Protein AF-A0A2A2ZB83-F1 (afdb_monomer)

Structure (mmCIF, N/CA/C/O backbone):
data_AF-A0A2A2ZB83-F1
#
_entry.id   AF-A0A2A2ZB83-F1
#
loop_
_atom_site.group_PDB
_atom_site.id
_atom_site.type_symbol
_atom_site.label_atom_id
_atom_site.label_alt_id
_atom_site.label_comp_id
_atom_site.label_asym_id
_atom_site.label_entity_id
_atom_site.label_seq_id
_atom_site.pdbx_PDB_ins_code
_atom_site.Cartn_x
_atom_site.Cartn_y
_atom_site.Cartn_z
_atom_site.occupancy
_atom_site.B_iso_or_equiv
_atom_site.auth_seq_id
_atom_site.auth_comp_id
_atom_site.auth_asym_id
_atom_site.auth_atom_id
_atom_site.pdbx_PDB_model_num
ATOM 1 N N . MET A 1 1 ? 7.908 -7.192 28.597 1.00 60.75 1 MET A N 1
ATOM 2 C CA . MET A 1 1 ? 8.218 -8.456 27.893 1.00 60.75 1 MET A CA 1
ATOM 3 C C . MET A 1 1 ? 7.233 -8.578 26.759 1.00 60.75 1 MET A C 1
ATOM 5 O O . MET A 1 1 ? 6.096 -8.159 26.940 1.00 60.75 1 MET A O 1
ATOM 9 N N . VAL A 1 2 ? 7.694 -9.035 25.599 1.00 78.00 2 VAL A N 1
ATOM 10 C CA . VAL A 1 2 ? 6.879 -9.078 24.384 1.00 78.00 2 VAL A CA 1
ATOM 11 C C . VAL A 1 2 ? 6.419 -10.516 24.164 1.00 78.00 2 VAL A C 1
ATOM 13 O O . VAL A 1 2 ? 7.224 -11.437 24.302 1.00 78.00 2 VAL A O 1
ATOM 16 N N . VAL A 1 3 ? 5.135 -10.715 23.872 1.00 76.75 3 VAL A N 1
ATOM 17 C CA . VAL A 1 3 ? 4.551 -12.049 23.678 1.00 76.75 3 VAL A CA 1
ATOM 18 C C . VAL A 1 3 ? 4.677 -12.441 22.209 1.00 76.75 3 VAL A C 1
ATOM 20 O O . VAL A 1 3 ? 4.364 -11.654 21.317 1.00 76.75 3 VAL A O 1
ATOM 23 N N . ASN A 1 4 ? 5.159 -13.656 21.954 1.00 85.56 4 ASN A N 1
ATOM 24 C CA . ASN A 1 4 ? 5.222 -14.226 20.615 1.00 85.56 4 ASN A CA 1
ATOM 25 C C . ASN A 1 4 ? 3.822 -14.353 19.987 1.00 85.56 4 ASN A C 1
ATOM 27 O O . ASN A 1 4 ? 2.842 -14.611 20.680 1.00 85.56 4 ASN A O 1
ATOM 31 N N . THR A 1 5 ? 3.729 -14.238 18.662 1.00 76.25 5 THR A N 1
ATOM 32 C CA . THR A 1 5 ? 2.453 -14.327 17.939 1.00 76.25 5 THR A CA 1
ATOM 33 C C . THR A 1 5 ? 2.511 -15.367 16.824 1.00 76.25 5 THR A C 1
ATOM 35 O O . THR A 1 5 ? 3.575 -15.630 16.260 1.00 76.25 5 THR A O 1
ATOM 38 N N . SER A 1 6 ? 1.347 -15.907 16.428 1.00 73.06 6 SER A N 1
ATOM 39 C CA . SER A 1 6 ? 1.208 -16.785 15.246 1.00 73.06 6 SER A CA 1
ATOM 40 C C . SER A 1 6 ? 1.923 -16.228 14.015 1.00 73.06 6 SER A C 1
ATOM 42 O O . SER A 1 6 ? 2.583 -16.940 13.257 1.00 73.06 6 SER A O 1
ATOM 44 N N . ARG A 1 7 ? 1.819 -14.913 13.849 1.00 68.81 7 ARG A N 1
ATOM 45 C CA . ARG A 1 7 ? 2.360 -14.177 12.722 1.00 68.81 7 ARG A CA 1
ATOM 46 C C . ARG A 1 7 ? 3.873 -14.026 12.781 1.00 68.81 7 ARG A C 1
ATOM 48 O O . ARG A 1 7 ? 4.537 -14.319 11.792 1.00 68.81 7 ARG A O 1
ATOM 55 N N . PHE A 1 8 ? 4.413 -13.627 13.929 1.00 82.00 8 PHE A N 1
ATOM 56 C CA . PHE A 1 8 ? 5.860 -13.598 14.111 1.00 82.00 8 PHE A CA 1
ATOM 57 C C . PHE A 1 8 ? 6.467 -14.991 13.936 1.00 82.00 8 PHE A C 1
ATOM 59 O O . PHE A 1 8 ? 7.519 -15.115 13.325 1.00 82.00 8 PHE A O 1
ATOM 66 N N . GLY A 1 9 ? 5.760 -16.050 14.345 1.00 82.62 9 GLY A N 1
ATOM 67 C CA . GLY A 1 9 ? 6.163 -17.426 14.060 1.00 82.62 9 GLY A CA 1
ATOM 68 C C . GLY A 1 9 ? 6.269 -17.742 12.564 1.00 82.62 9 GLY A C 1
ATOM 69 O O . GLY A 1 9 ? 7.225 -18.398 12.150 1.00 82.62 9 GLY A O 1
ATOM 70 N N . LYS A 1 10 ? 5.349 -17.229 11.732 1.00 75.19 10 LYS A N 1
ATOM 71 C CA . LYS A 1 10 ? 5.450 -17.333 10.264 1.00 75.19 10 LYS A CA 1
ATOM 72 C C . LYS A 1 10 ? 6.668 -16.581 9.734 1.00 75.19 10 LYS A C 1
ATOM 74 O O . LYS A 1 10 ? 7.432 -17.178 8.988 1.00 75.19 10 LYS A O 1
ATOM 79 N N . ILE A 1 11 ? 6.876 -15.336 10.169 1.00 74.69 11 ILE A N 1
ATOM 80 C CA . ILE A 1 11 ? 8.034 -14.514 9.777 1.00 74.69 11 ILE A CA 1
ATOM 81 C C . ILE A 1 11 ? 9.346 -15.206 10.162 1.00 74.69 11 ILE A C 1
ATOM 83 O O . ILE A 1 11 ? 10.229 -15.362 9.332 1.00 74.69 11 ILE A O 1
ATOM 87 N N . ALA A 1 12 ? 9.453 -15.681 11.402 1.00 83.44 12 ALA A N 1
ATOM 88 C CA . ALA A 1 12 ? 10.606 -16.411 11.918 1.00 83.44 12 ALA A CA 1
ATOM 89 C C . ALA A 1 12 ? 10.878 -17.695 11.114 1.00 83.44 12 ALA A C 1
ATOM 91 O O . ALA A 1 12 ? 12.014 -17.980 10.743 1.00 83.44 12 ALA A O 1
ATOM 92 N N . ARG A 1 13 ? 9.829 -18.463 10.792 1.00 82.31 13 ARG A N 1
ATOM 93 C CA . ARG A 1 13 ? 9.941 -19.679 9.974 1.00 82.31 13 ARG A CA 1
ATOM 94 C C . ARG A 1 13 ? 10.387 -19.370 8.548 1.00 82.31 13 ARG A C 1
ATOM 96 O O . ARG A 1 13 ? 11.174 -20.126 7.987 1.00 82.31 13 ARG A O 1
ATOM 103 N N . ALA A 1 14 ? 9.877 -18.287 7.980 1.00 69.12 14 ALA A N 1
ATOM 104 C CA . ALA A 1 14 ? 10.213 -17.853 6.638 1.00 69.12 14 ALA A CA 1
ATOM 105 C C . ALA A 1 14 ? 11.661 -17.330 6.573 1.00 69.12 14 ALA A C 1
ATOM 107 O O . ALA A 1 14 ? 12.445 -17.799 5.753 1.00 69.12 14 ALA A O 1
ATOM 108 N N . ALA A 1 15 ? 12.075 -16.514 7.551 1.00 74.25 15 ALA A N 1
ATOM 109 C CA . ALA A 1 15 ? 13.455 -16.052 7.735 1.00 74.25 15 ALA A CA 1
ATOM 110 C C . ALA A 1 15 ? 14.454 -17.197 7.988 1.00 74.25 15 ALA A C 1
ATOM 112 O O . ALA A 1 15 ? 15.615 -17.127 7.581 1.00 74.25 15 ALA A O 1
ATOM 113 N N . ARG A 1 16 ? 14.019 -18.293 8.625 1.00 84.31 16 ARG A N 1
ATOM 114 C CA . ARG A 1 16 ? 14.829 -19.517 8.717 1.00 84.31 16 ARG A CA 1
ATOM 115 C C . ARG A 1 16 ? 15.078 -20.131 7.331 1.00 84.31 16 ARG A C 1
ATOM 117 O O . ARG A 1 16 ? 16.165 -20.664 7.090 1.00 84.31 16 ARG A O 1
ATOM 124 N N . GLY A 1 17 ? 14.098 -20.072 6.431 1.00 80.50 17 GLY A N 1
ATOM 125 C CA . GLY A 1 17 ? 14.173 -20.639 5.088 1.00 80.50 17 GLY A CA 1
ATOM 126 C C . GLY A 1 17 ? 14.467 -22.141 5.111 1.00 80.50 17 GLY A C 1
ATOM 127 O O . GLY A 1 17 ? 13.813 -22.921 5.809 1.00 80.50 17 GLY A O 1
ATOM 128 N N . THR A 1 18 ? 15.488 -22.554 4.360 1.00 81.12 18 THR A N 1
ATOM 129 C CA . THR A 1 18 ? 15.948 -23.950 4.291 1.00 81.12 18 THR A CA 1
ATOM 130 C C . THR A 1 18 ? 16.805 -24.379 5.482 1.00 81.12 18 THR A C 1
ATOM 132 O O . THR A 1 18 ? 17.053 -25.575 5.634 1.00 81.12 18 THR A O 1
ATOM 135 N N . ARG A 1 19 ? 17.239 -23.440 6.339 1.00 85.31 19 ARG A N 1
ATOM 136 C CA . ARG A 1 19 ? 18.128 -23.737 7.471 1.00 85.31 19 ARG A CA 1
ATOM 137 C C . ARG A 1 19 ? 17.419 -24.612 8.497 1.00 85.31 19 ARG A C 1
ATOM 139 O O . ARG A 1 19 ? 16.226 -24.438 8.747 1.00 85.31 19 ARG A O 1
ATOM 146 N N . THR A 1 20 ? 18.122 -25.530 9.141 1.00 90.19 20 THR A N 1
ATOM 147 C CA . THR A 1 20 ? 17.548 -26.304 10.253 1.00 90.19 20 THR A CA 1
ATOM 148 C C . THR A 1 20 ? 17.490 -25.464 11.534 1.00 90.19 20 THR A C 1
ATOM 150 O O . THR A 1 20 ? 18.171 -24.452 11.669 1.00 90.19 20 THR A O 1
ATOM 153 N N . GLN A 1 21 ? 16.674 -25.868 12.510 1.00 90.94 21 GLN A N 1
ATOM 154 C CA . GLN A 1 21 ? 16.633 -25.185 13.813 1.00 90.94 21 GLN A CA 1
ATOM 155 C C . GLN A 1 21 ? 17.962 -25.316 14.575 1.00 90.94 21 GLN A C 1
ATOM 157 O O . GLN A 1 21 ? 18.331 -24.404 15.307 1.00 90.94 21 GLN A O 1
ATOM 162 N N . ASP A 1 22 ? 18.691 -26.415 14.363 1.00 90.62 22 ASP A N 1
ATOM 163 C CA . ASP A 1 22 ? 20.020 -26.621 14.944 1.00 90.62 22 ASP A CA 1
ATOM 164 C C . ASP A 1 22 ? 21.048 -25.663 14.309 1.00 90.62 22 ASP A C 1
ATOM 166 O O . ASP A 1 22 ? 21.896 -25.112 15.003 1.00 90.62 22 ASP A O 1
ATOM 170 N N . GLU A 1 23 ? 20.933 -25.369 13.009 1.00 88.19 23 GLU A N 1
ATOM 171 C CA . GLU A 1 23 ? 21.763 -24.350 12.347 1.00 88.19 23 GLU A CA 1
ATOM 172 C C . GLU A 1 23 ? 21.479 -22.926 12.851 1.00 88.19 23 GLU A C 1
ATOM 174 O O . GLU A 1 23 ? 22.396 -22.107 12.907 1.00 88.19 23 GLU A O 1
ATOM 179 N N . ILE A 1 24 ? 20.232 -22.621 13.228 1.00 89.44 24 ILE A N 1
ATOM 180 C CA . ILE A 1 24 ? 19.866 -21.338 13.851 1.00 89.44 24 ILE A CA 1
ATOM 181 C C . ILE A 1 24 ? 20.497 -21.210 15.243 1.00 89.44 24 ILE A C 1
ATOM 183 O O . ILE A 1 24 ? 21.073 -20.169 15.551 1.00 89.44 24 ILE A O 1
ATOM 187 N N . ASP A 1 25 ? 20.456 -22.269 16.053 1.00 92.38 25 ASP A N 1
ATOM 188 C CA . ASP A 1 25 ? 21.102 -22.318 17.374 1.00 92.38 25 ASP A CA 1
ATOM 189 C C . ASP A 1 25 ? 22.626 -22.112 17.258 1.00 92.38 25 ASP A C 1
ATOM 191 O O . ASP A 1 25 ? 23.203 -21.242 17.909 1.00 92.38 25 ASP A O 1
ATOM 195 N N . VAL A 1 26 ? 23.277 -22.799 16.307 1.00 90.94 26 VAL A N 1
ATOM 196 C CA . VAL A 1 26 ? 24.717 -22.631 16.011 1.00 90.94 26 VAL A CA 1
ATOM 197 C C . VAL A 1 26 ? 25.074 -21.191 15.617 1.00 90.94 26 VAL A C 1
ATOM 199 O O . VAL A 1 26 ? 26.183 -20.734 15.897 1.00 90.94 26 VAL A O 1
ATOM 202 N N . LYS A 1 27 ? 24.142 -20.445 15.014 1.00 87.94 27 LYS A N 1
ATOM 203 C CA . LYS A 1 27 ? 24.302 -19.018 14.686 1.00 87.94 27 LYS A CA 1
ATOM 204 C C . LYS A 1 27 ? 24.017 -18.067 15.858 1.00 87.94 27 LYS A C 1
ATOM 206 O O . LYS A 1 27 ? 23.957 -16.858 15.652 1.00 87.94 27 LYS A O 1
ATOM 211 N N . GLY A 1 28 ? 23.867 -18.581 17.079 1.00 90.88 28 GLY A N 1
ATOM 212 C CA . GLY A 1 28 ? 23.561 -17.787 18.273 1.00 90.88 28 GLY A CA 1
ATOM 213 C C . GLY A 1 28 ? 22.066 -17.551 18.493 1.00 90.88 28 GLY A C 1
ATOM 214 O O . GLY A 1 28 ? 21.697 -16.649 19.247 1.00 90.88 28 GLY A O 1
ATOM 215 N N . GLY A 1 29 ? 21.211 -18.335 17.833 1.00 91.81 29 GLY A N 1
ATOM 216 C CA . GLY A 1 29 ? 19.762 -18.294 18.002 1.00 91.81 29 GLY A CA 1
ATOM 217 C C . GLY A 1 29 ? 19.285 -18.951 19.295 1.00 91.81 29 GLY A C 1
ATOM 218 O O . GLY A 1 29 ? 20.079 -19.473 20.077 1.00 91.81 29 GLY A O 1
ATOM 219 N N . PRO A 1 30 ? 17.973 -18.920 19.569 1.00 93.44 30 PRO A N 1
ATOM 220 C CA . PRO A 1 30 ? 17.425 -19.627 20.714 1.00 93.44 30 PRO A CA 1
ATOM 221 C C . PRO A 1 30 ? 17.497 -21.153 20.502 1.00 93.44 30 PRO A C 1
ATOM 223 O O . PRO A 1 30 ? 17.409 -21.621 19.364 1.00 93.44 30 PRO A O 1
ATOM 226 N N . PRO A 1 31 ? 17.554 -21.950 21.589 1.00 94.38 31 PRO A N 1
ATOM 227 C CA . PRO A 1 31 ? 17.630 -23.405 21.493 1.00 94.38 31 PRO A CA 1
ATOM 228 C C . PRO A 1 31 ? 16.482 -23.997 20.676 1.00 94.38 31 PRO A C 1
ATOM 230 O O . PRO A 1 31 ? 15.345 -23.520 20.772 1.00 94.38 31 PRO A O 1
ATOM 233 N N . ARG A 1 32 ? 16.736 -25.105 19.970 1.00 93.31 32 ARG A N 1
ATOM 234 C CA . ARG A 1 32 ? 15.776 -25.773 19.067 1.00 93.31 32 ARG A CA 1
ATOM 235 C C . ARG A 1 32 ? 14.339 -25.865 19.594 1.00 93.31 32 ARG A C 1
ATOM 237 O O . ARG A 1 32 ? 13.394 -25.577 18.866 1.00 93.31 32 ARG A O 1
ATOM 244 N N . GLN A 1 33 ? 14.149 -26.263 20.855 1.00 92.81 33 GLN A N 1
ATOM 245 C CA . GLN A 1 33 ? 12.806 -26.382 21.442 1.00 92.81 33 GLN A CA 1
ATOM 246 C C . GLN A 1 33 ? 12.091 -25.029 21.518 1.00 92.81 33 GLN A C 1
ATOM 248 O O . GLN A 1 33 ? 10.915 -24.929 21.177 1.00 92.81 33 GLN A O 1
ATOM 253 N N . ARG A 1 34 ? 12.808 -23.980 21.928 1.00 92.19 34 ARG A N 1
ATOM 254 C CA . ARG A 1 34 ? 12.270 -22.622 22.031 1.00 92.19 34 ARG A CA 1
ATOM 255 C C . ARG A 1 34 ? 12.034 -22.024 20.648 1.00 92.19 34 ARG A C 1
ATOM 257 O O . ARG A 1 34 ? 10.986 -21.431 20.423 1.00 92.19 34 ARG A O 1
ATOM 264 N N . GLN A 1 35 ? 12.953 -22.257 19.718 1.00 95.19 35 GLN A N 1
ATOM 265 C CA . GLN A 1 35 ? 12.817 -21.885 18.314 1.00 95.19 35 GLN A CA 1
ATOM 266 C C . GLN A 1 35 ? 11.563 -22.508 17.676 1.00 95.19 35 GLN A C 1
ATOM 268 O O . GLN A 1 35 ? 10.785 -21.812 17.029 1.00 95.19 35 GLN A O 1
ATOM 273 N N . ALA A 1 36 ? 11.302 -23.797 17.913 1.00 91.88 36 ALA A N 1
ATOM 274 C CA . ALA A 1 36 ? 10.114 -24.475 17.396 1.00 91.88 36 ALA A CA 1
ATOM 275 C C . ALA A 1 36 ? 8.800 -23.891 17.944 1.00 91.88 36 ALA A C 1
ATOM 277 O O . ALA A 1 36 ? 7.822 -23.784 17.206 1.00 91.88 36 ALA A O 1
ATOM 278 N N . VAL A 1 37 ? 8.781 -23.509 19.223 1.00 88.19 37 VAL A N 1
ATOM 279 C CA . VAL A 1 37 ? 7.641 -22.842 19.877 1.00 88.19 37 VAL A CA 1
ATOM 280 C C . VAL A 1 37 ? 7.417 -21.447 19.279 1.00 88.19 37 VAL A C 1
ATOM 282 O O . VAL A 1 37 ? 6.281 -21.088 18.962 1.00 88.19 37 VAL A O 1
ATOM 285 N N . ILE A 1 38 ? 8.500 -20.700 19.031 1.00 91.19 38 ILE A N 1
ATOM 286 C CA . ILE A 1 38 ? 8.453 -19.393 18.361 1.00 91.19 38 ILE A CA 1
ATOM 287 C C . ILE A 1 38 ? 7.880 -19.534 16.949 1.00 91.19 38 ILE A C 1
ATOM 289 O O . ILE A 1 38 ? 6.888 -18.882 16.636 1.00 91.19 38 ILE A O 1
ATOM 293 N N . GLU A 1 39 ? 8.432 -20.433 16.128 1.00 91.62 39 GLU A N 1
ATOM 294 C CA . GLU A 1 39 ? 8.004 -20.673 14.741 1.00 91.62 39 GLU A CA 1
ATOM 295 C C . GLU A 1 39 ? 6.578 -21.220 14.627 1.00 91.62 39 GLU A C 1
ATOM 297 O O . GLU A 1 39 ? 5.909 -20.995 13.617 1.00 91.62 39 GLU A O 1
ATOM 302 N N . ARG A 1 40 ? 6.095 -21.979 15.618 1.00 86.44 40 ARG A N 1
ATOM 303 C CA . ARG A 1 40 ? 4.686 -22.401 15.684 1.00 86.44 40 ARG A CA 1
ATOM 304 C C . ARG A 1 40 ? 3.767 -21.218 15.978 1.00 86.44 40 ARG A C 1
ATOM 306 O O . ARG A 1 40 ? 2.609 -21.233 15.562 1.00 86.44 40 ARG A O 1
ATOM 313 N N . GLY A 1 41 ? 4.320 -20.189 16.617 1.00 80.56 41 GLY A N 1
ATOM 314 C CA . GLY A 1 41 ? 3.605 -18.984 16.977 1.00 80.56 41 GLY A CA 1
ATOM 315 C C . GLY A 1 41 ? 2.825 -19.115 18.279 1.00 80.56 41 GLY A C 1
ATOM 316 O O . GLY A 1 41 ? 1.805 -18.452 18.455 1.00 80.56 41 GLY A O 1
ATOM 317 N N . ASP A 1 42 ? 3.298 -19.996 19.161 1.00 78.75 42 ASP A N 1
ATOM 318 C CA . ASP A 1 42 ? 2.729 -20.204 20.488 1.00 78.75 42 ASP A CA 1
ATOM 319 C C . ASP A 1 42 ? 2.936 -18.931 21.335 1.00 78.75 42 ASP A C 1
ATOM 321 O O . ASP A 1 42 ? 4.002 -18.313 21.226 1.00 78.75 42 ASP A O 1
ATOM 325 N N . PRO A 1 43 ? 1.969 -18.531 22.184 1.00 77.75 43 PRO A N 1
ATOM 326 C CA . PRO A 1 43 ? 2.052 -17.311 22.983 1.00 77.75 43 PRO A CA 1
ATOM 327 C C . PRO A 1 43 ? 3.053 -17.498 24.127 1.00 77.75 43 PRO A C 1
ATOM 329 O O . PRO A 1 43 ? 2.709 -17.921 25.231 1.00 77.75 43 PRO A O 1
ATOM 332 N N . VAL A 1 44 ? 4.324 -17.221 23.842 1.00 81.38 44 VAL A N 1
ATOM 333 C CA . VAL A 1 44 ? 5.415 -17.294 24.814 1.00 81.38 44 VAL A CA 1
ATOM 334 C C . VAL A 1 44 ? 6.073 -15.948 25.005 1.00 81.38 44 VAL A C 1
ATOM 336 O O . VAL A 1 44 ? 6.310 -15.201 24.061 1.00 81.38 44 VAL A O 1
ATOM 339 N N . ASP A 1 45 ? 6.420 -15.679 26.252 1.00 83.25 45 ASP A N 1
ATOM 340 C CA . ASP A 1 45 ? 7.172 -14.504 26.631 1.00 83.25 45 ASP A CA 1
ATOM 341 C C . ASP A 1 45 ? 8.598 -14.539 26.056 1.00 83.25 45 ASP A C 1
ATOM 343 O O . ASP A 1 45 ? 9.409 -15.442 26.327 1.00 83.25 45 ASP A O 1
ATOM 347 N N . LEU A 1 46 ? 8.926 -13.511 25.278 1.00 86.44 46 LEU A N 1
ATOM 348 C CA . LEU A 1 46 ? 10.246 -13.299 24.705 1.00 86.44 46 LEU A CA 1
ATOM 349 C C . LEU A 1 46 ? 10.973 -12.231 25.523 1.00 86.44 46 LEU A C 1
ATOM 351 O O . LEU A 1 46 ? 10.552 -11.075 25.626 1.00 86.44 46 LEU A O 1
ATOM 355 N N . SER A 1 47 ? 12.063 -12.650 26.169 1.00 89.50 47 SER A N 1
ATOM 356 C CA . SER A 1 47 ? 12.942 -11.736 26.894 1.00 89.50 47 SER A CA 1
ATOM 357 C C . SER A 1 47 ? 13.803 -10.938 25.907 1.00 89.50 47 SER A C 1
ATOM 359 O O . SER A 1 47 ? 14.055 -11.422 24.802 1.00 89.50 47 SER A O 1
ATOM 361 N N . PRO A 1 48 ? 14.335 -9.768 26.306 1.00 90.75 48 PRO A N 1
ATOM 362 C CA . PRO A 1 48 ? 15.247 -8.995 25.460 1.00 90.75 48 PRO A CA 1
ATOM 363 C C . PRO A 1 48 ? 16.436 -9.815 24.936 1.00 90.75 48 PRO A C 1
ATOM 365 O O . PRO A 1 48 ? 16.832 -9.666 23.788 1.00 90.75 48 PRO A O 1
ATOM 368 N N . ALA A 1 49 ? 16.954 -10.748 25.744 1.00 92.06 49 ALA A N 1
ATOM 369 C CA . ALA A 1 49 ? 18.027 -11.649 25.328 1.00 92.06 49 ALA A CA 1
ATOM 370 C C . ALA A 1 49 ? 17.606 -12.591 24.186 1.00 92.06 49 ALA A C 1
ATOM 372 O O . ALA A 1 49 ? 18.385 -12.829 23.274 1.00 92.06 49 ALA A O 1
ATOM 373 N N . VAL A 1 50 ? 16.376 -13.109 24.211 1.00 93.88 50 VAL A N 1
ATOM 374 C CA . VAL A 1 50 ? 15.862 -14.008 23.163 1.00 93.88 50 VAL A CA 1
ATOM 375 C C . VAL A 1 50 ? 15.557 -13.234 21.888 1.00 93.88 50 VAL A C 1
ATOM 377 O O . VAL A 1 50 ? 15.831 -13.727 20.801 1.00 93.88 50 VAL A O 1
ATOM 380 N N . LEU A 1 51 ? 15.031 -12.014 22.016 1.00 92.44 51 LEU A N 1
ATOM 381 C CA . LEU A 1 51 ? 14.843 -11.112 20.879 1.00 92.44 51 LEU A CA 1
ATOM 382 C C . LEU A 1 51 ? 16.190 -10.806 20.205 1.00 92.44 51 LEU A C 1
ATOM 384 O O . LEU A 1 51 ? 16.305 -10.966 18.996 1.00 92.44 51 LEU A O 1
ATOM 388 N N . ALA A 1 52 ? 17.233 -10.514 20.987 1.00 88.62 52 ALA A N 1
ATOM 389 C CA . ALA A 1 52 ? 18.586 -10.311 20.469 1.00 88.62 52 ALA A CA 1
ATOM 390 C C . ALA A 1 52 ? 19.201 -11.578 19.835 1.00 88.62 52 ALA A C 1
ATOM 392 O O . ALA A 1 52 ? 19.925 -11.480 18.845 1.00 88.62 52 ALA A O 1
ATOM 393 N N . GLN A 1 53 ? 18.914 -12.771 20.374 1.00 92.75 53 GLN A N 1
ATOM 394 C CA . GLN A 1 53 ? 19.320 -14.051 19.770 1.00 92.75 53 GLN A CA 1
ATOM 395 C C . GLN A 1 53 ? 18.658 -14.269 18.407 1.00 92.75 53 GLN A C 1
ATOM 397 O O . GLN A 1 53 ? 19.322 -14.691 17.465 1.00 92.75 53 GLN A O 1
ATOM 402 N N . LEU A 1 54 ? 17.361 -13.970 18.294 1.00 90.00 54 LEU A N 1
ATOM 403 C CA . LEU A 1 54 ? 16.636 -14.039 17.025 1.00 90.00 54 LEU A CA 1
ATOM 404 C C . LEU A 1 54 ? 17.220 -13.045 16.022 1.00 90.00 54 LEU A C 1
ATOM 406 O O . LEU A 1 54 ? 17.539 -13.450 14.906 1.00 90.00 54 LEU A O 1
ATOM 410 N N . ASP A 1 55 ? 17.436 -11.792 16.443 1.00 85.12 55 ASP A N 1
ATOM 411 C CA . ASP A 1 55 ? 18.048 -10.781 15.582 1.00 85.12 55 ASP A CA 1
ATOM 412 C C . ASP A 1 55 ? 19.405 -11.275 15.053 1.00 85.12 55 ASP A C 1
ATOM 414 O O . ASP A 1 55 ? 19.650 -11.303 13.851 1.00 85.12 55 ASP A O 1
ATOM 418 N N . THR A 1 56 ? 20.258 -11.788 15.941 1.00 82.81 56 THR A N 1
ATOM 419 C CA . THR A 1 56 ? 21.588 -12.304 15.582 1.00 82.81 56 THR A CA 1
ATOM 420 C C . THR A 1 56 ? 21.514 -13.489 14.616 1.00 82.81 56 THR A C 1
ATOM 422 O O . THR A 1 56 ? 22.201 -13.506 13.595 1.00 82.81 56 THR A O 1
ATOM 425 N N . ALA A 1 57 ? 20.680 -14.489 14.909 1.00 84.00 57 ALA A N 1
ATOM 426 C CA . ALA A 1 57 ? 20.668 -15.748 14.167 1.00 84.00 57 ALA A CA 1
ATOM 427 C C . ALA A 1 57 ? 20.074 -15.627 12.759 1.00 84.00 57 ALA A C 1
ATOM 429 O O . ALA A 1 57 ? 20.473 -16.360 11.842 1.00 84.00 57 ALA A O 1
ATOM 430 N N . TYR A 1 58 ? 19.133 -14.700 12.578 1.00 79.62 58 TYR A N 1
ATOM 431 C CA . TYR A 1 58 ? 18.584 -14.383 11.264 1.00 79.62 58 TYR A CA 1
ATOM 432 C C . TYR A 1 58 ? 19.397 -13.337 10.505 1.00 79.62 58 TYR A C 1
ATOM 434 O O . TYR A 1 58 ? 19.249 -13.251 9.289 1.00 79.62 58 TYR A O 1
ATOM 442 N N . GLY A 1 59 ? 20.306 -12.627 11.178 1.00 72.12 59 GLY A N 1
ATOM 443 C CA . GLY A 1 59 ? 21.062 -11.523 10.589 1.00 72.12 59 GLY A CA 1
ATOM 444 C C . GLY A 1 59 ? 20.280 -10.209 10.567 1.00 72.12 59 GLY A C 1
ATOM 445 O O . GLY A 1 59 ? 20.586 -9.333 9.766 1.00 72.12 59 GLY A O 1
ATOM 446 N N . TRP A 1 60 ? 19.276 -10.066 11.433 1.00 76.25 60 TRP A N 1
ATOM 447 C CA . TRP A 1 60 ? 18.504 -8.840 11.580 1.00 76.25 60 TRP A CA 1
ATOM 448 C C . TRP A 1 60 ? 19.325 -7.748 12.258 1.00 76.25 60 TRP A C 1
ATOM 450 O O . TRP A 1 60 ? 20.196 -8.003 13.093 1.00 76.25 60 TRP A O 1
ATOM 460 N N . SER A 1 61 ? 18.985 -6.497 11.952 1.00 72.62 61 SER A N 1
ATOM 461 C CA . SER A 1 61 ? 19.475 -5.367 12.740 1.00 72.62 61 SER A CA 1
ATOM 462 C C . SER A 1 61 ? 18.946 -5.460 14.185 1.00 72.62 61 SER A C 1
ATOM 464 O O . SER A 1 61 ? 17.808 -5.904 14.379 1.00 72.62 61 SER A O 1
ATOM 466 N N . PRO A 1 62 ? 19.709 -5.020 15.203 1.00 79.62 62 PRO A N 1
ATOM 467 C CA . PRO A 1 62 ? 19.254 -5.051 16.593 1.00 79.62 62 PRO A CA 1
ATOM 468 C C . PRO A 1 62 ? 17.901 -4.348 16.790 1.00 79.62 62 PRO A C 1
ATOM 470 O O . PRO A 1 62 ? 17.723 -3.209 16.356 1.00 79.62 62 PRO A O 1
ATOM 473 N N . GLY A 1 63 ? 16.958 -5.013 17.462 1.00 81.19 63 GLY A N 1
ATOM 474 C CA . GLY A 1 63 ? 15.611 -4.503 17.741 1.00 81.19 63 GLY A CA 1
ATOM 475 C C . GLY A 1 63 ? 14.556 -4.855 16.684 1.00 81.19 63 GLY A C 1
ATOM 476 O O . GLY A 1 63 ? 13.389 -4.495 16.853 1.00 81.19 63 GLY A O 1
ATOM 477 N N . THR A 1 64 ? 14.917 -5.581 15.619 1.00 80.75 64 THR A N 1
ATOM 478 C CA . THR A 1 64 ? 13.967 -5.999 14.568 1.00 80.75 64 THR A CA 1
ATOM 479 C C . THR A 1 64 ? 12.882 -6.905 15.132 1.00 80.75 64 THR A C 1
ATOM 481 O O . THR A 1 64 ? 11.695 -6.641 14.928 1.00 80.75 64 THR A O 1
ATOM 484 N N . ALA A 1 65 ? 13.262 -7.933 15.893 1.00 85.69 65 ALA A N 1
ATOM 485 C CA . ALA A 1 65 ? 12.323 -8.864 16.505 1.00 85.69 65 ALA A CA 1
ATOM 486 C C . ALA A 1 65 ? 11.310 -8.136 17.401 1.00 85.69 65 ALA A C 1
ATOM 488 O O . ALA A 1 65 ? 10.109 -8.392 17.324 1.00 85.69 65 ALA A O 1
ATOM 489 N N . GLU A 1 66 ? 11.785 -7.188 18.216 1.00 87.06 66 GLU A N 1
ATOM 490 C CA . GLU A 1 66 ? 10.930 -6.379 19.087 1.00 87.06 66 GLU A CA 1
ATOM 491 C C . GLU A 1 66 ? 9.949 -5.523 18.280 1.00 87.06 66 GLU A C 1
ATOM 493 O O . GLU A 1 66 ? 8.753 -5.524 18.579 1.00 87.06 66 GLU A O 1
ATOM 498 N N . LEU A 1 67 ? 10.421 -4.836 17.235 1.00 80.69 67 LEU A N 1
ATOM 499 C CA . LEU A 1 67 ? 9.583 -4.002 16.371 1.00 80.69 67 LEU A CA 1
ATOM 500 C C . LEU A 1 67 ? 8.496 -4.806 15.647 1.00 80.69 67 LEU A C 1
ATOM 502 O O . LEU A 1 67 ? 7.360 -4.346 15.560 1.00 80.69 67 LEU A O 1
ATOM 506 N N . LEU A 1 68 ? 8.812 -6.008 15.166 1.00 79.06 68 LEU A N 1
ATOM 507 C CA . LEU A 1 68 ? 7.848 -6.870 14.471 1.00 79.06 68 LEU A CA 1
ATOM 508 C C . LEU A 1 68 ? 6.766 -7.436 15.393 1.00 79.06 68 LEU A C 1
ATOM 510 O O . LEU A 1 68 ? 5.673 -7.765 14.934 1.00 79.06 68 LEU A O 1
ATOM 514 N N . LEU A 1 69 ? 7.073 -7.580 16.680 1.00 78.25 69 LEU A N 1
ATOM 515 C CA . LEU A 1 69 ? 6.147 -8.111 17.675 1.00 78.25 69 LEU A CA 1
ATOM 516 C C . LEU A 1 69 ? 5.326 -7.027 18.378 1.00 78.25 69 LEU A C 1
ATOM 518 O O . LEU A 1 69 ? 4.232 -7.302 18.871 1.00 78.25 69 LEU A O 1
ATOM 522 N N . THR A 1 70 ? 5.841 -5.802 18.461 1.00 76.25 70 THR A N 1
ATOM 523 C CA . THR A 1 70 ? 5.143 -4.702 19.129 1.00 76.25 70 THR A CA 1
ATOM 524 C C . THR A 1 70 ? 4.126 -4.071 18.177 1.00 76.25 70 THR A C 1
ATOM 526 O O . THR A 1 70 ? 4.460 -3.604 17.089 1.00 76.25 70 THR A O 1
ATOM 529 N N . ARG A 1 71 ? 2.851 -4.044 18.570 1.00 67.69 71 ARG A N 1
ATOM 530 C CA . ARG A 1 71 ? 1.800 -3.339 17.825 1.00 67.69 71 ARG A CA 1
ATOM 531 C C . ARG A 1 71 ? 1.785 -1.870 18.220 1.00 67.69 71 ARG A C 1
ATOM 533 O O . ARG A 1 71 ? 1.924 -1.549 19.397 1.00 67.69 71 ARG A O 1
ATOM 540 N N . GLN A 1 72 ? 1.598 -0.982 17.249 1.00 66.38 72 GLN A N 1
ATOM 541 C CA . GLN A 1 72 ? 1.432 0.443 17.514 1.00 66.38 72 GLN A CA 1
ATOM 542 C C . GLN A 1 72 ? 0.243 0.961 16.713 1.00 66.38 72 GLN A C 1
ATOM 544 O O . GLN A 1 72 ? 0.236 0.870 15.486 1.00 66.38 72 GLN A O 1
ATOM 549 N N . ALA A 1 73 ? -0.757 1.498 17.414 1.00 56.81 73 ALA A N 1
ATOM 550 C CA . ALA A 1 73 ? -1.883 2.158 16.770 1.00 56.81 73 ALA A CA 1
ATOM 551 C C . ALA A 1 73 ? -1.385 3.375 15.966 1.00 56.81 73 ALA A C 1
ATOM 553 O O . ALA A 1 73 ? -0.453 4.053 16.422 1.00 56.81 73 ALA A O 1
ATOM 554 N N . PRO A 1 74 ? -1.990 3.686 14.805 1.00 60.12 74 PRO A N 1
ATOM 555 C CA . PRO A 1 74 ? -1.715 4.930 14.105 1.00 60.12 74 PRO A CA 1
ATOM 556 C C . PRO A 1 74 ? -2.007 6.113 15.030 1.00 60.12 74 PRO A C 1
ATOM 558 O O . PRO A 1 74 ? -3.126 6.234 15.537 1.00 60.12 74 PRO A O 1
ATOM 561 N N . PRO A 1 75 ? -1.040 7.012 15.275 1.00 61.78 75 PRO A N 1
ATOM 562 C CA . PRO A 1 75 ? -1.344 8.261 15.941 1.00 61.78 75 PRO A CA 1
ATOM 563 C C . PRO A 1 75 ? -2.393 9.029 15.126 1.00 61.78 75 PRO A C 1
ATOM 565 O O . PRO A 1 75 ? -2.202 9.276 13.939 1.00 61.78 75 PRO A O 1
ATOM 568 N N . LEU A 1 76 ? -3.488 9.446 15.765 1.00 56.69 76 LEU A N 1
ATOM 569 C CA . LEU A 1 76 ? -4.623 10.128 15.115 1.00 56.69 76 LEU A CA 1
ATOM 570 C C . LEU A 1 76 ? -4.234 11.353 14.270 1.00 56.69 76 LEU A C 1
ATOM 572 O O . LEU A 1 76 ? -4.894 11.672 13.287 1.00 56.69 76 LEU A O 1
ATOM 576 N N . HIS A 1 77 ? -3.141 12.030 14.619 1.00 62.69 77 HIS A N 1
ATOM 577 C CA . HIS A 1 77 ? -2.636 13.177 13.866 1.00 62.69 77 HIS A CA 1
ATOM 578 C C . HIS A 1 77 ? -1.973 12.793 12.527 1.00 62.69 77 HIS A C 1
ATOM 580 O O . HIS A 1 77 ? -1.735 13.670 11.695 1.00 62.69 77 HIS A O 1
ATOM 586 N N . LEU A 1 78 ? -1.674 11.507 12.291 1.00 68.00 78 LEU A N 1
ATOM 587 C CA . LEU A 1 78 ? -1.049 11.044 11.051 1.00 68.00 78 LEU A CA 1
ATOM 588 C C . LEU A 1 78 ? -2.030 10.962 9.882 1.00 68.00 78 LEU A C 1
ATOM 590 O O . LEU A 1 78 ? -1.583 11.117 8.753 1.00 68.00 78 LEU A O 1
ATOM 594 N N . TYR A 1 79 ? -3.340 10.804 10.102 1.00 63.62 79 TYR A N 1
ATOM 595 C CA . TYR A 1 79 ? -4.306 10.697 8.995 1.00 63.62 79 TYR A CA 1
ATOM 596 C C . TYR A 1 79 ? -4.276 11.922 8.069 1.00 63.62 79 TYR A C 1
ATOM 598 O O . TYR A 1 79 ? -4.230 11.786 6.848 1.00 63.62 79 TYR A O 1
ATOM 606 N N . GLN A 1 80 ? -4.194 13.127 8.643 1.00 60.66 80 GLN A N 1
ATOM 607 C CA . GLN A 1 80 ? -4.064 14.366 7.868 1.00 60.66 80 GLN A CA 1
ATOM 608 C C . GLN A 1 80 ? -2.724 14.450 7.120 1.00 60.66 80 GLN A C 1
ATOM 610 O O . GLN A 1 80 ? -2.661 15.003 6.025 1.00 60.66 80 GLN A O 1
ATOM 615 N N . ARG A 1 81 ? -1.650 13.892 7.693 1.00 68.00 81 ARG A N 1
ATOM 616 C CA . ARG A 1 81 ? -0.319 13.856 7.067 1.00 68.00 81 ARG A CA 1
ATOM 617 C C . ARG A 1 81 ? -0.245 12.838 5.935 1.00 68.00 81 ARG A C 1
ATOM 619 O O . ARG A 1 81 ? 0.302 13.165 4.891 1.00 68.00 81 ARG A O 1
ATOM 626 N N . LEU A 1 82 ? -0.834 11.654 6.106 1.00 71.62 82 LEU A N 1
ATOM 627 C CA . LEU A 1 82 ? -0.893 10.600 5.089 1.00 71.62 82 LEU A CA 1
ATOM 628 C C . LEU A 1 82 ? -1.596 11.077 3.810 1.00 71.62 82 LEU A C 1
ATOM 630 O O . LEU A 1 82 ? -1.161 10.739 2.710 1.00 71.62 82 LEU A O 1
ATOM 634 N N . ALA A 1 83 ? -2.619 11.924 3.955 1.00 65.50 83 ALA A N 1
ATOM 635 C CA . ALA A 1 83 ? -3.331 12.540 2.837 1.00 65.50 83 ALA A CA 1
ATOM 636 C C . ALA A 1 83 ? -2.527 13.633 2.099 1.00 65.50 83 ALA A C 1
ATOM 638 O O . ALA A 1 83 ? -2.826 13.932 0.947 1.00 65.50 83 ALA A O 1
ATOM 639 N N . ALA A 1 84 ? -1.519 14.232 2.744 1.00 70.88 84 ALA A N 1
ATOM 640 C CA . ALA A 1 84 ? -0.777 15.398 2.245 1.00 70.88 84 ALA A CA 1
ATOM 641 C C . ALA A 1 84 ? 0.729 15.140 2.049 1.00 70.88 84 ALA A C 1
ATOM 643 O O . ALA A 1 84 ? 1.522 16.077 1.983 1.00 70.88 84 ALA A O 1
ATOM 644 N N . LEU A 1 85 ? 1.115 13.870 1.983 1.00 81.31 85 LEU A N 1
ATOM 645 C CA . LEU A 1 85 ? 2.487 13.418 1.766 1.00 81.31 85 LEU A CA 1
ATOM 646 C C . LEU A 1 85 ? 3.081 13.953 0.454 1.00 81.31 85 LEU A C 1
ATOM 648 O O . LEU A 1 85 ? 2.395 14.001 -0.575 1.00 81.31 85 LEU A O 1
ATOM 652 N N . SER A 1 86 ? 4.384 14.241 0.456 1.00 85.06 86 SER A N 1
ATOM 653 C CA . SER A 1 86 ? 5.103 14.620 -0.764 1.00 85.06 86 SER A CA 1
ATOM 654 C C . SER A 1 86 ? 5.048 13.544 -1.874 1.00 85.06 86 SER A C 1
ATOM 656 O O . SER A 1 86 ? 4.834 12.359 -1.594 1.00 85.06 86 SER A O 1
ATOM 658 N N . PRO A 1 87 ? 5.268 13.920 -3.156 1.00 84.88 87 PRO A N 1
ATOM 659 C CA . PRO A 1 87 ? 5.144 13.015 -4.309 1.00 84.88 87 PRO A CA 1
ATOM 660 C C . PRO A 1 87 ? 6.040 11.768 -4.274 1.00 84.88 87 PRO A C 1
ATOM 662 O O . PRO A 1 87 ? 5.748 10.780 -4.942 1.00 84.88 87 PRO A O 1
ATOM 665 N N . THR A 1 88 ? 7.137 11.808 -3.518 1.00 88.00 88 THR A N 1
ATOM 666 C CA . THR A 1 88 ? 8.118 10.715 -3.422 1.00 88.00 88 THR A CA 1
ATOM 667 C C . THR A 1 88 ? 8.152 10.057 -2.045 1.00 88.00 88 THR A C 1
ATOM 669 O O . THR A 1 88 ? 8.892 9.090 -1.851 1.00 88.00 88 THR A O 1
ATOM 672 N N . ALA A 1 89 ? 7.368 10.553 -1.082 1.00 89.50 89 ALA A N 1
ATOM 673 C CA . ALA A 1 89 ? 7.254 9.922 0.223 1.00 89.50 89 ALA A CA 1
ATOM 674 C C . ALA A 1 89 ? 6.582 8.554 0.081 1.00 89.50 89 ALA A C 1
ATOM 676 O O . ALA A 1 89 ? 5.611 8.435 -0.644 1.00 89.50 89 ALA A O 1
ATOM 677 N N . ILE A 1 90 ? 7.037 7.521 0.778 1.00 89.12 90 ILE A N 1
ATOM 678 C CA . ILE A 1 90 ? 6.329 6.238 0.909 1.00 89.12 90 ILE A CA 1
ATOM 679 C C . ILE A 1 90 ? 5.332 6.266 2.072 1.00 89.12 90 ILE A C 1
ATOM 681 O O . ILE A 1 90 ? 4.314 5.587 2.023 1.00 89.12 90 ILE A O 1
ATOM 685 N N . GLY A 1 91 ? 5.582 7.089 3.091 1.00 88.94 91 GLY A N 1
ATOM 686 C CA . GLY A 1 91 ? 4.774 7.156 4.304 1.00 88.94 91 GLY A CA 1
ATOM 687 C C . GLY A 1 91 ? 5.380 8.088 5.350 1.00 88.94 91 GLY A C 1
ATOM 688 O O . GLY A 1 91 ? 6.232 8.917 5.022 1.00 88.94 91 GLY A O 1
ATOM 689 N N . VAL A 1 92 ? 4.953 7.946 6.607 1.00 86.06 92 VAL A N 1
ATOM 690 C CA . VAL A 1 92 ? 5.437 8.749 7.750 1.00 86.06 92 VAL A CA 1
ATOM 691 C C . VAL A 1 92 ? 5.910 7.888 8.915 1.00 86.06 92 VAL A C 1
ATOM 693 O O . VAL A 1 92 ? 5.385 6.803 9.143 1.00 86.06 92 VAL A O 1
ATOM 696 N N . THR A 1 93 ? 6.886 8.392 9.667 1.00 85.62 93 THR A N 1
ATOM 697 C CA . THR A 1 93 ? 7.374 7.837 10.942 1.00 85.62 93 THR A CA 1
ATOM 698 C C . THR A 1 93 ? 6.359 8.019 12.081 1.00 85.62 93 THR A C 1
ATOM 700 O O . THR A 1 93 ? 5.406 8.790 11.931 1.00 85.62 93 THR A O 1
ATOM 703 N N . PRO A 1 94 ? 6.591 7.435 13.283 1.00 77.56 94 PRO A N 1
ATOM 704 C CA . PRO A 1 94 ? 5.724 7.687 14.440 1.00 77.56 94 PRO A CA 1
ATOM 705 C C . PRO A 1 94 ? 5.731 9.155 14.884 1.00 77.56 94 PRO A C 1
ATOM 707 O O . PRO A 1 94 ? 4.777 9.622 15.497 1.00 77.56 94 PRO A O 1
ATOM 710 N N . SER A 1 95 ? 6.808 9.883 14.570 1.00 77.75 95 SER A N 1
ATOM 711 C CA . SER A 1 95 ? 6.944 11.320 14.818 1.00 77.75 95 SER A CA 1
ATOM 712 C C . SER A 1 95 ? 6.298 12.193 13.733 1.00 77.75 95 SER A C 1
ATOM 714 O O . SER A 1 95 ? 6.363 13.418 13.825 1.00 77.75 95 SER A O 1
ATOM 716 N N . GLY A 1 96 ? 5.704 11.594 12.694 1.00 77.75 96 GLY A N 1
ATOM 717 C CA . GLY A 1 96 ? 5.084 12.305 11.575 1.00 77.75 96 GLY A CA 1
ATOM 718 C C . GLY A 1 96 ? 6.065 12.846 10.532 1.00 77.75 96 GLY A C 1
ATOM 719 O O . GLY A 1 96 ? 5.677 13.682 9.718 1.00 77.75 96 GLY A O 1
ATOM 720 N N . SER A 1 97 ? 7.324 12.399 10.546 1.00 85.81 97 SER A N 1
ATOM 721 C CA . SER A 1 97 ? 8.318 12.752 9.523 1.00 85.81 97 SER A CA 1
ATOM 722 C C . SER A 1 97 ? 8.113 11.898 8.277 1.00 85.81 97 SER A C 1
ATOM 724 O O . SER A 1 97 ? 7.927 10.690 8.392 1.00 85.81 97 SER A O 1
ATOM 726 N N . GLU A 1 98 ? 8.146 12.500 7.092 1.00 89.00 98 GLU A N 1
ATOM 727 C CA . GLU A 1 98 ? 8.013 11.752 5.840 1.00 89.00 98 GLU A CA 1
ATOM 728 C C . GLU A 1 98 ? 9.251 10.897 5.562 1.00 89.00 98 GLU A C 1
ATOM 730 O O . GLU A 1 98 ? 10.383 11.320 5.803 1.00 89.00 98 GLU A O 1
ATOM 735 N N . ILE A 1 99 ? 9.030 9.709 5.007 1.00 89.25 99 ILE A N 1
ATOM 736 C CA . ILE A 1 99 ? 10.094 8.838 4.509 1.00 89.25 99 ILE A CA 1
ATOM 737 C C . ILE A 1 99 ? 9.987 8.782 3.001 1.00 89.25 99 ILE A C 1
ATOM 739 O O . ILE A 1 99 ? 8.923 8.467 2.482 1.00 89.25 99 ILE A O 1
ATOM 743 N N . THR A 1 100 ? 11.078 9.075 2.303 1.00 89.25 100 THR A N 1
ATOM 744 C CA . THR A 1 100 ? 11.166 9.005 0.842 1.00 89.25 100 THR A CA 1
ATOM 745 C C . THR A 1 100 ? 11.426 7.579 0.365 1.00 89.25 100 THR A C 1
ATOM 747 O O . THR A 1 100 ? 12.020 6.769 1.078 1.00 89.25 100 THR A O 1
ATOM 750 N N . LEU A 1 101 ? 10.963 7.259 -0.847 1.00 88.38 101 LEU A N 1
ATOM 751 C CA . LEU A 1 101 ? 11.239 5.973 -1.481 1.00 88.38 101 LEU A CA 1
ATOM 752 C C . LEU A 1 101 ? 12.763 5.801 -1.666 1.00 88.38 101 LEU A C 1
ATOM 754 O O . LEU A 1 101 ? 13.387 6.646 -2.316 1.00 88.38 101 LEU A O 1
ATOM 758 N N . PRO A 1 102 ? 13.384 4.733 -1.132 1.00 86.56 102 PRO A N 1
ATOM 759 C CA . PRO A 1 102 ? 14.786 4.435 -1.414 1.00 86.56 102 PRO A CA 1
ATOM 760 C C . PRO A 1 102 ? 14.995 4.093 -2.903 1.00 86.56 102 PRO A C 1
ATOM 762 O O . PRO A 1 102 ? 14.026 3.823 -3.613 1.00 86.56 102 PRO A O 1
ATOM 765 N N . PRO A 1 103 ? 16.244 4.087 -3.410 1.00 85.06 103 PRO A N 1
ATOM 766 C CA . PRO A 1 103 ? 16.520 3.729 -4.806 1.00 85.06 103 PRO A CA 1
ATOM 767 C C . PRO A 1 103 ? 16.002 2.336 -5.181 1.00 85.06 103 PRO A C 1
ATOM 769 O O . PRO A 1 103 ? 15.469 2.143 -6.267 1.00 85.06 103 PRO A O 1
ATOM 772 N N . VAL A 1 104 ? 16.113 1.378 -4.258 1.00 84.12 104 VAL A N 1
ATOM 773 C CA . VAL A 1 104 ? 15.586 0.021 -4.420 1.00 84.12 104 VAL A CA 1
ATOM 774 C C . VAL A 1 104 ? 14.799 -0.360 -3.172 1.00 84.12 104 VAL A C 1
ATOM 776 O O . VAL A 1 104 ? 15.327 -0.288 -2.057 1.00 84.12 104 VAL A O 1
ATOM 779 N N . LEU A 1 105 ? 13.548 -0.767 -3.369 1.00 86.25 105 LEU A N 1
ATOM 780 C CA . LEU A 1 105 ? 12.622 -1.241 -2.350 1.00 86.25 105 LEU A CA 1
ATOM 781 C C . LEU A 1 105 ? 12.123 -2.642 -2.717 1.00 86.25 105 LEU A C 1
ATOM 783 O O . LEU A 1 105 ? 11.614 -2.837 -3.813 1.00 86.25 105 LEU A O 1
ATOM 787 N N . ALA A 1 106 ? 12.200 -3.596 -1.797 1.00 83.69 106 ALA A N 1
ATOM 788 C CA . ALA A 1 106 ? 11.518 -4.884 -1.922 1.00 83.69 106 ALA A CA 1
ATOM 789 C C . ALA A 1 106 ? 10.276 -4.925 -1.022 1.00 83.69 106 ALA A C 1
ATOM 791 O O . ALA A 1 106 ? 10.319 -4.432 0.108 1.00 83.69 106 ALA A O 1
ATOM 792 N N . THR A 1 107 ? 9.176 -5.504 -1.497 1.00 83.06 107 THR A N 1
ATOM 793 C CA . THR A 1 107 ? 7.932 -5.668 -0.731 1.00 83.06 107 THR A CA 1
ATOM 794 C C . THR A 1 107 ? 7.153 -6.900 -1.191 1.00 83.06 107 THR A C 1
ATOM 796 O O . THR A 1 107 ? 7.333 -7.362 -2.311 1.00 83.06 107 THR A O 1
ATOM 799 N N . THR A 1 108 ? 6.262 -7.419 -0.347 1.00 78.06 108 THR A N 1
ATOM 800 C CA . THR A 1 108 ? 5.339 -8.507 -0.708 1.00 78.06 108 THR A CA 1
ATOM 801 C C . THR A 1 108 ? 4.090 -8.014 -1.440 1.00 78.06 108 THR A C 1
ATOM 803 O O . THR A 1 108 ? 3.324 -8.818 -1.957 1.00 78.06 108 THR A O 1
ATOM 806 N N . SER A 1 109 ? 3.830 -6.701 -1.461 1.00 79.62 109 SER A N 1
ATOM 807 C CA . SER A 1 109 ? 2.609 -6.151 -2.052 1.00 79.62 109 SER A CA 1
ATOM 808 C C . SER A 1 109 ? 2.807 -4.716 -2.546 1.00 79.62 109 SER A C 1
ATOM 810 O O . SER A 1 109 ? 2.781 -3.760 -1.769 1.00 79.62 109 SER A O 1
ATOM 812 N N . ALA A 1 110 ? 2.968 -4.533 -3.861 1.00 80.81 110 ALA A N 1
ATOM 813 C CA . ALA A 1 110 ? 3.028 -3.186 -4.443 1.00 80.81 110 ALA A CA 1
ATOM 814 C C . ALA A 1 110 ? 1.681 -2.453 -4.426 1.00 80.81 110 ALA A C 1
ATOM 816 O O . ALA A 1 110 ? 1.669 -1.223 -4.502 1.00 80.81 110 ALA A O 1
ATOM 817 N N . SER A 1 111 ? 0.551 -3.159 -4.300 1.00 76.38 111 SER A N 1
ATOM 818 C CA . SER A 1 111 ? -0.772 -2.525 -4.239 1.00 76.38 111 SER A CA 1
ATOM 819 C C . SER A 1 111 ? -0.929 -1.617 -3.007 1.00 76.38 111 SER A C 1
ATOM 821 O O . SER A 1 111 ? -1.645 -0.617 -3.038 1.00 76.38 111 SER A O 1
ATOM 823 N N . GLN A 1 112 ? -0.166 -1.858 -1.943 1.00 75.88 112 GLN A N 1
ATOM 824 C CA . GLN A 1 112 ? -0.110 -0.965 -0.781 1.00 75.88 112 GLN A CA 1
ATOM 825 C C . GLN A 1 112 ? 0.556 0.384 -1.090 1.00 75.88 112 GLN A C 1
ATOM 827 O O . GLN A 1 112 ? 0.332 1.373 -0.397 1.00 75.88 112 GLN A O 1
ATOM 832 N N . LEU A 1 113 ? 1.357 0.448 -2.154 1.00 84.62 113 LEU A N 1
ATOM 833 C CA . LEU A 1 113 ? 2.024 1.659 -2.614 1.00 84.62 113 LEU A CA 1
ATOM 834 C C . LEU A 1 113 ? 1.221 2.379 -3.706 1.00 84.62 113 LEU A C 1
ATOM 836 O O . LEU A 1 113 ? 1.721 3.343 -4.281 1.00 84.62 113 LEU A O 1
ATOM 840 N N . LEU A 1 114 ? -0.034 1.997 -3.985 1.00 82.88 114 LEU A N 1
ATOM 841 C CA . LEU A 1 114 ? -0.844 2.681 -5.005 1.00 82.88 114 LEU A CA 1
ATOM 842 C C . LEU A 1 114 ? -0.962 4.195 -4.803 1.00 82.88 114 LEU A C 1
ATOM 844 O O . LEU A 1 114 ? -0.862 4.916 -5.800 1.00 82.88 114 LEU A O 1
ATOM 848 N N . PRO A 1 115 ? -1.103 4.737 -3.577 1.00 82.06 115 PRO A N 1
ATOM 849 C CA . PRO A 1 115 ? -1.137 6.185 -3.405 1.00 82.06 115 PRO A CA 1
ATOM 850 C C . PRO A 1 115 ? 0.180 6.843 -3.827 1.00 82.06 115 PRO A C 1
ATOM 852 O O . PRO A 1 115 ? 0.150 7.909 -4.439 1.00 82.06 115 PRO A O 1
ATOM 855 N N . LEU A 1 116 ? 1.322 6.184 -3.578 1.00 87.75 116 LEU A N 1
ATOM 856 C CA . LEU A 1 116 ? 2.630 6.600 -4.087 1.00 87.75 116 LEU A CA 1
ATOM 857 C C . LEU A 1 116 ? 2.683 6.542 -5.616 1.00 87.75 116 LEU A C 1
ATOM 859 O O . LEU A 1 116 ? 3.093 7.512 -6.246 1.00 87.75 116 LEU A O 1
ATOM 863 N N . ILE A 1 117 ? 2.243 5.437 -6.211 1.00 88.25 117 ILE A N 1
ATOM 864 C CA . ILE A 1 117 ? 2.246 5.231 -7.665 1.00 88.25 117 ILE A CA 1
ATOM 865 C C . ILE A 1 117 ? 1.464 6.343 -8.380 1.00 88.25 117 ILE A C 1
ATOM 867 O O . ILE A 1 117 ? 1.952 6.923 -9.357 1.00 88.25 117 ILE A O 1
ATOM 871 N N . ARG A 1 118 ? 0.280 6.684 -7.853 1.00 84.12 118 ARG A N 1
ATOM 872 C CA . ARG A 1 118 ? -0.592 7.740 -8.390 1.00 84.12 118 ARG A CA 1
ATOM 873 C C . ARG A 1 118 ? 0.058 9.120 -8.323 1.00 84.12 118 ARG A C 1
ATOM 875 O O . ARG A 1 118 ? 0.003 9.859 -9.301 1.00 84.12 118 ARG A O 1
ATOM 882 N N . ARG A 1 119 ? 0.676 9.469 -7.188 1.00 86.31 119 ARG A N 1
ATOM 883 C CA . ARG A 1 119 ? 1.295 10.793 -6.984 1.00 86.31 119 ARG A CA 1
ATOM 884 C C . ARG A 1 119 ? 2.702 10.925 -7.558 1.00 86.31 119 ARG A C 1
ATOM 886 O O . ARG A 1 119 ? 3.226 12.036 -7.570 1.00 86.31 119 ARG A O 1
ATOM 893 N N . TRP A 1 120 ? 3.336 9.816 -7.946 1.00 90.12 120 TRP A N 1
ATOM 894 C CA . TRP A 1 120 ? 4.733 9.818 -8.364 1.00 90.12 120 TRP A CA 1
ATOM 895 C C . TRP A 1 120 ? 4.931 10.838 -9.492 1.00 90.12 120 TRP A C 1
ATOM 897 O O . TRP A 1 120 ? 4.156 10.827 -10.442 1.00 90.12 120 TRP A O 1
ATOM 907 N N . PRO A 1 121 ? 5.929 11.725 -9.451 1.00 87.56 121 PRO A N 1
ATOM 908 C CA . PRO A 1 121 ? 5.999 12.807 -10.429 1.00 87.56 121 PRO A CA 1
ATOM 909 C C . PRO A 1 121 ? 6.462 12.334 -11.819 1.00 87.56 121 PRO A C 1
ATOM 911 O O . PRO A 1 121 ? 6.253 13.043 -12.794 1.00 87.56 121 PRO A O 1
ATOM 914 N N . GLY A 1 122 ? 7.098 11.160 -11.918 1.00 89.94 122 GLY A N 1
ATOM 915 C CA . GLY A 1 122 ? 7.665 10.627 -13.163 1.00 89.94 122 GLY A CA 1
ATOM 916 C C . GLY A 1 122 ? 6.859 9.514 -13.828 1.00 89.94 122 GLY A C 1
ATOM 917 O O . GLY A 1 122 ? 5.771 9.165 -13.343 1.00 89.94 122 GLY A O 1
ATOM 918 N N . PRO A 1 123 ? 7.389 8.937 -14.923 1.00 92.69 123 PRO A N 1
ATOM 919 C CA . PRO A 1 123 ? 6.813 7.741 -15.527 1.00 92.69 123 PRO A CA 1
ATOM 920 C C . PRO A 1 123 ? 6.800 6.593 -14.515 1.00 92.69 123 PRO A C 1
ATOM 922 O O . PRO A 1 123 ? 7.730 6.448 -13.717 1.00 92.69 123 PRO A O 1
ATOM 925 N N . VAL A 1 124 ? 5.746 5.782 -14.547 1.00 93.75 124 VAL A N 1
ATOM 926 C CA . VAL A 1 124 ? 5.665 4.530 -13.787 1.00 93.75 124 VAL A CA 1
ATOM 927 C C . VAL A 1 124 ? 5.578 3.387 -14.776 1.00 93.75 124 VAL A C 1
ATOM 929 O O . VAL A 1 124 ? 4.680 3.382 -15.612 1.00 93.75 124 VAL A O 1
ATOM 932 N N . LEU A 1 125 ? 6.468 2.408 -14.668 1.00 92.75 125 LEU A N 1
ATOM 933 C CA . LEU A 1 125 ? 6.347 1.149 -15.394 1.00 92.75 125 LEU A CA 1
ATOM 934 C C . LEU A 1 125 ? 5.988 0.044 -14.415 1.00 92.75 125 LEU A C 1
ATOM 936 O O . LEU A 1 125 ? 6.635 -0.100 -13.382 1.00 92.75 125 LEU A O 1
ATOM 940 N N . ILE A 1 126 ? 4.972 -0.735 -14.759 1.00 92.19 126 ILE A N 1
ATOM 941 C CA . ILE A 1 126 ? 4.473 -1.846 -13.955 1.00 92.19 126 ILE A CA 1
ATOM 942 C C . ILE A 1 126 ? 4.573 -3.111 -14.792 1.00 92.19 126 ILE A C 1
ATOM 944 O O . ILE A 1 126 ? 4.002 -3.192 -15.872 1.00 92.19 126 ILE A O 1
ATOM 948 N N . ASP A 1 127 ? 5.291 -4.112 -14.317 1.00 89.50 127 ASP A N 1
ATOM 949 C CA . ASP A 1 127 ? 5.229 -5.433 -14.925 1.00 89.50 127 ASP A CA 1
ATOM 950 C C . ASP A 1 127 ? 3.834 -6.034 -14.693 1.00 89.50 127 ASP A C 1
ATOM 952 O O . ASP A 1 127 ? 3.402 -6.164 -13.552 1.00 89.50 127 ASP A O 1
ATOM 956 N N . HIS A 1 128 ? 3.124 -6.400 -15.762 1.00 84.06 128 HIS A N 1
ATOM 957 C CA . HIS A 1 128 ? 1.761 -6.954 -15.715 1.00 84.06 128 HIS A CA 1
ATOM 958 C C . HIS A 1 128 ? 1.625 -8.240 -14.887 1.00 84.06 128 HIS A C 1
ATOM 960 O O . HIS A 1 128 ? 0.508 -8.633 -14.564 1.00 84.06 128 HIS A O 1
ATOM 966 N N . ARG A 1 129 ? 2.739 -8.915 -14.587 1.00 82.06 129 ARG A N 1
ATOM 967 C CA . ARG A 1 129 ? 2.738 -10.097 -13.722 1.00 82.06 129 ARG A CA 1
ATOM 968 C C . ARG A 1 129 ? 2.594 -9.733 -12.246 1.00 82.06 129 ARG A C 1
ATOM 970 O O . ARG A 1 129 ? 2.181 -10.564 -11.451 1.00 82.06 129 ARG A O 1
ATOM 977 N N . VAL A 1 130 ? 2.888 -8.485 -11.882 1.00 80.81 130 VAL A N 1
ATOM 978 C CA . VAL A 1 130 ? 2.621 -7.972 -10.540 1.00 80.81 130 VAL A CA 1
ATOM 979 C C . VAL A 1 130 ? 1.119 -7.758 -10.382 1.00 80.81 130 VAL A C 1
ATOM 981 O O . VAL A 1 130 ? 0.512 -6.998 -11.140 1.00 80.81 130 VAL A O 1
ATOM 984 N N . ASP A 1 131 ? 0.537 -8.371 -9.353 1.00 77.94 131 ASP A N 1
ATOM 985 C CA . ASP A 1 131 ? -0.873 -8.199 -9.011 1.00 77.94 131 ASP A CA 1
ATOM 986 C C . ASP A 1 131 ? -1.135 -6.800 -8.426 1.00 77.94 131 ASP A C 1
ATOM 988 O O . ASP A 1 131 ? -1.011 -6.538 -7.224 1.00 77.94 131 ASP A O 1
ATOM 992 N N . ILE A 1 132 ? -1.441 -5.857 -9.316 1.00 76.62 132 ILE A N 1
ATOM 993 C CA . ILE A 1 132 ? -1.898 -4.513 -8.981 1.00 76.62 132 ILE A CA 1
ATOM 994 C C . ILE A 1 132 ? -3.257 -4.300 -9.647 1.00 76.62 132 ILE A C 1
ATOM 996 O O . ILE A 1 132 ? -3.350 -4.440 -10.870 1.00 76.62 132 ILE A O 1
ATOM 1000 N N . PRO A 1 133 ? -4.295 -3.873 -8.902 1.00 73.81 133 PRO A N 1
ATOM 1001 C CA . PRO A 1 133 ? -5.572 -3.498 -9.494 1.00 73.81 133 PRO A CA 1
ATOM 1002 C C . PRO A 1 133 ? -5.400 -2.195 -10.289 1.00 73.81 133 PRO A C 1
ATOM 1004 O O . PRO A 1 133 ? -5.611 -1.092 -9.790 1.00 73.81 133 PRO A O 1
ATOM 1007 N N . LEU A 1 134 ? -4.967 -2.305 -11.548 1.00 73.31 134 LEU A N 1
ATOM 1008 C CA . LEU A 1 134 ? -4.713 -1.157 -12.427 1.00 73.31 134 LEU A CA 1
ATOM 1009 C C . LEU A 1 134 ? -5.973 -0.314 -12.663 1.00 73.31 134 LEU A C 1
ATOM 1011 O O . LEU A 1 134 ? -5.868 0.879 -12.933 1.00 73.31 134 LEU A O 1
ATOM 1015 N N . ASP A 1 135 ? -7.156 -0.907 -12.523 1.00 68.94 135 ASP A N 1
ATOM 1016 C CA . ASP A 1 135 ? -8.426 -0.188 -12.636 1.00 68.94 135 ASP A CA 1
ATOM 1017 C C . ASP A 1 135 ? -8.624 0.791 -11.471 1.00 68.94 135 ASP A C 1
ATOM 1019 O O . ASP A 1 135 ? -9.190 1.869 -11.656 1.00 68.94 135 ASP A O 1
ATOM 1023 N N . ASP A 1 136 ? -8.034 0.503 -10.306 1.00 66.19 136 ASP A N 1
ATOM 1024 C CA . ASP A 1 136 ? -7.980 1.451 -9.197 1.00 66.19 136 ASP A CA 1
ATOM 1025 C C . ASP A 1 136 ? -7.020 2.609 -9.501 1.00 66.19 136 ASP A C 1
ATOM 1027 O O . ASP A 1 136 ? -7.134 3.678 -8.905 1.00 66.19 136 ASP A O 1
ATOM 1031 N N . LEU A 1 137 ? -6.050 2.453 -10.404 1.00 68.12 137 LEU A N 1
ATOM 1032 C CA . LEU A 1 137 ? -5.121 3.528 -10.773 1.00 68.12 137 LEU A CA 1
ATOM 1033 C C . LEU A 1 137 ? -5.732 4.567 -11.718 1.00 68.12 137 LEU A C 1
ATOM 1035 O O . LEU A 1 137 ? -5.128 5.626 -11.907 1.00 68.12 137 LEU A O 1
ATOM 1039 N N . LEU A 1 138 ? -6.918 4.304 -12.274 1.00 62.38 138 LEU A N 1
ATOM 1040 C CA . LEU A 1 138 ? -7.611 5.251 -13.138 1.00 62.38 138 LEU A CA 1
ATOM 1041 C C . LEU A 1 138 ? -7.966 6.533 -12.359 1.00 62.38 138 LEU A C 1
ATOM 1043 O O . LEU A 1 138 ? -8.383 6.476 -11.197 1.00 62.38 138 LEU A O 1
ATOM 1047 N N . PRO A 1 139 ? -7.781 7.720 -12.962 1.00 51.84 139 PRO A N 1
ATOM 1048 C CA . PRO A 1 139 ? -7.951 8.975 -12.248 1.00 51.84 139 PRO A CA 1
ATOM 1049 C C . PRO A 1 139 ? -9.395 9.151 -11.772 1.00 51.84 139 PRO A C 1
ATOM 1051 O O . PRO A 1 139 ? -10.336 9.138 -12.560 1.00 51.84 139 PRO A O 1
ATOM 1054 N N . ALA A 1 140 ? -9.557 9.432 -10.477 1.00 49.12 140 ALA A N 1
ATOM 1055 C CA . ALA A 1 140 ? -10.835 9.748 -9.840 1.00 49.12 140 ALA A CA 1
ATOM 1056 C C . ALA A 1 140 ? -11.377 11.152 -10.200 1.00 49.12 140 ALA A C 1
ATOM 1058 O O . ALA A 1 140 ? -12.130 11.711 -9.421 1.00 49.12 140 ALA A O 1
ATOM 1059 N N . THR A 1 141 ? -11.026 11.704 -11.368 1.00 42.81 141 THR A N 1
ATOM 1060 C CA . THR A 1 141 ? -11.185 13.110 -11.817 1.00 42.81 141 THR A CA 1
ATOM 1061 C C . THR A 1 141 ? -10.256 14.131 -11.118 1.00 42.81 141 THR A C 1
ATOM 1063 O O . THR A 1 141 ? -10.065 14.065 -9.914 1.00 42.81 141 THR A O 1
ATOM 1066 N N . GLY A 1 142 ? -9.622 15.004 -11.934 1.00 45.28 142 GLY A N 1
ATOM 1067 C CA . GLY A 1 142 ? -8.762 16.189 -11.654 1.00 45.28 142 GLY A CA 1
ATOM 1068 C C . GLY A 1 142 ? -8.067 16.306 -10.284 1.00 45.28 142 GLY A C 1
ATOM 1069 O O . GLY A 1 142 ? -8.716 16.437 -9.265 1.00 45.28 142 GLY A O 1
ATOM 1070 N N . HIS A 1 143 ? -6.743 16.333 -10.145 1.00 37.62 143 HIS A N 1
ATOM 1071 C CA . HIS A 1 143 ? -5.734 17.151 -10.821 1.00 37.62 143 HIS A CA 1
ATOM 1072 C C . HIS A 1 143 ? -4.435 16.324 -10.946 1.00 37.62 143 HIS A C 1
ATOM 1074 O O . HIS A 1 143 ? -4.027 15.685 -9.982 1.00 37.62 143 HIS A O 1
ATOM 1080 N N . ASN A 1 144 ? -3.785 16.355 -12.118 1.00 50.56 144 ASN A N 1
ATOM 1081 C CA . ASN A 1 144 ? -2.564 15.605 -12.500 1.00 50.56 144 ASN A CA 1
ATOM 1082 C C . ASN A 1 144 ? -2.744 14.121 -12.881 1.00 50.56 144 ASN A C 1
ATOM 1084 O O . ASN A 1 144 ? -1.781 13.362 -12.837 1.00 50.56 144 ASN A O 1
ATOM 1088 N N . GLY A 1 145 ? -3.956 13.702 -13.263 1.00 62.19 145 GLY A N 1
ATOM 1089 C CA . GLY A 1 145 ? -4.272 12.302 -13.571 1.00 62.19 145 GLY A CA 1
ATOM 1090 C C . GLY A 1 145 ? -3.305 11.670 -14.573 1.00 62.19 145 GLY A C 1
ATOM 1091 O O . GLY A 1 145 ? -3.236 12.100 -15.724 1.00 62.19 145 GLY A O 1
ATOM 1092 N N . LYS A 1 146 ? -2.575 10.644 -14.126 1.00 74.50 146 LYS A N 1
ATOM 1093 C CA . LYS A 1 146 ? -1.723 9.863 -15.014 1.00 74.50 146 LYS A CA 1
ATOM 1094 C C . LYS A 1 146 ? -2.563 9.061 -15.989 1.00 74.50 146 LYS A C 1
ATOM 1096 O O . LYS A 1 146 ? -3.597 8.510 -15.614 1.00 74.50 146 LYS A O 1
ATOM 1101 N N . GLN A 1 147 ? -2.096 8.967 -17.226 1.00 84.75 147 GLN A N 1
ATOM 1102 C CA . GLN A 1 147 ? -2.706 8.068 -18.197 1.00 84.75 147 GLN A CA 1
ATOM 1103 C C . GLN A 1 147 ? -2.206 6.650 -17.941 1.00 84.75 147 GLN A C 1
ATOM 1105 O O . GLN A 1 147 ? -0.997 6.424 -17.898 1.00 84.75 147 GLN A O 1
ATOM 1110 N N . VAL A 1 148 ? -3.136 5.716 -17.751 1.00 86.25 148 VAL A N 1
ATOM 1111 C CA . VAL A 1 148 ? -2.822 4.294 -17.607 1.00 86.25 148 VAL A CA 1
ATOM 1112 C C . VAL A 1 148 ? -2.877 3.658 -18.988 1.00 86.25 148 VAL A C 1
ATOM 1114 O O . VAL A 1 148 ? -3.908 3.715 -19.652 1.00 86.25 148 VAL A O 1
ATOM 1117 N N . HIS A 1 149 ? -1.773 3.052 -19.402 1.00 86.06 149 HIS A N 1
ATOM 1118 C CA . HIS A 1 149 ? -1.639 2.336 -20.663 1.00 86.06 149 HIS A CA 1
ATOM 1119 C C . HIS A 1 149 ? -1.184 0.905 -20.393 1.00 86.06 149 HIS A C 1
ATOM 1121 O O . HIS A 1 149 ? -0.356 0.666 -19.515 1.00 86.06 149 HIS A O 1
ATOM 1127 N N . ARG A 1 150 ? -1.706 -0.054 -21.151 1.00 83.50 150 ARG A N 1
ATOM 1128 C CA . ARG A 1 150 ? -1.392 -1.482 -21.022 1.00 83.50 150 ARG A CA 1
ATOM 1129 C C . ARG A 1 150 ? -0.768 -1.977 -22.328 1.00 83.50 150 ARG A C 1
ATOM 1131 O O . ARG A 1 150 ? -1.411 -1.913 -23.367 1.00 83.50 150 ARG A O 1
ATOM 1138 N N . THR A 1 151 ? 0.480 -2.441 -22.301 1.00 79.50 151 THR A N 1
ATOM 1139 C CA . THR A 1 151 ? 1.245 -2.866 -23.485 1.00 79.50 151 THR A CA 1
ATOM 1140 C C . THR A 1 151 ? 1.775 -4.297 -23.361 1.00 79.50 151 THR A C 1
ATOM 1142 O O . THR A 1 151 ? 2.176 -4.722 -22.281 1.00 79.50 151 THR A O 1
ATOM 1145 N N . GLY A 1 152 ? 1.751 -5.0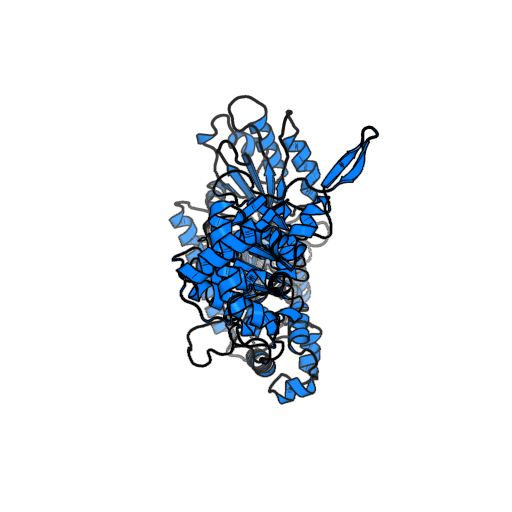75 -24.452 1.00 70.19 152 GLY A N 1
ATOM 1146 C CA . GLY A 1 152 ? 2.196 -6.479 -24.442 1.00 70.19 152 GLY A CA 1
ATOM 1147 C C . GLY A 1 152 ? 1.335 -7.417 -23.590 1.00 70.19 152 GLY A C 1
ATOM 1148 O O . GLY A 1 152 ? 1.856 -8.348 -22.973 1.00 70.19 152 GLY A O 1
ATOM 1149 N N . CYS A 1 153 ? 0.033 -7.147 -23.491 1.00 68.56 153 CYS A N 1
ATOM 1150 C CA . CYS A 1 153 ? -0.894 -7.967 -22.717 1.00 68.56 153 CYS A CA 1
ATOM 1151 C C . CYS A 1 153 ? -1.341 -9.202 -23.506 1.00 68.56 153 CYS A C 1
ATOM 1153 O O . CYS A 1 153 ? -1.600 -9.125 -24.700 1.00 68.56 153 CYS A O 1
ATOM 1155 N N . THR A 1 154 ? -1.506 -10.331 -22.815 1.00 62.44 154 THR A N 1
ATOM 1156 C CA . THR A 1 154 ? -2.057 -11.565 -23.402 1.00 62.44 154 THR A CA 1
ATOM 1157 C C . THR A 1 154 ? -3.566 -11.488 -23.642 1.00 62.44 154 THR A C 1
ATOM 1159 O O . THR A 1 154 ? -4.087 -12.244 -24.457 1.00 62.44 154 THR A O 1
ATOM 1162 N N . ASN A 1 155 ? -4.270 -10.585 -22.944 1.00 66.25 155 ASN A N 1
ATOM 1163 C CA . ASN A 1 155 ? -5.677 -10.286 -23.194 1.00 66.25 155 ASN A CA 1
ATOM 1164 C C . ASN A 1 155 ? -5.808 -8.981 -24.009 1.00 66.25 155 ASN A C 1
ATOM 1166 O O . ASN A 1 155 ? -5.560 -7.904 -23.453 1.00 66.25 155 ASN A O 1
ATOM 1170 N N . PRO A 1 156 ? -6.226 -9.057 -25.284 1.00 62.75 156 PRO A N 1
ATOM 1171 C CA . PRO A 1 156 ? -6.325 -7.896 -26.160 1.00 62.75 156 PRO A CA 1
ATOM 1172 C C . PRO A 1 156 ? -7.439 -6.914 -25.769 1.00 62.75 156 PRO A C 1
ATOM 1174 O O . PRO A 1 156 ? -7.333 -5.736 -26.091 1.00 62.75 156 PRO A O 1
ATOM 1177 N N . GLU A 1 157 ? -8.461 -7.345 -25.019 1.00 64.25 157 GLU A N 1
ATOM 1178 C CA . GLU A 1 157 ? -9.547 -6.469 -24.530 1.00 64.25 157 GLU A CA 1
ATOM 1179 C C . GLU A 1 157 ? -9.045 -5.341 -23.627 1.00 64.25 157 GLU A C 1
ATOM 1181 O O . GLU A 1 157 ? -9.638 -4.268 -23.560 1.00 64.25 157 GLU A O 1
ATOM 1186 N N . ASN A 1 158 ? -7.934 -5.593 -22.937 1.00 68.88 158 ASN A N 1
ATOM 1187 C CA . ASN A 1 158 ? -7.350 -4.674 -21.974 1.00 68.88 158 ASN A CA 1
ATOM 1188 C C . ASN A 1 158 ? -6.106 -3.970 -22.526 1.00 68.88 158 ASN A C 1
ATOM 1190 O O . ASN A 1 158 ? -5.469 -3.227 -21.786 1.00 68.88 158 ASN A O 1
ATOM 1194 N N . ALA A 1 159 ? -5.709 -4.217 -23.775 1.00 73.44 159 ALA A N 1
ATOM 1195 C CA . ALA A 1 159 ? -4.522 -3.603 -24.354 1.00 73.44 159 ALA A CA 1
ATOM 1196 C C . ALA A 1 159 ? -4.806 -2.153 -24.773 1.00 73.44 159 ALA A C 1
ATOM 1198 O O . ALA A 1 159 ? -5.859 -1.825 -25.314 1.00 73.44 159 ALA A O 1
ATOM 1199 N N . THR A 1 160 ? -3.847 -1.264 -24.529 1.00 78.69 160 THR A N 1
ATOM 1200 C CA . THR A 1 160 ? -3.850 0.098 -25.062 1.00 78.69 160 THR A CA 1
ATOM 1201 C C . THR A 1 160 ? -2.909 0.138 -26.257 1.00 78.69 160 THR A C 1
ATOM 1203 O O . THR A 1 160 ? -1.752 -0.233 -26.080 1.00 78.69 160 THR A O 1
ATOM 1206 N N . PRO A 1 161 ? -3.348 0.604 -27.438 1.00 75.31 161 PRO A N 1
ATOM 1207 C CA . PRO A 1 161 ? -2.578 0.522 -28.678 1.00 75.31 161 PRO A CA 1
ATOM 1208 C C . PRO A 1 161 ? -1.437 1.547 -28.692 1.00 75.31 161 PRO A C 1
ATOM 1210 O O . PRO A 1 161 ? -1.467 2.515 -29.453 1.00 75.31 161 PRO A O 1
ATOM 1213 N N . ILE A 1 162 ? -0.441 1.357 -27.829 1.00 82.19 162 ILE A N 1
ATOM 1214 C CA . ILE A 1 162 ? 0.752 2.191 -27.722 1.00 82.19 162 ILE A CA 1
ATOM 1215 C C . ILE A 1 162 ? 2.026 1.357 -27.854 1.00 82.19 162 ILE A C 1
ATOM 1217 O O . ILE A 1 162 ? 2.136 0.253 -27.320 1.00 82.19 162 ILE A O 1
ATOM 1221 N N . ALA A 1 163 ? 3.031 1.925 -28.512 1.00 83.44 163 ALA A N 1
ATOM 1222 C CA . ALA A 1 163 ? 4.383 1.379 -28.552 1.00 83.44 163 ALA A CA 1
ATOM 1223 C C . ALA A 1 163 ? 5.387 2.449 -28.111 1.00 83.44 163 ALA A C 1
ATOM 1225 O O . ALA A 1 163 ? 5.244 3.619 -28.458 1.00 83.44 163 ALA A O 1
ATOM 1226 N N . ILE A 1 164 ? 6.390 2.050 -27.327 1.00 87.31 164 ILE A N 1
ATOM 1227 C CA . ILE A 1 164 ? 7.410 2.962 -26.794 1.00 87.31 164 ILE A CA 1
ATOM 1228 C C . ILE A 1 164 ? 8.615 2.941 -27.728 1.00 87.31 164 ILE A C 1
ATOM 1230 O O . ILE A 1 164 ? 9.240 1.894 -27.889 1.00 87.31 164 ILE A O 1
ATOM 1234 N N . ASP A 1 165 ? 8.956 4.091 -28.309 1.00 88.25 165 ASP A N 1
ATOM 1235 C CA . ASP A 1 165 ? 10.079 4.234 -29.237 1.00 88.25 165 ASP A CA 1
ATOM 1236 C C . ASP A 1 165 ? 11.339 4.790 -28.543 1.00 88.25 165 ASP A C 1
ATOM 1238 O O . ASP A 1 165 ? 11.413 5.996 -28.260 1.00 88.25 165 ASP A O 1
ATOM 1242 N N . PRO A 1 166 ? 12.370 3.956 -28.305 1.00 88.06 166 PRO A N 1
ATOM 1243 C CA . PRO A 1 166 ? 13.644 4.419 -27.765 1.00 88.06 166 PRO A CA 1
ATOM 1244 C C . PRO A 1 166 ? 14.569 5.052 -28.818 1.00 88.06 166 PRO A C 1
ATOM 1246 O O . PRO A 1 166 ? 15.526 5.739 -28.450 1.00 88.06 166 PRO A O 1
ATOM 1249 N N . ILE A 1 167 ? 14.321 4.843 -30.117 1.00 89.75 167 ILE A N 1
ATOM 1250 C CA . ILE A 1 167 ? 15.181 5.320 -31.214 1.00 89.75 167 ILE A CA 1
ATOM 1251 C C . ILE A 1 167 ? 15.092 6.841 -31.337 1.00 89.75 167 ILE A C 1
ATOM 1253 O O . ILE A 1 167 ? 16.102 7.507 -31.580 1.00 89.75 167 ILE A O 1
ATOM 1257 N N . SER A 1 168 ? 13.910 7.400 -31.073 1.00 86.19 168 SER A N 1
ATOM 1258 C CA . SER A 1 168 ? 13.639 8.843 -31.064 1.00 86.19 168 SER A CA 1
ATOM 1259 C C . SER A 1 168 ? 14.618 9.682 -30.214 1.00 86.19 168 SER A C 1
ATOM 1261 O O . SER A 1 168 ? 14.872 10.846 -30.533 1.00 86.19 168 SER A O 1
ATOM 1263 N N . VAL A 1 169 ? 15.238 9.105 -29.174 1.00 87.69 169 VAL A N 1
ATOM 1264 C CA . VAL A 1 169 ? 16.151 9.804 -28.236 1.00 87.69 169 VAL A CA 1
ATOM 1265 C C . VAL A 1 169 ? 17.615 9.779 -28.685 1.00 87.69 169 VAL A C 1
ATOM 1267 O O . VAL A 1 169 ? 18.488 10.472 -28.139 1.00 87.69 169 VAL A O 1
ATOM 1270 N N . ILE A 1 170 ? 17.926 9.013 -29.725 1.00 90.81 170 ILE A N 1
ATOM 1271 C CA . ILE A 1 170 ? 19.294 8.821 -30.193 1.00 90.81 170 ILE A CA 1
ATOM 1272 C C . ILE A 1 170 ? 19.739 10.051 -30.987 1.00 90.81 170 ILE A C 1
ATOM 1274 O O . ILE A 1 170 ? 19.466 10.227 -32.171 1.00 90.81 170 ILE A O 1
ATOM 1278 N N . GLY A 1 171 ? 20.453 10.941 -30.298 1.00 88.75 171 GLY A N 1
ATOM 1279 C CA . GLY A 1 171 ? 20.983 12.177 -30.876 1.00 88.75 171 GLY A CA 1
ATOM 1280 C C . GLY A 1 171 ? 22.469 12.147 -31.226 1.00 88.75 171 GLY A C 1
ATOM 1281 O O . GLY A 1 171 ? 22.952 13.078 -31.865 1.00 88.75 171 GLY A O 1
ATOM 1282 N N . SER A 1 172 ? 23.215 11.128 -30.789 1.00 89.94 172 SER A N 1
ATOM 1283 C CA . SER A 1 172 ? 24.671 11.073 -30.953 1.00 89.94 172 SER A CA 1
ATOM 1284 C C . SER A 1 172 ? 25.204 9.643 -30.987 1.00 89.94 172 SER A C 1
ATOM 1286 O O . SER A 1 172 ? 24.593 8.726 -30.442 1.00 89.94 172 SER A O 1
ATOM 1288 N N . TYR A 1 173 ? 26.394 9.456 -31.568 1.00 86.25 173 TYR A N 1
ATOM 1289 C CA . TYR A 1 173 ? 27.094 8.163 -31.561 1.00 86.25 173 TYR A CA 1
ATOM 1290 C C . TYR A 1 173 ? 27.273 7.601 -30.151 1.00 86.25 173 TYR A C 1
ATOM 1292 O O . TYR A 1 173 ? 27.105 6.406 -29.926 1.00 86.25 173 TYR A O 1
ATOM 1300 N N . ARG A 1 174 ? 27.552 8.478 -29.182 1.00 87.50 174 ARG A N 1
ATOM 1301 C CA . ARG A 1 174 ? 27.649 8.099 -27.774 1.00 87.50 174 ARG A CA 1
ATOM 1302 C C . ARG A 1 174 ? 26.327 7.524 -27.255 1.00 87.50 174 ARG A C 1
ATOM 1304 O O . ARG A 1 174 ? 26.362 6.477 -26.623 1.00 87.50 174 ARG A O 1
ATOM 1311 N N . HIS A 1 175 ? 25.195 8.165 -27.559 1.00 90.06 175 HIS A N 1
ATOM 1312 C CA . HIS A 1 175 ? 23.863 7.678 -27.174 1.00 90.06 175 HIS A CA 1
ATOM 1313 C C . HIS A 1 175 ? 23.567 6.306 -27.791 1.00 90.06 175 HIS A C 1
ATOM 1315 O O . HIS A 1 175 ? 23.139 5.407 -27.078 1.00 90.06 175 HIS A O 1
ATOM 1321 N N . ALA A 1 176 ? 23.869 6.118 -29.079 1.00 89.38 176 ALA A N 1
ATOM 1322 C CA . ALA A 1 176 ? 23.675 4.835 -29.754 1.00 89.38 176 ALA A CA 1
ATOM 1323 C C . ALA A 1 176 ? 24.499 3.708 -29.102 1.00 89.38 176 ALA A C 1
ATOM 1325 O O . ALA A 1 176 ? 23.975 2.632 -28.830 1.00 89.38 176 ALA A O 1
ATOM 1326 N N . VAL A 1 177 ? 25.777 3.962 -28.798 1.00 87.19 177 VAL A N 1
ATOM 1327 C CA . VAL A 1 177 ? 26.650 2.988 -28.120 1.00 87.19 177 VAL A CA 1
ATOM 1328 C C . VAL A 1 177 ? 26.159 2.680 -26.705 1.00 87.19 177 VAL A C 1
ATOM 1330 O O . VAL A 1 177 ? 26.179 1.521 -26.303 1.00 87.19 177 VAL A O 1
ATOM 1333 N N . GLN A 1 178 ? 25.719 3.687 -25.948 1.00 86.81 178 GLN A N 1
ATOM 1334 C CA . GLN A 1 178 ? 25.189 3.477 -24.600 1.00 86.81 178 GLN A CA 1
ATOM 1335 C C . GLN A 1 178 ? 23.918 2.621 -24.621 1.00 86.81 178 GLN A C 1
ATOM 1337 O O . GLN A 1 178 ? 23.851 1.659 -23.864 1.00 86.81 178 GLN A O 1
ATOM 1342 N N . LEU A 1 179 ? 22.967 2.907 -25.519 1.00 88.69 179 LEU A N 1
ATOM 1343 C CA . LEU A 1 179 ? 21.745 2.108 -25.652 1.00 88.69 179 LEU A CA 1
ATOM 1344 C C . LEU A 1 179 ? 22.066 0.649 -25.995 1.00 88.69 179 LEU A C 1
ATOM 1346 O O . LEU A 1 179 ? 21.580 -0.259 -25.327 1.00 88.69 179 LEU A O 1
ATOM 1350 N N . LEU A 1 180 ? 22.938 0.422 -26.982 1.00 86.88 180 LEU A N 1
ATOM 1351 C CA . LEU A 1 180 ? 23.385 -0.926 -27.341 1.00 86.88 180 LEU A CA 1
ATOM 1352 C C . LEU A 1 180 ? 24.073 -1.625 -26.168 1.00 86.88 180 LEU A C 1
ATOM 1354 O O . LEU A 1 180 ? 23.806 -2.788 -25.922 1.00 86.88 180 LEU A O 1
ATOM 1358 N N . THR A 1 181 ? 24.887 -0.907 -25.391 1.00 84.62 181 THR A N 1
ATOM 1359 C CA . THR A 1 181 ? 25.541 -1.474 -24.204 1.00 84.62 181 THR A CA 1
ATOM 1360 C C . THR A 1 181 ? 24.511 -1.928 -23.169 1.00 84.62 181 THR A C 1
ATOM 1362 O O . THR A 1 181 ? 24.660 -3.001 -22.590 1.00 84.62 181 THR A O 1
ATOM 1365 N N . VAL A 1 182 ? 23.457 -1.137 -22.944 1.00 83.81 182 VAL A N 1
ATOM 1366 C CA . VAL A 1 182 ? 22.347 -1.493 -22.045 1.00 83.81 182 VAL A CA 1
ATOM 1367 C C . VAL A 1 182 ? 21.589 -2.718 -22.558 1.00 83.81 182 VAL A C 1
ATOM 1369 O O . VAL A 1 182 ? 21.303 -3.622 -21.779 1.00 83.81 182 VAL A O 1
ATOM 1372 N N . MET A 1 183 ? 21.312 -2.792 -23.861 1.00 82.62 183 MET A N 1
ATOM 1373 C CA . MET A 1 183 ? 20.637 -3.939 -24.482 1.00 82.62 183 MET A CA 1
ATOM 1374 C C . MET A 1 183 ? 21.507 -5.207 -24.494 1.00 82.62 183 MET A C 1
ATOM 1376 O O . MET A 1 183 ? 21.006 -6.296 -24.220 1.00 82.62 183 MET A O 1
ATOM 1380 N N . ASP A 1 184 ? 2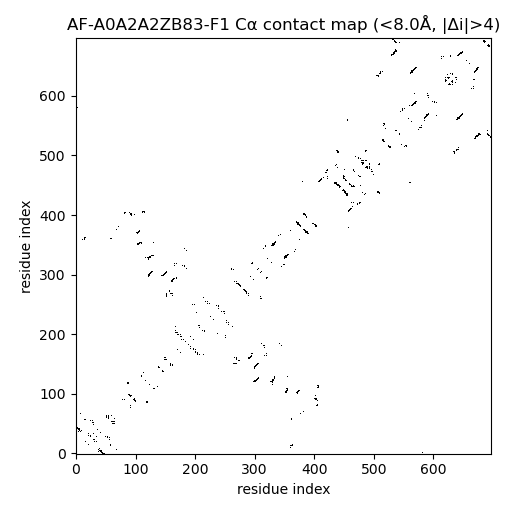2.814 -5.078 -24.729 1.00 79.12 184 ASP A N 1
ATOM 1381 C CA . ASP A 1 184 ? 23.778 -6.184 -24.735 1.00 79.12 184 ASP A CA 1
ATOM 1382 C C . ASP A 1 184 ? 23.930 -6.821 -23.345 1.00 79.12 184 ASP A C 1
ATOM 1384 O O . ASP A 1 184 ? 24.129 -8.033 -23.249 1.00 79.12 184 ASP A O 1
ATOM 1388 N N . HIS A 1 185 ? 23.765 -6.061 -22.252 1.00 72.88 185 HIS A N 1
ATOM 1389 C CA . HIS A 1 185 ? 23.717 -6.636 -20.897 1.00 72.88 185 HIS A CA 1
ATOM 1390 C C . HIS A 1 185 ? 22.585 -7.662 -20.736 1.00 72.88 185 HIS A C 1
ATOM 1392 O O . HIS A 1 185 ? 22.730 -8.603 -19.954 1.00 72.88 185 HIS A O 1
ATOM 1398 N N . PHE A 1 186 ? 21.497 -7.540 -21.504 1.00 68.62 186 PHE A N 1
ATOM 1399 C CA . PHE A 1 186 ? 20.434 -8.549 -21.543 1.00 68.62 186 PHE A CA 1
ATOM 1400 C C . PHE A 1 186 ? 20.741 -9.727 -22.473 1.00 68.62 186 PHE A C 1
ATOM 1402 O O . PHE A 1 186 ? 20.097 -10.765 -22.353 1.00 68.62 186 PHE A O 1
ATOM 1409 N N . ARG A 1 187 ? 21.713 -9.592 -23.383 1.00 67.75 187 ARG A N 1
ATOM 1410 C CA . ARG A 1 187 ? 22.054 -10.603 -24.401 1.00 67.75 187 ARG A CA 1
ATOM 1411 C C . ARG A 1 187 ? 23.377 -11.332 -24.171 1.00 67.75 187 ARG A C 1
ATOM 1413 O O . ARG A 1 187 ? 23.623 -12.310 -24.861 1.00 67.75 187 ARG A O 1
ATOM 1420 N N . ALA A 1 188 ? 24.198 -10.878 -23.221 1.00 51.00 188 ALA A N 1
ATOM 1421 C CA . ALA A 1 188 ? 25.462 -11.465 -22.762 1.00 51.00 188 ALA A CA 1
ATOM 1422 C C . ALA A 1 188 ? 26.269 -12.211 -23.851 1.00 51.00 188 ALA A C 1
ATOM 1424 O O . ALA A 1 188 ? 26.181 -13.434 -23.946 1.00 51.00 188 ALA A O 1
ATOM 1425 N N . GLY A 1 189 ? 27.115 -11.515 -24.631 1.00 54.81 189 GLY A N 1
ATOM 1426 C CA . GLY A 1 189 ? 28.022 -12.259 -25.520 1.00 54.81 189 GLY A CA 1
ATOM 1427 C C . GLY A 1 189 ? 28.923 -11.557 -26.536 1.00 54.81 189 GLY A C 1
ATOM 1428 O O . GLY A 1 189 ? 29.824 -12.234 -27.014 1.00 54.81 189 GLY A O 1
ATOM 1429 N N . ASP A 1 190 ? 28.781 -10.270 -26.872 1.00 55.06 190 ASP A N 1
ATOM 1430 C CA . ASP A 1 190 ? 29.601 -9.679 -27.952 1.00 55.06 190 ASP A CA 1
ATOM 1431 C C . ASP A 1 190 ? 29.934 -8.191 -27.708 1.00 55.06 190 ASP A C 1
ATOM 1433 O O . ASP A 1 190 ? 29.077 -7.450 -27.229 1.00 55.06 190 ASP A O 1
ATOM 1437 N N . PRO A 1 191 ? 31.160 -7.713 -28.013 1.00 55.59 191 PRO A N 1
ATOM 1438 C CA . PRO A 1 191 ? 31.508 -6.296 -27.921 1.00 55.59 191 PRO A CA 1
ATOM 1439 C C . PRO A 1 191 ? 30.821 -5.459 -29.022 1.00 55.59 191 PRO A C 1
ATOM 1441 O O . PRO A 1 191 ? 30.453 -5.978 -30.078 1.00 55.59 191 PRO A O 1
ATOM 1444 N N . PRO A 1 192 ? 30.709 -4.127 -28.850 1.00 64.50 192 PRO A N 1
ATOM 1445 C CA . PRO A 1 192 ? 29.937 -3.285 -29.756 1.00 64.50 192 PRO A CA 1
ATOM 1446 C C . PRO A 1 192 ? 30.579 -3.164 -31.146 1.00 64.50 192 PRO A C 1
ATOM 1448 O O . PRO A 1 192 ? 31.643 -2.562 -31.335 1.00 64.50 192 PRO A O 1
ATOM 1451 N N . ASN A 1 193 ? 29.865 -3.660 -32.157 1.00 71.25 193 ASN A N 1
ATOM 1452 C CA . ASN A 1 193 ? 30.144 -3.405 -33.565 1.00 71.25 193 ASN A CA 1
ATOM 1453 C C . ASN A 1 193 ? 29.795 -1.949 -33.889 1.00 71.25 193 ASN A C 1
ATOM 1455 O O . ASN A 1 193 ? 28.624 -1.586 -33.918 1.00 71.25 193 ASN A O 1
ATOM 1459 N N . ARG A 1 194 ? 30.785 -1.101 -34.201 1.00 79.50 194 ARG A N 1
ATOM 1460 C CA . ARG A 1 194 ? 30.534 0.296 -34.623 1.00 79.50 194 ARG A CA 1
ATOM 1461 C C . ARG A 1 194 ? 29.474 0.387 -35.737 1.00 79.50 194 ARG A C 1
ATOM 1463 O O . ARG A 1 194 ? 28.704 1.333 -35.746 1.00 79.50 194 ARG A O 1
ATOM 1470 N N . ALA A 1 195 ? 29.375 -0.626 -36.605 1.00 81.62 195 ALA A N 1
ATOM 1471 C CA . ALA A 1 195 ? 28.324 -0.754 -37.618 1.00 81.62 195 ALA A CA 1
ATOM 1472 C C . ALA A 1 195 ? 26.900 -0.730 -37.030 1.00 81.62 195 ALA A C 1
ATOM 1474 O O . ALA A 1 195 ? 26.042 -0.045 -37.581 1.00 81.62 195 ALA A O 1
ATOM 1475 N N . ARG A 1 196 ? 26.658 -1.407 -35.895 1.00 87.69 196 ARG A N 1
ATOM 1476 C CA . ARG A 1 196 ? 25.375 -1.392 -35.164 1.00 87.69 196 ARG A CA 1
ATOM 1477 C C . ARG A 1 196 ? 25.016 0.028 -34.742 1.00 87.69 196 ARG A C 1
ATOM 1479 O O . ARG A 1 196 ? 23.958 0.530 -35.103 1.00 87.69 196 ARG A O 1
ATOM 1486 N N . ALA A 1 197 ? 25.940 0.708 -34.060 1.00 87.94 197 ALA A N 1
ATOM 1487 C CA . ALA A 1 197 ? 25.732 2.077 -33.584 1.00 87.94 197 ALA A CA 1
ATOM 1488 C C . ALA A 1 197 ? 25.501 3.070 -34.736 1.00 87.94 197 ALA A C 1
ATOM 1490 O O . ALA A 1 197 ? 24.673 3.969 -34.622 1.00 87.94 197 ALA A O 1
ATOM 1491 N N . LEU A 1 198 ? 26.204 2.899 -35.860 1.00 86.25 198 LEU A N 1
ATOM 1492 C CA . LEU A 1 198 ? 26.015 3.722 -37.057 1.00 86.25 198 LEU A CA 1
ATOM 1493 C C . LEU A 1 198 ? 24.679 3.469 -37.747 1.00 86.25 198 LEU A C 1
ATOM 1495 O O . LEU A 1 198 ? 24.016 4.422 -38.145 1.00 86.25 198 LEU A O 1
ATOM 1499 N N . THR A 1 199 ? 24.273 2.206 -37.847 1.00 89.19 199 THR A N 1
ATOM 1500 C CA . THR A 1 199 ? 22.963 1.830 -38.394 1.00 89.19 199 THR A CA 1
ATOM 1501 C C . THR A 1 199 ? 21.849 2.431 -37.548 1.00 89.19 199 THR A C 1
ATOM 1503 O O . THR A 1 199 ? 20.926 3.038 -38.076 1.00 89.19 199 THR A O 1
ATOM 1506 N N . LEU A 1 200 ? 21.993 2.377 -36.227 1.00 90.19 200 LEU A N 1
ATOM 1507 C CA . LEU A 1 200 ? 21.043 2.960 -35.292 1.00 90.19 200 LEU A CA 1
ATOM 1508 C C . LEU A 1 200 ? 20.981 4.497 -35.378 1.00 90.19 200 LEU A C 1
ATOM 1510 O O . LEU A 1 200 ? 19.899 5.072 -35.315 1.00 90.19 200 LEU A O 1
ATOM 1514 N N . LEU A 1 201 ? 22.117 5.176 -35.584 1.00 89.19 201 LEU A N 1
ATOM 1515 C CA . LEU A 1 201 ? 22.133 6.622 -35.846 1.00 89.19 201 LEU A CA 1
ATOM 1516 C C . LEU A 1 201 ? 21.450 6.995 -37.156 1.00 89.19 201 LEU A C 1
ATOM 1518 O O . LEU A 1 201 ? 20.765 8.014 -37.213 1.00 89.19 201 LEU A O 1
ATOM 1522 N N . PHE A 1 202 ? 21.660 6.197 -38.200 1.00 88.56 202 PHE A N 1
ATOM 1523 C CA . PHE A 1 202 ? 20.970 6.376 -39.467 1.00 88.56 202 PHE A CA 1
ATOM 1524 C C . PHE A 1 202 ? 19.458 6.224 -39.278 1.00 88.56 202 PHE A C 1
ATOM 1526 O O . PHE A 1 202 ? 18.716 7.117 -39.677 1.00 88.56 202 PHE A O 1
ATOM 1533 N N . LEU A 1 203 ? 19.003 5.174 -38.582 1.00 88.81 203 LEU A N 1
ATOM 1534 C CA . LEU A 1 203 ? 17.585 4.994 -38.258 1.00 88.81 203 LEU A CA 1
ATOM 1535 C C . LEU A 1 203 ? 17.032 6.173 -37.454 1.00 88.81 203 LEU A C 1
ATOM 1537 O O . LEU A 1 203 ? 15.959 6.670 -37.776 1.00 88.81 203 LEU A O 1
ATOM 1541 N N . ALA A 1 204 ? 17.772 6.689 -36.472 1.00 88.94 204 ALA A N 1
ATOM 1542 C CA . ALA A 1 204 ? 17.372 7.875 -35.717 1.00 88.94 204 ALA A CA 1
ATOM 1543 C C . ALA A 1 204 ? 17.305 9.148 -36.584 1.00 88.94 204 ALA A C 1
ATOM 1545 O O . ALA A 1 204 ? 16.431 9.995 -36.393 1.00 88.94 204 ALA A O 1
ATOM 1546 N N . ALA A 1 205 ? 18.198 9.298 -37.566 1.00 85.56 205 ALA A N 1
ATOM 1547 C CA . ALA A 1 205 ? 18.142 10.396 -38.528 1.00 85.56 205 ALA A CA 1
ATOM 1548 C C . ALA A 1 205 ? 16.926 10.273 -39.461 1.00 85.56 205 ALA A C 1
ATOM 1550 O O . ALA A 1 205 ? 16.249 11.271 -39.707 1.00 85.56 205 ALA A O 1
ATOM 1551 N N . GLU A 1 206 ? 16.606 9.060 -39.917 1.00 83.38 206 GLU A N 1
ATOM 1552 C CA . GLU A 1 206 ? 15.400 8.783 -40.703 1.00 83.38 206 GLU A CA 1
ATOM 1553 C C . GLU A 1 206 ? 14.124 8.979 -39.869 1.00 83.38 206 GLU A C 1
ATOM 1555 O O . GLU A 1 206 ? 13.172 9.584 -40.355 1.00 83.38 206 GLU A O 1
ATOM 1560 N N . THR A 1 207 ? 14.143 8.609 -38.586 1.00 83.75 207 THR A N 1
ATOM 1561 C CA . THR A 1 207 ? 13.057 8.852 -37.616 1.00 83.75 207 THR A CA 1
ATOM 1562 C C . THR A 1 207 ? 12.693 10.331 -37.550 1.00 83.75 207 THR A C 1
ATOM 1564 O O . THR A 1 207 ? 11.521 10.686 -37.533 1.00 83.75 207 THR A O 1
ATOM 1567 N N . ARG A 1 208 ? 13.678 11.240 -37.583 1.00 81.31 208 ARG A N 1
ATOM 1568 C CA . ARG A 1 208 ? 13.410 12.691 -37.605 1.00 81.31 208 ARG A CA 1
ATOM 1569 C C . ARG A 1 208 ? 12.701 13.159 -38.877 1.00 81.31 208 ARG A C 1
ATOM 1571 O O . ARG A 1 208 ? 12.144 14.254 -38.881 1.00 81.31 208 ARG A O 1
ATOM 1578 N N . ARG A 1 209 ? 12.751 12.374 -39.956 1.00 74.12 209 ARG A N 1
ATOM 1579 C CA . ARG A 1 209 ? 12.067 12.661 -41.224 1.00 74.12 209 ARG A CA 1
ATOM 1580 C C . ARG A 1 209 ? 10.667 12.057 -41.265 1.00 74.12 209 ARG A C 1
ATOM 1582 O O . ARG A 1 209 ? 9.773 12.691 -41.814 1.00 74.12 209 ARG A O 1
ATOM 1589 N N . THR A 1 210 ? 10.493 10.848 -40.730 1.00 72.69 210 THR A N 1
ATOM 1590 C CA . THR A 1 210 ? 9.236 10.079 -40.787 1.00 72.69 210 THR A CA 1
ATOM 1591 C C . THR A 1 210 ? 8.341 10.274 -39.564 1.00 72.69 210 THR A C 1
ATOM 1593 O O . THR A 1 210 ? 7.139 10.058 -39.659 1.00 72.69 210 THR A O 1
ATOM 1596 N N . GLY A 1 211 ? 8.910 10.700 -38.434 1.00 73.62 211 GLY A N 1
ATOM 1597 C CA . GLY A 1 211 ? 8.238 10.828 -37.140 1.00 73.62 211 GLY A CA 1
ATOM 1598 C C . GLY A 1 211 ? 8.153 9.527 -36.337 1.00 73.62 211 GLY A C 1
ATOM 1599 O O . GLY A 1 211 ? 7.597 9.546 -35.245 1.00 73.62 211 GLY A O 1
ATOM 1600 N N . ASP A 1 212 ? 8.695 8.419 -36.853 1.00 79.56 212 ASP A N 1
ATOM 1601 C CA . ASP A 1 212 ? 8.499 7.082 -36.285 1.00 79.56 212 ASP A CA 1
ATOM 1602 C C . ASP A 1 212 ? 9.747 6.202 -36.460 1.00 79.56 212 ASP A C 1
ATOM 1604 O O . ASP A 1 212 ? 10.090 5.792 -37.578 1.00 79.56 212 ASP A O 1
ATOM 1608 N N . GLY A 1 213 ? 10.443 5.932 -35.350 1.00 82.44 213 GLY A N 1
ATOM 1609 C CA . GLY A 1 213 ? 11.682 5.161 -35.353 1.00 82.44 213 GLY A CA 1
ATOM 1610 C C . GLY A 1 213 ? 11.468 3.661 -35.340 1.00 82.44 213 GLY A C 1
ATOM 1611 O O . GLY A 1 213 ? 12.226 2.932 -35.985 1.00 82.44 213 GLY A O 1
ATOM 1612 N N . LEU A 1 214 ? 10.401 3.187 -34.695 1.00 83.38 214 LEU A N 1
ATOM 1613 C CA . LEU A 1 214 ? 10.054 1.771 -34.731 1.00 83.38 214 LEU A CA 1
ATOM 1614 C C . LEU A 1 214 ? 9.588 1.362 -36.129 1.00 83.38 214 LEU A C 1
ATOM 1616 O O . LEU A 1 214 ? 9.972 0.287 -36.585 1.00 83.38 214 LEU A O 1
ATOM 1620 N N . ALA A 1 215 ? 8.831 2.192 -36.853 1.00 81.75 215 ALA A N 1
ATOM 1621 C CA . ALA A 1 215 ? 8.497 1.898 -38.247 1.00 81.75 215 ALA A CA 1
ATOM 1622 C C . ALA A 1 215 ? 9.730 1.897 -39.148 1.00 81.75 215 ALA A C 1
ATOM 1624 O O . ALA A 1 215 ? 9.844 1.007 -39.988 1.00 81.75 215 ALA A O 1
ATOM 1625 N N . ALA A 1 216 ? 10.673 2.824 -38.951 1.00 82.50 216 ALA A N 1
ATOM 1626 C CA . ALA A 1 216 ? 11.944 2.796 -39.673 1.00 82.50 216 ALA A CA 1
ATOM 1627 C C . ALA A 1 216 ? 12.718 1.490 -39.405 1.00 82.50 216 ALA A C 1
ATOM 1629 O O . ALA A 1 216 ? 13.288 0.906 -40.328 1.00 82.50 216 ALA A O 1
ATOM 1630 N N . LEU A 1 217 ? 12.695 0.995 -38.163 1.00 85.19 217 LEU A N 1
ATOM 1631 C CA . LEU A 1 217 ? 13.308 -0.279 -37.790 1.00 85.19 217 LEU A CA 1
ATOM 1632 C C . LEU A 1 217 ? 12.577 -1.491 -38.386 1.00 85.19 217 LEU A C 1
ATOM 1634 O O . LEU A 1 217 ? 13.235 -2.395 -38.892 1.00 85.19 217 LEU A O 1
ATOM 1638 N N . THR A 1 218 ? 11.243 -1.518 -38.373 1.00 81.31 218 THR A N 1
ATOM 1639 C CA . THR A 1 218 ? 10.453 -2.591 -39.006 1.00 81.31 218 THR A CA 1
ATOM 1640 C C . THR A 1 218 ? 10.671 -2.620 -40.509 1.00 81.31 218 THR A C 1
ATOM 1642 O O . THR A 1 218 ? 10.939 -3.681 -41.060 1.00 81.31 218 THR A O 1
ATOM 1645 N N . GLN A 1 219 ? 10.665 -1.459 -41.167 1.00 79.38 219 GLN A N 1
ATOM 1646 C CA . GLN A 1 219 ? 10.975 -1.366 -42.591 1.00 79.38 219 GLN A CA 1
ATOM 1647 C C . GLN A 1 219 ? 12.389 -1.885 -42.886 1.00 79.38 219 GLN A C 1
ATOM 1649 O O . GLN A 1 219 ? 12.604 -2.551 -43.894 1.00 79.38 219 GLN A O 1
ATOM 1654 N N . PHE A 1 220 ? 13.354 -1.606 -42.005 1.00 80.56 220 PHE A N 1
ATOM 1655 C CA . PHE A 1 220 ? 14.705 -2.156 -42.103 1.00 80.56 220 PHE A CA 1
ATOM 1656 C C . PHE A 1 220 ? 14.735 -3.685 -41.907 1.00 80.56 220 PHE A C 1
ATOM 1658 O O . PHE A 1 220 ? 15.488 -4.378 -42.594 1.00 80.56 220 PHE A O 1
ATOM 1665 N N . ALA A 1 221 ? 13.903 -4.214 -41.006 1.00 77.31 221 ALA A N 1
ATOM 1666 C CA . ALA A 1 221 ? 13.787 -5.641 -40.714 1.00 77.31 221 ALA A CA 1
ATOM 1667 C C . ALA A 1 221 ? 13.173 -6.445 -41.861 1.00 77.31 221 ALA A C 1
ATOM 1669 O O . ALA A 1 221 ? 13.708 -7.486 -42.240 1.00 77.31 221 ALA A O 1
ATOM 1670 N N . GLU A 1 222 ? 12.082 -5.947 -42.439 1.00 74.31 222 GLU A N 1
ATOM 1671 C CA . GLU A 1 222 ? 11.351 -6.614 -43.518 1.00 74.31 222 GLU A CA 1
ATOM 1672 C C . GLU A 1 222 ? 12.205 -6.797 -44.770 1.00 74.31 222 GLU A C 1
ATOM 1674 O O . GLU A 1 222 ? 12.031 -7.766 -45.511 1.00 74.31 222 GLU A O 1
ATOM 1679 N N . THR A 1 223 ? 13.140 -5.882 -45.027 1.00 65.62 223 THR A N 1
ATOM 1680 C CA . THR A 1 223 ? 13.834 -5.873 -46.310 1.00 65.62 223 THR A CA 1
ATOM 1681 C C . THR A 1 223 ? 15.189 -6.557 -46.293 1.00 65.62 223 THR A C 1
ATOM 1683 O O . THR A 1 223 ? 15.623 -6.933 -47.377 1.00 65.62 223 THR A O 1
ATOM 1686 N N . THR A 1 224 ? 15.856 -6.735 -45.133 1.00 55.03 224 THR A N 1
ATOM 1687 C CA . THR A 1 224 ? 17.215 -7.336 -44.916 1.00 55.03 224 THR A CA 1
ATOM 1688 C C . THR A 1 224 ? 18.348 -6.910 -45.889 1.00 55.03 224 THR A C 1
ATOM 1690 O O . THR A 1 224 ? 19.508 -7.298 -45.752 1.00 55.03 224 THR A O 1
ATOM 1693 N N . GLN A 1 225 ? 18.016 -6.045 -46.841 1.00 58.72 225 GLN A N 1
ATOM 1694 C CA . GLN A 1 225 ? 18.731 -5.327 -47.884 1.00 58.72 225 GLN A CA 1
ATOM 1695 C C . GLN A 1 225 ? 17.964 -4.009 -48.080 1.00 58.72 225 GLN A C 1
ATOM 1697 O O . GLN A 1 225 ? 16.845 -3.846 -47.593 1.00 58.72 225 GLN A O 1
ATOM 1702 N N . TYR A 1 226 ? 18.551 -3.042 -48.780 1.00 57.28 226 TYR A N 1
ATOM 1703 C CA . TYR A 1 226 ? 17.891 -1.762 -49.025 1.00 57.28 226 TYR A CA 1
ATOM 1704 C C . TYR A 1 226 ? 16.529 -1.973 -49.710 1.00 57.28 226 TYR A C 1
ATOM 1706 O O . TYR A 1 226 ? 16.507 -2.546 -50.800 1.00 57.28 226 TYR A O 1
ATOM 1714 N N . PRO A 1 227 ? 15.413 -1.486 -49.127 1.00 52.22 227 PRO A N 1
ATOM 1715 C CA . PRO A 1 227 ? 14.077 -1.647 -49.707 1.00 52.22 227 PRO A CA 1
ATOM 1716 C C . PRO A 1 227 ? 13.991 -1.090 -51.130 1.00 52.22 227 PRO A C 1
ATOM 1718 O O . PRO A 1 227 ? 13.223 -1.561 -51.963 1.00 52.22 227 PRO A O 1
ATOM 1721 N N . THR A 1 228 ? 14.775 -0.040 -51.393 1.00 67.25 228 THR A N 1
ATOM 1722 C CA . THR A 1 228 ? 14.797 0.699 -52.651 1.00 67.25 228 THR A CA 1
ATOM 1723 C C . THR A 1 228 ? 16.203 1.229 -52.944 1.00 67.25 228 THR A C 1
ATOM 1725 O O . THR A 1 228 ? 17.013 1.440 -52.035 1.00 67.25 228 THR A O 1
ATOM 1728 N N . GLN A 1 229 ? 16.480 1.521 -54.220 1.00 74.06 229 GLN A N 1
ATOM 1729 C CA . GLN A 1 229 ? 17.688 2.247 -54.636 1.00 74.06 229 GLN A CA 1
ATOM 1730 C C . GLN A 1 229 ? 17.806 3.612 -53.929 1.00 74.06 229 GLN A C 1
ATOM 1732 O O . GLN A 1 229 ? 18.906 4.082 -53.654 1.00 74.06 229 GLN A O 1
ATOM 1737 N N . GLU A 1 230 ? 16.672 4.221 -53.577 1.00 78.38 230 GLU A N 1
ATOM 1738 C CA . GLU A 1 230 ? 16.600 5.485 -52.849 1.00 78.38 230 GLU A CA 1
ATOM 1739 C C . GLU A 1 230 ? 17.076 5.352 -51.392 1.00 78.38 230 GLU A C 1
ATOM 1741 O O . GLU A 1 230 ? 17.862 6.172 -50.921 1.00 78.38 230 GLU A O 1
ATOM 1746 N N . SER A 1 231 ? 16.666 4.295 -50.683 1.00 72.06 231 SER A N 1
ATOM 1747 C CA . SER A 1 231 ? 17.145 3.985 -49.327 1.00 72.06 231 SER A CA 1
ATOM 1748 C C . SER A 1 231 ? 18.646 3.678 -49.313 1.00 72.06 231 SER A C 1
ATOM 1750 O O . SER A 1 231 ? 19.351 4.081 -48.389 1.00 72.06 231 SER A O 1
ATOM 1752 N N . HIS A 1 232 ? 19.146 3.003 -50.356 1.00 80.94 232 HIS A N 1
ATOM 1753 C CA . HIS A 1 232 ? 20.580 2.769 -50.547 1.00 80.94 232 HIS A CA 1
ATOM 1754 C C . HIS A 1 232 ? 21.350 4.073 -50.728 1.00 80.94 232 HIS A C 1
ATOM 1756 O O . HIS A 1 232 ? 22.360 4.292 -50.063 1.00 80.94 232 HIS A O 1
ATOM 1762 N N . GLN A 1 233 ? 20.842 4.966 -51.578 1.00 84.06 233 GLN A N 1
ATOM 1763 C CA . GLN A 1 233 ? 21.462 6.265 -51.798 1.00 84.06 233 GLN A CA 1
ATOM 1764 C C . GLN A 1 233 ? 21.475 7.107 -50.516 1.00 84.06 233 GLN A C 1
ATOM 1766 O O . GLN A 1 233 ? 22.514 7.661 -50.175 1.00 84.06 233 GLN A O 1
ATOM 1771 N N . ARG A 1 234 ? 20.378 7.127 -49.747 1.00 84.81 234 ARG A N 1
ATOM 1772 C CA . ARG A 1 234 ? 20.315 7.829 -48.451 1.00 84.81 234 ARG A CA 1
ATOM 1773 C C . ARG A 1 234 ? 21.347 7.319 -47.447 1.00 84.81 234 ARG A C 1
ATOM 1775 O O . ARG A 1 234 ? 21.964 8.117 -46.744 1.00 84.81 234 ARG A O 1
ATOM 1782 N N . TRP A 1 235 ? 21.560 6.006 -47.387 1.00 86.44 235 TRP A N 1
ATOM 1783 C CA . TRP A 1 235 ? 22.623 5.437 -46.562 1.00 86.44 235 TRP A CA 1
ATOM 1784 C C . TRP A 1 235 ? 24.012 5.856 -47.045 1.00 86.44 235 TRP A C 1
ATOM 1786 O O . TRP A 1 235 ? 24.840 6.248 -46.226 1.00 86.44 235 TRP A O 1
ATOM 1796 N N . LEU A 1 236 ? 24.277 5.804 -48.355 1.00 86.62 236 LEU A N 1
ATOM 1797 C CA . LEU A 1 236 ? 25.555 6.248 -48.917 1.00 86.62 236 LEU A CA 1
ATOM 1798 C C . LEU A 1 236 ? 25.809 7.728 -48.612 1.00 86.62 236 LEU A C 1
ATOM 1800 O O . LEU A 1 236 ? 26.911 8.076 -48.191 1.00 86.62 236 LEU A O 1
ATOM 1804 N N . ASP A 1 237 ? 24.793 8.579 -48.745 1.00 87.19 237 ASP A N 1
ATOM 1805 C CA . ASP A 1 237 ? 24.875 10.004 -48.420 1.00 87.19 237 ASP A CA 1
ATOM 1806 C C . ASP A 1 237 ? 25.207 10.210 -46.930 1.00 87.19 237 ASP A C 1
ATOM 1808 O O . ASP A 1 237 ? 26.118 10.970 -46.591 1.00 87.19 237 ASP A O 1
ATOM 1812 N N . PHE A 1 238 ? 24.533 9.476 -46.034 1.00 86.44 238 PHE A N 1
ATOM 1813 C CA . PHE A 1 238 ? 24.822 9.472 -44.596 1.00 86.44 238 PHE A CA 1
ATOM 1814 C C . PHE A 1 238 ? 26.249 8.984 -44.290 1.00 86.44 238 PHE A C 1
ATOM 1816 O O . PHE A 1 238 ? 26.978 9.618 -43.521 1.00 86.44 238 PHE A O 1
ATOM 1823 N N . TYR A 1 239 ? 26.679 7.886 -44.913 1.00 85.81 239 TYR A N 1
ATOM 1824 C CA . TYR A 1 239 ? 28.017 7.313 -44.763 1.00 85.81 239 TYR A CA 1
ATOM 1825 C C . TYR A 1 239 ? 29.107 8.294 -45.221 1.00 85.81 239 TYR A C 1
ATOM 1827 O O . TYR A 1 239 ? 30.069 8.535 -44.483 1.00 85.81 239 TYR A O 1
ATOM 1835 N N . HIS A 1 240 ? 28.942 8.906 -46.398 1.00 84.69 240 HIS A N 1
ATOM 1836 C CA . HIS A 1 240 ? 29.883 9.876 -46.958 1.00 84.69 240 HIS A CA 1
ATOM 1837 C C . HIS A 1 240 ? 29.969 11.152 -46.121 1.00 84.69 240 HIS A C 1
ATOM 1839 O O . HIS A 1 240 ? 31.069 11.659 -45.907 1.00 84.69 240 HIS A O 1
ATOM 1845 N N . ALA A 1 241 ? 28.844 11.635 -45.588 1.00 84.00 241 ALA A N 1
ATOM 1846 C CA . ALA A 1 241 ? 28.825 12.786 -44.688 1.00 84.00 241 ALA A CA 1
ATOM 1847 C C . ALA A 1 241 ? 29.569 12.528 -43.366 1.00 84.00 241 ALA A C 1
ATOM 1849 O O . ALA A 1 241 ? 30.019 13.467 -42.709 1.00 84.00 241 ALA A O 1
ATOM 1850 N N . SER A 1 242 ? 29.719 11.261 -42.979 1.00 75.56 242 SER A N 1
ATOM 1851 C CA . SER A 1 242 ? 30.225 10.884 -41.662 1.00 75.56 242 SER A CA 1
ATOM 1852 C C . SER A 1 242 ? 31.695 10.436 -41.635 1.00 75.56 242 SER A C 1
ATOM 1854 O O . SER A 1 242 ? 32.232 10.185 -40.557 1.00 75.56 242 SER A O 1
ATOM 1856 N N . ASN A 1 243 ? 32.371 10.356 -42.792 1.00 78.88 243 ASN A N 1
ATOM 1857 C CA . ASN A 1 243 ? 33.794 9.992 -42.926 1.00 78.88 243 ASN A CA 1
ATOM 1858 C C . ASN A 1 243 ? 34.198 8.653 -42.262 1.00 78.88 243 ASN A C 1
ATOM 1860 O O . ASN A 1 243 ? 35.306 8.514 -41.735 1.00 78.88 243 ASN A O 1
ATOM 1864 N N . PHE A 1 244 ? 33.321 7.646 -42.271 1.00 77.12 244 PHE A N 1
ATOM 1865 C CA . PHE A 1 244 ? 33.630 6.336 -41.685 1.00 77.12 244 PHE A CA 1
ATOM 1866 C C . PHE A 1 244 ? 34.506 5.455 -42.589 1.00 77.12 244 PHE A C 1
ATOM 1868 O O . PHE A 1 244 ? 34.691 5.710 -43.775 1.00 77.12 244 PHE A O 1
ATOM 1875 N N . SER A 1 245 ? 35.079 4.391 -42.013 1.00 78.12 245 SER A N 1
ATOM 1876 C CA . SER A 1 245 ? 35.891 3.423 -42.762 1.00 78.12 245 SER A CA 1
ATOM 1877 C C . SER A 1 245 ? 35.043 2.600 -43.735 1.00 78.12 245 SER A C 1
ATOM 1879 O O . SER A 1 245 ? 33.917 2.246 -43.392 1.00 78.12 245 SER A O 1
ATOM 1881 N N . SER A 1 246 ? 35.643 2.123 -44.830 1.00 78.88 246 SER A N 1
ATOM 1882 C CA . SER A 1 246 ? 35.003 1.247 -45.832 1.00 78.88 246 SER A CA 1
ATOM 1883 C C . SER A 1 246 ? 34.379 -0.042 -45.283 1.00 78.88 246 SER A C 1
ATOM 1885 O O . SER A 1 246 ? 33.503 -0.615 -45.921 1.00 78.88 246 SER A O 1
ATOM 1887 N N . ARG A 1 247 ? 34.762 -0.487 -44.078 1.00 72.69 247 ARG A N 1
ATOM 1888 C CA . ARG A 1 247 ? 34.106 -1.604 -43.368 1.00 72.69 247 ARG A CA 1
ATOM 1889 C C . ARG A 1 247 ? 32.660 -1.302 -42.941 1.00 72.69 247 ARG A C 1
ATOM 1891 O O . ARG A 1 247 ? 31.954 -2.223 -42.563 1.00 72.69 247 ARG A O 1
ATOM 1898 N N . MET A 1 248 ? 32.244 -0.037 -42.997 1.00 77.75 248 MET A N 1
ATOM 1899 C CA . MET A 1 248 ? 30.905 0.458 -42.650 1.00 77.75 248 MET A CA 1
ATOM 1900 C C . MET A 1 248 ? 30.092 0.829 -43.896 1.00 77.75 248 MET A C 1
ATOM 1902 O O . MET A 1 248 ? 29.127 1.578 -43.798 1.00 77.75 248 MET A O 1
ATOM 1906 N N . LEU A 1 249 ? 30.504 0.345 -45.075 1.00 81.56 249 LEU A N 1
ATOM 1907 C CA . LEU A 1 249 ? 29.818 0.628 -46.335 1.00 81.56 249 LEU A CA 1
ATOM 1908 C C . LEU A 1 249 ? 28.375 0.100 -46.339 1.00 81.56 249 LEU A C 1
ATOM 1910 O O . LEU A 1 249 ? 27.530 0.666 -47.021 1.00 81.56 249 LEU A O 1
ATOM 1914 N N . ASN A 1 250 ? 28.088 -0.944 -45.556 1.00 83.38 250 ASN A N 1
ATOM 1915 C CA . ASN A 1 250 ? 26.758 -1.532 -45.426 1.00 83.38 250 ASN A CA 1
ATOM 1916 C C . ASN A 1 250 ? 26.236 -1.415 -43.984 1.00 83.38 250 ASN A C 1
ATOM 1918 O O . ASN A 1 250 ? 27.045 -1.468 -43.048 1.00 83.38 250 ASN A O 1
ATOM 1922 N N . PRO A 1 251 ? 24.909 -1.286 -43.802 1.00 84.44 251 PRO A N 1
ATOM 1923 C CA . PRO A 1 251 ? 24.275 -1.308 -42.495 1.00 84.44 251 PRO A CA 1
ATOM 1924 C C . PRO A 1 251 ? 24.399 -2.689 -41.844 1.00 84.44 251 PRO A C 1
ATOM 1926 O O . PRO A 1 251 ? 24.722 -3.692 -42.482 1.00 84.44 251 PRO A O 1
ATOM 1929 N N . TYR A 1 252 ? 24.150 -2.728 -40.541 1.00 86.69 252 TYR A N 1
ATOM 1930 C CA . TYR A 1 252 ? 24.167 -3.948 -39.752 1.00 86.69 252 TYR A CA 1
ATOM 1931 C C . TYR A 1 252 ? 22.805 -4.649 -39.806 1.00 86.69 252 TYR A C 1
ATOM 1933 O O . TYR A 1 252 ? 21.844 -4.191 -39.193 1.00 86.69 252 TYR A O 1
ATOM 1941 N N . ASN A 1 253 ? 22.731 -5.771 -40.521 1.00 82.56 253 ASN A N 1
ATOM 1942 C CA . ASN A 1 253 ? 21.462 -6.427 -40.856 1.00 82.56 253 ASN A CA 1
ATOM 1943 C C . ASN A 1 253 ? 20.801 -7.200 -39.700 1.00 82.56 253 ASN A C 1
ATOM 1945 O O . ASN A 1 253 ? 19.627 -7.529 -39.809 1.00 82.56 253 ASN A O 1
ATOM 1949 N N . GLU A 1 254 ? 21.508 -7.479 -38.599 1.00 84.56 254 GLU A N 1
ATOM 1950 C CA . GLU A 1 254 ? 20.927 -8.174 -37.432 1.00 84.56 254 GLU A CA 1
ATOM 1951 C C . GLU A 1 254 ? 20.392 -7.196 -36.368 1.00 84.56 254 GLU A C 1
ATOM 1953 O O . GLU A 1 254 ? 19.931 -7.620 -35.313 1.00 84.56 254 GLU A O 1
ATOM 1958 N N . LEU A 1 255 ? 20.408 -5.882 -36.640 1.00 85.88 255 LEU A N 1
ATOM 1959 C CA . LEU A 1 255 ? 19.873 -4.869 -35.722 1.00 85.88 255 LEU A CA 1
ATOM 1960 C C . LEU A 1 255 ? 18.395 -5.108 -35.334 1.00 85.88 255 LEU A C 1
ATOM 1962 O O . LEU A 1 255 ? 18.057 -4.872 -34.180 1.00 85.88 255 LEU A O 1
ATOM 1966 N N . PRO A 1 256 ? 17.497 -5.591 -36.218 1.00 87.12 256 PRO A N 1
ATOM 1967 C CA . PRO A 1 256 ? 16.136 -5.954 -35.824 1.00 87.12 256 PRO A CA 1
ATOM 1968 C C . PRO A 1 256 ? 16.101 -7.031 -34.749 1.00 87.12 256 PRO A C 1
ATOM 1970 O O . PRO A 1 256 ? 15.340 -6.912 -33.792 1.00 87.12 256 PRO A O 1
ATOM 1973 N N . SER A 1 257 ? 16.968 -8.040 -34.873 1.00 85.62 257 SER A N 1
ATOM 1974 C CA . SER A 1 257 ? 17.094 -9.087 -33.871 1.00 85.62 257 SER A CA 1
ATOM 1975 C C . SER A 1 257 ? 17.482 -8.481 -32.536 1.00 85.62 257 SER A C 1
ATOM 1977 O O . SER A 1 257 ? 16.939 -8.930 -31.540 1.00 85.62 257 SER A O 1
ATOM 1979 N N . ASP A 1 258 ? 18.338 -7.448 -32.492 1.00 83.75 258 ASP A N 1
ATOM 1980 C CA . ASP A 1 258 ? 18.708 -6.714 -31.266 1.00 83.75 258 ASP A CA 1
ATOM 1981 C C . ASP A 1 258 ? 17.497 -6.085 -30.554 1.00 83.75 258 ASP A C 1
ATOM 1983 O O . ASP A 1 258 ? 17.428 -6.086 -29.323 1.00 83.75 258 ASP A O 1
ATOM 1987 N N . PHE A 1 259 ? 16.495 -5.645 -31.315 1.00 87.44 259 PHE A N 1
ATOM 1988 C CA . PHE A 1 259 ? 15.282 -4.972 -30.838 1.00 87.44 259 PHE A CA 1
ATOM 1989 C C . PHE A 1 259 ? 14.035 -5.872 -30.804 1.00 87.44 259 PHE A C 1
ATOM 1991 O O . PHE A 1 259 ? 12.936 -5.372 -30.568 1.00 87.44 259 PHE A O 1
ATOM 1998 N N . GLU A 1 260 ? 14.195 -7.185 -30.989 1.00 85.62 260 GLU A N 1
ATOM 1999 C CA . GLU A 1 260 ? 13.100 -8.160 -31.104 1.00 85.62 260 GLU A CA 1
ATOM 2000 C C . GLU A 1 260 ? 12.036 -8.019 -30.006 1.00 85.62 260 GLU A C 1
ATOM 2002 O O . GLU A 1 260 ? 10.858 -7.962 -30.321 1.00 85.62 260 GLU A O 1
ATOM 2007 N N . GLY A 1 261 ? 12.418 -7.865 -28.733 1.00 81.12 261 GLY A N 1
ATOM 2008 C CA . GLY A 1 261 ? 11.443 -7.705 -27.643 1.00 81.12 261 GLY A CA 1
ATOM 2009 C C . GLY A 1 261 ? 10.609 -6.416 -27.720 1.00 81.12 261 GLY A C 1
ATOM 2010 O O . GLY A 1 261 ? 9.436 -6.407 -27.354 1.00 81.12 261 GLY A O 1
ATOM 2011 N N . ILE A 1 262 ? 11.186 -5.324 -28.236 1.00 83.44 262 ILE A N 1
ATOM 2012 C CA . ILE A 1 262 ? 10.475 -4.047 -28.431 1.00 83.44 262 ILE A CA 1
ATOM 2013 C C . ILE A 1 262 ? 9.534 -4.151 -29.631 1.00 83.44 262 ILE A C 1
ATOM 2015 O O . ILE A 1 262 ? 8.399 -3.673 -29.569 1.00 83.44 262 ILE A O 1
ATOM 2019 N N . LEU A 1 263 ? 9.988 -4.809 -30.701 1.00 83.94 263 LEU A N 1
ATOM 2020 C CA . LEU A 1 263 ? 9.155 -5.122 -31.859 1.00 83.94 263 LEU A CA 1
ATOM 2021 C C . LEU A 1 263 ? 8.000 -6.046 -31.462 1.00 83.94 263 LEU A C 1
ATOM 2023 O O . LEU A 1 263 ? 6.862 -5.721 -31.759 1.00 83.94 263 LEU A O 1
ATOM 2027 N N . ALA A 1 264 ? 8.250 -7.085 -30.665 1.00 79.75 264 ALA A N 1
ATOM 2028 C CA . ALA A 1 264 ? 7.224 -8.003 -30.176 1.00 79.75 264 ALA A CA 1
ATOM 2029 C C . ALA A 1 264 ? 6.130 -7.294 -29.361 1.00 79.75 264 ALA A C 1
ATOM 2031 O O . ALA A 1 264 ? 4.948 -7.598 -29.525 1.00 79.75 264 ALA A O 1
ATOM 2032 N N . LEU A 1 265 ? 6.489 -6.319 -28.510 1.00 77.25 265 LEU A N 1
ATOM 2033 C CA . LEU A 1 265 ? 5.492 -5.493 -27.817 1.00 77.25 265 LEU A CA 1
ATOM 2034 C C . LEU A 1 265 ? 4.628 -4.696 -28.798 1.00 77.25 265 LEU A C 1
ATOM 2036 O O . LEU A 1 265 ? 3.416 -4.630 -28.615 1.00 77.25 265 LEU A O 1
ATOM 2040 N N . ARG A 1 266 ? 5.234 -4.088 -29.825 1.00 79.12 266 ARG A N 1
ATOM 2041 C CA . ARG A 1 266 ? 4.508 -3.347 -30.867 1.00 79.12 266 ARG A CA 1
ATOM 2042 C C . ARG A 1 266 ? 3.621 -4.270 -31.704 1.00 79.12 266 ARG A C 1
ATOM 2044 O O . ARG A 1 266 ? 2.476 -3.915 -31.970 1.00 79.12 266 ARG A O 1
ATOM 2051 N N . ASP A 1 267 ? 4.131 -5.427 -32.096 1.00 72.44 267 ASP A N 1
ATOM 2052 C CA . ASP A 1 267 ? 3.433 -6.396 -32.938 1.00 72.44 267 ASP A CA 1
ATOM 2053 C C . ASP A 1 267 ? 2.241 -7.001 -32.194 1.00 72.44 267 ASP A C 1
ATOM 2055 O O . ASP A 1 267 ? 1.153 -7.072 -32.754 1.00 72.44 267 ASP A O 1
ATOM 2059 N N . SER A 1 268 ? 2.377 -7.264 -30.890 1.00 68.62 268 SER A N 1
ATOM 2060 C CA . SER A 1 268 ? 1.256 -7.680 -30.030 1.00 68.62 268 SER A CA 1
ATOM 2061 C C . SER A 1 268 ? 0.071 -6.698 -30.078 1.00 68.62 268 SER A C 1
ATOM 2063 O O . SER A 1 268 ? -1.077 -7.111 -29.935 1.00 68.62 268 SER A O 1
ATOM 2065 N N . HIS A 1 269 ? 0.320 -5.400 -30.299 1.00 65.62 269 HIS A N 1
ATOM 2066 C CA . HIS A 1 269 ? -0.745 -4.402 -30.496 1.00 65.62 269 HIS A CA 1
ATOM 2067 C C . HIS A 1 269 ? -1.295 -4.366 -31.908 1.00 65.62 269 HIS A C 1
ATOM 2069 O O . HIS A 1 269 ? -2.465 -4.050 -32.096 1.00 65.62 269 HIS A O 1
ATOM 2075 N N . LEU A 1 270 ? -0.461 -4.648 -32.905 1.00 64.06 270 LEU A N 1
ATOM 2076 C CA . LEU A 1 270 ? -0.902 -4.768 -34.291 1.00 64.06 270 LEU A CA 1
ATOM 2077 C C . LEU A 1 270 ? -1.788 -6.005 -34.482 1.00 64.06 270 LEU A C 1
ATOM 2079 O O . LEU A 1 270 ? -2.679 -5.988 -35.331 1.00 64.06 270 LEU A O 1
ATOM 2083 N N . GLU A 1 271 ? -1.581 -7.047 -33.676 1.00 58.81 271 GLU A N 1
ATOM 2084 C CA . GLU A 1 271 ? -2.228 -8.342 -33.851 1.00 58.81 271 GLU A CA 1
ATOM 2085 C C . GLU A 1 271 ? -3.712 -8.383 -33.452 1.00 58.81 271 GLU A C 1
ATOM 2087 O O . GLU A 1 271 ? -4.434 -9.195 -34.032 1.00 58.81 271 GLU A O 1
ATOM 2092 N N . VAL A 1 272 ? -4.232 -7.534 -32.546 1.00 57.12 272 VAL A N 1
ATOM 2093 C CA . VAL A 1 272 ? -5.644 -7.672 -32.120 1.00 57.12 272 VAL A CA 1
ATOM 2094 C C . VAL A 1 272 ? -6.333 -6.382 -31.631 1.00 57.12 272 VAL A C 1
ATOM 2096 O O . VAL A 1 272 ? -5.913 -5.738 -30.678 1.00 57.12 272 VAL A O 1
ATOM 2099 N N . ALA A 1 273 ? -7.498 -6.104 -32.212 1.00 55.31 273 ALA A N 1
ATOM 2100 C CA . ALA A 1 273 ? -8.604 -5.268 -31.755 1.00 55.31 273 ALA A CA 1
ATOM 2101 C C . ALA A 1 273 ? -9.892 -6.106 -31.856 1.00 55.31 273 ALA A C 1
ATOM 2103 O O . ALA A 1 273 ? -10.096 -6.790 -32.856 1.00 55.31 273 ALA A O 1
ATOM 2104 N N . LEU A 1 274 ? -10.777 -6.087 -30.858 1.00 56.91 274 LEU A N 1
ATOM 2105 C CA . LEU A 1 274 ? -12.077 -6.753 -30.994 1.00 56.91 274 LEU A CA 1
ATOM 2106 C C . LEU A 1 274 ? -13.039 -5.862 -31.781 1.00 56.91 274 LEU A C 1
ATOM 2108 O O . LEU A 1 274 ? -13.361 -4.755 -31.354 1.00 56.91 274 LEU A O 1
ATOM 2112 N N . VAL A 1 275 ? -13.506 -6.350 -32.927 1.00 61.47 275 VAL A N 1
ATOM 2113 C CA . VAL A 1 275 ? -14.515 -5.677 -33.747 1.00 61.47 275 VAL A CA 1
ATOM 2114 C C . VAL A 1 275 ? -15.847 -6.380 -33.545 1.00 61.47 275 VAL A C 1
ATOM 2116 O O . VAL A 1 275 ? -15.959 -7.585 -33.775 1.00 61.47 275 VAL A O 1
ATOM 2119 N N . GLU A 1 276 ? -16.852 -5.616 -33.123 1.00 55.25 276 GLU A N 1
ATOM 2120 C CA . GLU A 1 276 ? -18.236 -6.076 -33.053 1.00 55.25 276 GLU A CA 1
ATOM 2121 C C . GLU A 1 276 ? -18.761 -6.303 -34.476 1.00 55.25 276 GLU A C 1
ATOM 2123 O O . GLU A 1 276 ? -18.841 -5.390 -35.302 1.00 55.25 276 GLU A O 1
ATOM 2128 N N . GLN A 1 277 ? -19.049 -7.560 -34.790 1.00 74.00 277 GLN A N 1
ATOM 2129 C CA . GLN A 1 277 ? -19.650 -7.979 -36.045 1.00 74.00 277 GLN A CA 1
ATOM 2130 C C . GLN A 1 277 ? -21.124 -7.538 -36.100 1.00 74.00 277 GLN A C 1
ATOM 2132 O O . GLN A 1 277 ? -21.748 -7.306 -35.064 1.00 74.00 277 GLN A O 1
ATOM 2137 N N . PRO A 1 278 ? -21.737 -7.473 -37.297 1.00 72.69 278 PRO A N 1
ATOM 2138 C CA . PRO A 1 278 ? -23.155 -7.127 -37.454 1.00 72.69 278 PRO A CA 1
ATOM 2139 C C . PRO A 1 278 ? -24.141 -8.036 -36.696 1.00 72.69 278 PRO A C 1
ATOM 2141 O O . PRO A 1 278 ? -25.304 -7.670 -36.537 1.00 72.69 278 PRO A O 1
ATOM 2144 N N . ASP A 1 279 ? -23.704 -9.220 -36.264 1.00 79.31 279 ASP A N 1
ATOM 2145 C CA . ASP A 1 279 ? -24.464 -10.180 -35.455 1.00 79.31 279 ASP A CA 1
ATOM 2146 C C . ASP A 1 279 ? -24.182 -10.073 -33.941 1.00 79.31 279 ASP A C 1
ATOM 2148 O O . ASP A 1 279 ? -24.740 -10.845 -33.159 1.00 79.31 279 ASP A O 1
ATOM 2152 N N . GLY A 1 280 ? -23.346 -9.116 -33.524 1.00 66.88 280 GLY A N 1
ATOM 2153 C CA . GLY A 1 280 ? -22.920 -8.905 -32.140 1.00 66.88 280 GLY A CA 1
ATOM 2154 C C . GLY A 1 280 ? -21.727 -9.762 -31.700 1.00 66.88 280 GLY A C 1
ATOM 2155 O O . GLY A 1 280 ? -21.334 -9.693 -30.536 1.00 66.88 280 GLY A O 1
ATOM 2156 N N . ALA A 1 281 ? -21.132 -10.577 -32.581 1.00 57.69 281 ALA A N 1
ATOM 2157 C CA . ALA A 1 281 ? -19.936 -11.345 -32.243 1.00 57.69 281 ALA A CA 1
ATOM 2158 C C . ALA A 1 281 ? -18.690 -10.445 -32.212 1.00 57.69 281 ALA A C 1
ATOM 2160 O O . ALA A 1 281 ? -18.402 -9.732 -33.167 1.00 57.69 281 ALA A O 1
ATOM 2161 N N . LEU A 1 282 ? -17.904 -10.501 -31.137 1.00 56.28 282 LEU A N 1
ATOM 2162 C CA . LEU A 1 282 ? -16.600 -9.838 -31.085 1.00 56.28 282 LEU A CA 1
ATOM 2163 C C . LEU A 1 282 ? -15.560 -10.733 -31.767 1.00 56.28 282 LEU A C 1
ATOM 2165 O O . LEU A 1 282 ? -15.279 -11.830 -31.283 1.00 56.28 282 LEU A O 1
ATOM 2169 N N . LEU A 1 283 ? -14.997 -10.283 -32.891 1.00 57.28 283 LEU A N 1
ATOM 2170 C CA . LEU A 1 283 ? -13.907 -10.986 -33.574 1.00 57.28 283 LEU A CA 1
ATOM 2171 C C . LEU A 1 283 ? -12.597 -10.194 -33.491 1.00 57.28 283 LEU A C 1
ATOM 2173 O O . LEU A 1 283 ? -12.617 -8.975 -33.669 1.00 57.28 283 LEU A O 1
ATOM 2177 N N . PRO A 1 284 ? -11.454 -10.867 -33.269 1.00 54.59 284 PRO A N 1
ATOM 2178 C CA . PRO A 1 284 ? -10.147 -10.232 -33.354 1.00 54.59 284 PRO A CA 1
ATOM 2179 C C . PRO A 1 284 ? -9.877 -9.757 -34.791 1.00 54.59 284 PRO A C 1
ATOM 2181 O O . PRO A 1 284 ? -9.980 -10.528 -35.745 1.00 54.59 284 PRO A O 1
ATOM 2184 N N . ALA A 1 285 ? -9.528 -8.484 -34.943 1.00 58.06 285 ALA A N 1
ATOM 2185 C CA . ALA A 1 285 ? -9.095 -7.841 -36.177 1.00 58.06 285 ALA A CA 1
ATOM 2186 C C . ALA A 1 285 ? -7.835 -7.005 -35.896 1.00 58.06 285 ALA A C 1
ATOM 2188 O O . ALA A 1 285 ? -7.733 -6.435 -34.821 1.00 58.06 285 ALA A O 1
ATOM 2189 N N . PRO A 1 286 ? -6.872 -6.891 -36.817 1.00 52.94 286 PRO A N 1
ATOM 2190 C CA . PRO A 1 286 ? -5.633 -6.154 -36.566 1.00 52.94 286 PRO A CA 1
ATOM 2191 C C . PRO A 1 286 ? -5.886 -4.671 -36.238 1.00 52.94 286 PRO A C 1
ATOM 2193 O O . PRO A 1 286 ? -6.716 -4.015 -36.877 1.00 52.94 286 PRO A O 1
ATOM 2196 N N . HIS A 1 287 ? -5.165 -4.122 -35.255 1.00 58.56 287 HIS A N 1
ATOM 2197 C CA . HIS A 1 287 ? -5.268 -2.705 -34.895 1.00 58.56 287 HIS A CA 1
ATOM 2198 C C . HIS A 1 287 ? -4.593 -1.858 -35.984 1.00 58.56 287 HIS A C 1
ATOM 2200 O O . HIS A 1 287 ? -3.414 -2.039 -36.276 1.00 58.56 287 HIS A O 1
ATOM 2206 N N . ALA A 1 288 ? -5.325 -0.923 -36.602 1.00 55.25 288 ALA A N 1
ATOM 2207 C CA . ALA A 1 288 ? -4.881 -0.306 -37.859 1.00 55.25 288 ALA A CA 1
ATOM 2208 C C . ALA A 1 288 ? -3.578 0.516 -37.750 1.00 55.25 288 ALA A C 1
ATOM 2210 O O . ALA A 1 288 ? -2.839 0.573 -38.726 1.00 55.25 288 ALA A O 1
ATOM 2211 N N . THR A 1 289 ? -3.275 1.111 -36.588 1.00 69.56 289 THR A N 1
ATOM 2212 C CA . THR A 1 289 ? -2.007 1.812 -36.292 1.00 69.56 289 THR A CA 1
ATOM 2213 C C . THR A 1 289 ? -1.871 2.064 -34.777 1.00 69.56 289 THR A C 1
ATOM 2215 O O . THR A 1 289 ? -2.651 2.864 -34.251 1.00 69.56 289 THR A O 1
ATOM 2218 N N . PRO A 1 290 ? -0.941 1.432 -34.034 1.00 76.25 290 PRO A N 1
ATOM 2219 C CA . PRO A 1 290 ? -0.653 1.820 -32.654 1.00 76.25 290 PRO A CA 1
ATOM 2220 C C . PRO A 1 290 ? -0.056 3.233 -32.604 1.00 76.25 290 PRO A C 1
ATOM 2222 O O . PRO A 1 290 ? 0.640 3.659 -33.525 1.00 76.25 290 PRO A O 1
ATOM 2225 N N . THR A 1 291 ? -0.314 3.964 -31.520 1.00 83.88 291 THR A N 1
ATOM 2226 C CA . THR A 1 291 ? 0.297 5.274 -31.265 1.00 83.88 291 THR A CA 1
ATOM 2227 C C . THR A 1 291 ? 1.724 5.066 -30.778 1.00 83.88 291 THR A C 1
ATOM 2229 O O . THR A 1 291 ? 1.955 4.407 -29.765 1.00 83.88 291 THR A O 1
ATOM 2232 N N . ILE A 1 292 ? 2.692 5.628 -31.491 1.00 84.31 292 ILE A N 1
ATOM 2233 C CA . ILE A 1 292 ? 4.104 5.478 -31.147 1.00 84.31 292 ILE A CA 1
ATOM 2234 C C . ILE A 1 292 ? 4.516 6.671 -30.300 1.00 84.31 292 ILE A C 1
ATOM 2236 O O . ILE A 1 292 ? 4.461 7.818 -30.739 1.00 84.31 292 ILE A O 1
ATOM 2240 N N . LEU A 1 293 ? 4.861 6.383 -29.049 1.00 87.19 293 LEU A N 1
ATOM 2241 C CA . LEU A 1 293 ? 5.219 7.374 -28.051 1.00 87.19 293 LEU A CA 1
ATOM 2242 C C . LEU A 1 293 ? 6.743 7.427 -27.931 1.00 87.19 293 LEU A C 1
ATOM 2244 O O . LEU A 1 293 ? 7.365 6.399 -27.633 1.00 87.19 293 LEU A O 1
ATOM 2248 N N . PRO A 1 294 ? 7.364 8.604 -28.113 1.00 87.31 294 PRO A N 1
ATOM 2249 C CA . PRO A 1 294 ? 8.740 8.810 -27.702 1.00 87.31 294 PRO A CA 1
ATOM 2250 C C . PRO A 1 294 ? 8.890 8.439 -26.230 1.00 87.31 294 PRO A C 1
ATOM 2252 O O . PRO A 1 294 ? 8.066 8.813 -25.394 1.00 87.31 294 PRO A O 1
ATOM 2255 N N . ILE A 1 295 ? 9.968 7.743 -25.878 1.00 87.38 295 ILE A N 1
ATOM 2256 C CA . ILE A 1 295 ? 10.217 7.369 -24.476 1.00 87.38 295 ILE A CA 1
ATOM 2257 C C . ILE A 1 295 ? 10.309 8.596 -23.546 1.00 87.38 295 ILE A C 1
ATOM 2259 O O . ILE A 1 295 ? 10.099 8.485 -22.344 1.00 87.38 295 ILE A O 1
ATOM 2263 N N . THR A 1 296 ? 10.574 9.782 -24.099 1.00 82.19 296 THR A N 1
ATOM 2264 C CA . THR A 1 296 ? 10.586 11.061 -23.378 1.00 82.19 296 THR A CA 1
ATOM 2265 C C . THR A 1 296 ? 9.215 11.579 -22.978 1.00 82.19 296 THR A C 1
ATOM 2267 O O . THR A 1 296 ? 9.155 12.453 -22.115 1.00 82.19 296 THR A O 1
ATOM 2270 N N . ASP A 1 297 ? 8.159 11.064 -23.603 1.00 87.56 297 ASP A N 1
ATOM 2271 C CA . ASP A 1 297 ? 6.783 11.546 -23.477 1.00 87.56 297 ASP A CA 1
ATOM 2272 C C . ASP A 1 297 ? 5.995 10.720 -22.452 1.00 87.56 297 ASP A C 1
ATOM 2274 O O . ASP A 1 297 ? 4.802 10.929 -22.255 1.00 87.56 297 ASP A O 1
ATOM 2278 N N . LEU A 1 298 ? 6.672 9.802 -21.757 1.00 89.50 298 LEU A N 1
ATOM 2279 C CA . LEU A 1 298 ? 6.095 8.978 -20.695 1.00 89.50 298 LEU A CA 1
ATOM 2280 C C . LEU A 1 298 ? 5.895 9.748 -19.382 1.00 89.50 298 LEU A C 1
ATOM 2282 O O . LEU A 1 298 ? 5.401 9.193 -18.397 1.00 89.50 298 LEU A O 1
ATOM 2286 N N . ASP A 1 299 ? 6.267 11.025 -19.345 1.00 86.94 299 ASP A N 1
ATOM 2287 C CA . ASP A 1 299 ? 6.040 11.888 -18.195 1.00 86.94 299 ASP A CA 1
ATOM 2288 C C . ASP A 1 299 ? 4.534 11.918 -17.869 1.00 86.94 299 ASP A C 1
ATOM 2290 O O . ASP A 1 299 ? 3.696 12.263 -18.701 1.00 86.94 299 ASP A O 1
ATOM 2294 N N . ASN A 1 300 ? 4.179 11.557 -16.632 1.00 84.38 300 ASN A N 1
ATOM 2295 C CA . ASN A 1 300 ? 2.794 11.366 -16.172 1.00 84.38 300 ASN A CA 1
ATOM 2296 C C . ASN A 1 300 ? 2.051 10.157 -16.776 1.00 84.38 300 ASN A C 1
ATOM 2298 O O . ASN A 1 300 ? 0.820 10.127 -16.764 1.00 84.38 300 ASN A O 1
ATOM 2302 N N . MET A 1 301 ? 2.755 9.134 -17.261 1.00 90.50 301 MET A N 1
ATOM 2303 C CA . MET A 1 301 ? 2.138 7.870 -17.675 1.00 90.50 301 MET A CA 1
ATOM 2304 C C . MET A 1 301 ? 2.392 6.754 -16.660 1.00 90.50 301 MET A C 1
ATOM 2306 O O . MET A 1 301 ? 3.431 6.708 -15.995 1.00 90.50 301 MET A O 1
ATOM 2310 N N . ILE A 1 302 ? 1.419 5.855 -16.541 1.00 91.44 302 ILE A N 1
ATOM 2311 C CA . ILE A 1 302 ? 1.566 4.540 -15.921 1.00 91.44 302 ILE A CA 1
ATOM 2312 C C . ILE A 1 302 ? 1.474 3.530 -17.057 1.00 91.44 302 ILE A C 1
ATOM 2314 O O . ILE A 1 302 ? 0.426 3.407 -17.683 1.00 91.44 302 ILE A O 1
ATOM 2318 N N . VAL A 1 303 ? 2.561 2.823 -17.332 1.00 90.88 303 VAL A N 1
ATOM 2319 C CA . VAL A 1 303 ? 2.623 1.822 -18.393 1.00 90.88 303 VAL A CA 1
ATOM 2320 C C . VAL A 1 303 ? 2.737 0.443 -17.763 1.00 90.88 303 VAL A C 1
ATOM 2322 O O . VAL A 1 303 ? 3.769 0.101 -17.190 1.00 90.88 303 VAL A O 1
ATOM 2325 N N . ALA A 1 304 ? 1.689 -0.361 -17.886 1.00 89.75 304 ALA A N 1
ATOM 2326 C CA . ALA A 1 304 ? 1.756 -1.780 -17.584 1.00 89.75 304 ALA A CA 1
ATOM 2327 C C . ALA A 1 304 ? 2.351 -2.524 -18.786 1.00 89.75 304 ALA A C 1
ATOM 2329 O O . ALA A 1 304 ? 1.828 -2.381 -19.887 1.00 89.75 304 ALA A O 1
ATOM 2330 N N . TYR A 1 305 ? 3.429 -3.285 -18.608 1.00 87.94 305 TYR A N 1
ATOM 2331 C CA . TYR A 1 305 ? 4.145 -3.960 -19.694 1.00 87.94 305 TYR A CA 1
ATOM 2332 C C . TYR A 1 305 ? 4.459 -5.423 -19.370 1.00 87.94 305 TYR A C 1
ATOM 2334 O O . TYR A 1 305 ? 4.442 -5.841 -18.212 1.00 87.94 305 TYR A O 1
ATOM 2342 N N . ASN A 1 306 ? 4.792 -6.201 -20.399 1.00 84.62 306 ASN A N 1
ATOM 2343 C CA . ASN A 1 306 ? 5.237 -7.580 -20.244 1.00 84.62 306 ASN A CA 1
ATOM 2344 C C . ASN A 1 306 ? 6.756 -7.709 -20.305 1.00 84.62 306 ASN A C 1
ATOM 2346 O O . ASN A 1 306 ? 7.361 -7.668 -21.375 1.00 84.62 306 ASN A O 1
ATOM 2350 N N . SER A 1 307 ? 7.372 -7.902 -19.140 1.00 83.81 307 SER A N 1
ATOM 2351 C CA . SER A 1 307 ? 8.821 -8.081 -19.010 1.00 83.81 307 SER A CA 1
ATOM 2352 C C . SER A 1 307 ? 9.335 -9.413 -19.560 1.00 83.81 307 SER A C 1
ATOM 2354 O O . SER A 1 307 ? 10.522 -9.514 -19.850 1.00 83.81 307 SER A O 1
ATOM 2356 N N . SER A 1 308 ? 8.474 -10.418 -19.758 1.00 81.38 308 SER A N 1
ATOM 2357 C CA . SER A 1 308 ? 8.862 -11.655 -20.453 1.00 81.38 308 SER A CA 1
ATOM 2358 C C . SER A 1 308 ? 8.994 -11.431 -21.962 1.00 81.38 308 SER A C 1
ATOM 2360 O O . SER A 1 308 ? 9.825 -12.072 -22.596 1.00 81.38 308 SER A O 1
ATOM 2362 N N . LEU A 1 309 ? 8.214 -10.500 -22.528 1.00 80.44 309 LEU A N 1
ATOM 2363 C CA . LEU A 1 309 ? 8.315 -10.098 -23.936 1.00 80.44 309 LEU A CA 1
ATOM 2364 C C . LEU A 1 309 ? 9.420 -9.058 -24.158 1.00 80.44 309 LEU A C 1
ATOM 2366 O O . LEU A 1 309 ? 10.171 -9.146 -25.124 1.00 80.44 309 LEU A O 1
ATOM 2370 N N . CYS A 1 310 ? 9.548 -8.081 -23.257 1.00 84.00 310 CYS A N 1
ATOM 2371 C CA . CYS A 1 310 ? 10.546 -7.021 -23.367 1.00 84.00 310 CYS A CA 1
ATOM 2372 C C . CYS A 1 310 ? 11.289 -6.790 -22.043 1.00 84.00 310 CYS A C 1
ATOM 2374 O O . CYS A 1 310 ? 11.073 -5.773 -21.371 1.00 84.00 310 CYS A O 1
ATOM 2376 N N . PRO A 1 311 ? 12.224 -7.687 -21.685 1.00 83.25 311 PRO A N 1
ATOM 2377 C CA . PRO A 1 311 ? 13.010 -7.552 -20.461 1.00 83.25 311 PRO A CA 1
ATOM 2378 C C . PRO A 1 311 ? 13.921 -6.319 -20.485 1.00 83.25 311 PRO A C 1
ATOM 2380 O O . PRO A 1 311 ? 14.320 -5.848 -19.433 1.00 83.25 311 PRO A O 1
ATOM 2383 N N . ALA A 1 312 ? 14.226 -5.750 -21.658 1.00 84.75 312 ALA A N 1
ATOM 2384 C CA . ALA A 1 312 ? 15.143 -4.616 -21.770 1.00 84.75 312 ALA A CA 1
ATOM 2385 C C . ALA A 1 312 ? 14.536 -3.247 -21.410 1.00 84.75 312 ALA A C 1
ATOM 2387 O O . ALA A 1 312 ? 15.274 -2.295 -21.141 1.00 84.75 312 ALA A O 1
ATOM 2388 N N . LEU A 1 313 ? 13.203 -3.127 -21.404 1.00 87.50 313 LEU A N 1
ATOM 2389 C CA . LEU A 1 313 ? 12.511 -1.833 -21.362 1.00 87.50 313 LEU A CA 1
ATOM 2390 C C . LEU A 1 313 ? 12.882 -0.960 -20.141 1.00 87.50 313 LEU A C 1
ATOM 2392 O O . LEU A 1 313 ? 13.200 0.212 -20.348 1.00 87.50 313 LEU A O 1
ATOM 2396 N N . PRO A 1 314 ? 12.913 -1.472 -18.896 1.00 88.50 314 PRO A N 1
ATOM 2397 C CA . PRO A 1 314 ? 13.282 -0.666 -17.729 1.00 88.50 314 PRO A CA 1
ATOM 2398 C C . PRO A 1 314 ? 14.680 -0.046 -17.795 1.00 88.50 314 PRO A C 1
ATOM 2400 O O . PRO A 1 314 ? 14.856 1.105 -17.405 1.00 88.50 314 PRO A O 1
ATOM 2403 N N . ALA A 1 315 ? 15.673 -0.766 -18.316 1.00 87.50 315 ALA A N 1
ATOM 2404 C CA . ALA A 1 315 ? 17.028 -0.229 -18.407 1.00 87.50 315 ALA A CA 1
ATOM 2405 C C . ALA A 1 315 ? 17.172 0.769 -19.564 1.00 87.50 315 ALA A C 1
ATOM 2407 O O . ALA A 1 315 ? 17.887 1.763 -19.443 1.00 87.50 315 ALA A O 1
ATOM 2408 N N . ILE A 1 316 ? 16.455 0.544 -20.671 1.00 90.19 316 ILE A N 1
ATOM 2409 C CA . ILE A 1 316 ? 16.347 1.520 -21.763 1.00 90.19 316 ILE A CA 1
ATOM 2410 C C . ILE A 1 316 ? 15.711 2.818 -21.246 1.00 90.19 316 ILE A C 1
ATOM 2412 O O . ILE A 1 316 ? 16.172 3.906 -21.588 1.00 90.19 316 ILE A O 1
ATOM 2416 N N . LEU A 1 317 ? 14.692 2.717 -20.390 1.00 90.81 317 LEU A N 1
ATOM 2417 C CA . LEU A 1 317 ? 14.082 3.876 -19.748 1.00 90.81 317 LEU A CA 1
ATOM 2418 C C . LEU A 1 317 ? 15.053 4.600 -18.811 1.00 90.81 317 LEU A C 1
ATOM 2420 O O . LEU A 1 317 ? 15.177 5.819 -18.914 1.00 90.81 317 LEU A O 1
ATOM 2424 N N . ASP A 1 318 ? 15.761 3.875 -17.940 1.00 90.19 318 ASP A N 1
ATOM 2425 C CA . ASP A 1 318 ? 16.766 4.466 -17.046 1.00 90.19 318 ASP A CA 1
ATOM 2426 C C . ASP A 1 318 ? 17.831 5.241 -17.835 1.00 90.19 318 ASP A C 1
ATOM 2428 O O . ASP A 1 318 ? 18.113 6.405 -17.540 1.00 90.19 318 ASP A O 1
ATOM 2432 N N . TRP A 1 319 ? 18.340 4.634 -18.913 1.00 91.06 319 TRP A N 1
ATOM 2433 C CA . TRP A 1 319 ? 19.273 5.268 -19.841 1.00 91.06 319 TRP A CA 1
ATOM 2434 C C . TRP A 1 319 ? 18.696 6.537 -20.478 1.00 91.06 319 TRP A C 1
ATOM 2436 O O . TRP A 1 319 ? 19.356 7.577 -20.486 1.00 91.06 319 TRP A O 1
ATOM 2446 N N . ALA A 1 320 ? 17.467 6.480 -20.995 1.00 90.25 320 ALA A N 1
ATOM 2447 C CA . ALA A 1 320 ? 16.835 7.618 -21.663 1.00 90.25 320 ALA A CA 1
ATOM 2448 C C . ALA A 1 320 ? 16.559 8.792 -20.705 1.00 90.25 320 ALA A C 1
ATOM 2450 O O . ALA A 1 320 ? 16.519 9.952 -21.131 1.00 90.25 320 ALA A O 1
ATOM 2451 N N . TYR A 1 321 ? 16.385 8.502 -19.414 1.00 90.06 321 TYR A N 1
ATOM 2452 C CA . TYR A 1 321 ? 16.168 9.497 -18.365 1.00 90.06 321 TYR A CA 1
ATOM 2453 C C . TYR A 1 321 ? 17.463 9.948 -17.668 1.00 90.06 321 TYR A C 1
ATOM 2455 O O . TYR A 1 321 ? 17.423 10.865 -16.839 1.00 90.06 321 TYR A O 1
ATOM 2463 N N . GLN A 1 322 ? 18.620 9.394 -18.042 1.00 86.94 322 GLN A N 1
ATOM 2464 C CA . GLN A 1 322 ? 19.915 9.770 -17.483 1.00 86.94 322 GLN A CA 1
ATOM 2465 C C . GLN A 1 322 ? 20.190 11.277 -17.653 1.00 86.94 322 GLN A C 1
ATOM 2467 O O . GLN A 1 322 ? 20.169 11.827 -18.754 1.00 86.94 322 GLN A O 1
ATOM 2472 N N . GLY A 1 323 ? 20.484 11.968 -16.545 1.00 75.00 323 GLY A N 1
ATOM 2473 C CA . GLY A 1 323 ? 20.829 13.397 -16.545 1.00 75.00 323 GLY A CA 1
ATOM 2474 C C . GLY A 1 323 ? 19.641 14.368 -16.574 1.00 75.00 323 GLY A C 1
ATOM 2475 O O . GLY A 1 323 ? 19.855 15.585 -16.570 1.00 75.00 323 GLY A O 1
ATOM 2476 N N . ARG A 1 324 ? 18.394 13.875 -16.550 1.00 82.75 324 ARG A N 1
ATOM 2477 C CA . ARG A 1 324 ? 17.215 14.719 -16.297 1.00 82.75 324 ARG A CA 1
ATOM 2478 C C . ARG A 1 324 ? 17.204 15.160 -14.830 1.00 82.75 324 ARG A C 1
ATOM 2480 O O . ARG A 1 324 ? 17.459 14.369 -13.930 1.00 82.75 324 ARG A O 1
ATOM 2487 N N . ARG A 1 325 ? 16.909 16.442 -14.571 1.00 65.69 325 ARG A N 1
ATOM 2488 C CA . ARG A 1 325 ? 16.921 17.006 -13.203 1.00 65.69 325 ARG A CA 1
ATOM 2489 C C . ARG A 1 325 ? 15.805 16.467 -12.307 1.00 65.69 325 ARG A C 1
ATOM 2491 O O . ARG A 1 325 ? 15.926 16.601 -11.096 1.00 65.69 325 ARG A O 1
ATOM 2498 N N . THR A 1 326 ? 14.723 15.963 -12.896 1.00 69.88 326 THR A N 1
ATOM 2499 C CA . THR A 1 326 ? 13.535 15.301 -12.316 1.00 69.88 326 THR A CA 1
ATOM 2500 C C . THR A 1 326 ? 12.443 15.345 -13.395 1.00 69.88 326 THR A C 1
ATOM 2502 O O . THR A 1 326 ? 12.480 16.255 -14.229 1.00 69.88 326 THR A O 1
ATOM 2505 N N . PRO A 1 327 ? 11.475 14.416 -13.403 1.00 80.06 327 PRO A N 1
ATOM 2506 C CA . PRO A 1 327 ? 11.253 13.344 -12.429 1.00 80.06 327 PRO A CA 1
ATOM 2507 C C . PRO A 1 327 ? 11.921 12.003 -12.797 1.00 80.06 327 PRO A C 1
ATOM 2509 O O . PRO A 1 327 ? 12.039 11.653 -13.967 1.00 80.06 327 PRO A O 1
ATOM 2512 N N . ALA A 1 328 ? 12.355 11.257 -11.776 1.00 88.75 328 ALA A N 1
ATOM 2513 C CA . ALA A 1 328 ? 12.929 9.919 -11.928 1.00 88.75 328 ALA A CA 1
ATOM 2514 C C . ALA A 1 328 ? 11.842 8.888 -12.298 1.00 88.75 328 ALA A C 1
ATOM 2516 O O . ALA A 1 328 ? 10.714 9.006 -11.800 1.00 88.75 328 ALA A O 1
ATOM 2517 N N . PRO A 1 329 ? 12.145 7.869 -13.119 1.00 93.06 329 PRO A N 1
ATOM 2518 C CA . PRO A 1 329 ? 11.232 6.757 -13.339 1.00 93.06 329 PRO A CA 1
ATOM 2519 C C . PRO A 1 329 ? 10.974 5.946 -12.067 1.00 93.06 329 PRO A C 1
ATOM 2521 O O . PRO A 1 329 ? 11.869 5.768 -11.240 1.00 93.06 329 PRO A O 1
ATOM 2524 N N . LEU A 1 330 ? 9.752 5.433 -11.931 1.00 93.88 330 LEU A N 1
ATOM 2525 C CA . LEU A 1 330 ? 9.395 4.405 -10.956 1.00 93.88 330 LEU A CA 1
ATOM 2526 C C . LEU A 1 330 ? 9.146 3.092 -11.691 1.00 93.88 330 LEU A C 1
ATOM 2528 O O . LEU A 1 330 ? 8.276 3.012 -12.554 1.00 93.88 330 LEU A O 1
ATOM 2532 N N . LEU A 1 331 ? 9.897 2.063 -11.342 1.00 93.00 331 LEU A N 1
ATOM 2533 C CA . LEU A 1 331 ? 9.833 0.744 -11.950 1.00 93.00 331 LEU A CA 1
ATOM 2534 C C . LEU A 1 331 ? 9.263 -0.233 -10.927 1.00 93.00 331 LEU A C 1
ATOM 2536 O O . LEU A 1 331 ? 9.751 -0.283 -9.803 1.00 93.00 331 LEU A O 1
ATOM 2540 N N . ILE A 1 332 ? 8.250 -1.005 -11.302 1.00 92.12 332 ILE A N 1
ATOM 2541 C CA . ILE A 1 332 ? 7.622 -2.018 -10.450 1.00 92.12 332 ILE A CA 1
ATOM 2542 C C . ILE A 1 332 ? 7.686 -3.350 -11.181 1.00 92.12 332 ILE A C 1
ATOM 2544 O O . ILE A 1 332 ? 7.145 -3.476 -12.279 1.00 92.12 332 ILE A O 1
ATOM 2548 N N . VAL A 1 333 ? 8.377 -4.325 -10.599 1.00 87.50 333 VAL A N 1
ATOM 2549 C CA . VAL A 1 333 ? 8.682 -5.607 -11.251 1.00 87.50 333 VAL A CA 1
ATOM 2550 C C . VAL A 1 333 ? 8.387 -6.791 -10.338 1.00 87.50 333 VAL A C 1
ATOM 2552 O O . VAL A 1 333 ? 8.472 -6.674 -9.117 1.00 87.50 333 VAL A O 1
ATOM 2555 N N . GLU A 1 334 ? 8.058 -7.932 -10.941 1.00 84.25 334 GLU A N 1
ATOM 2556 C CA . GLU A 1 334 ? 7.780 -9.183 -10.231 1.00 84.25 334 GLU A CA 1
ATOM 2557 C C . GLU A 1 334 ? 9.056 -10.031 -10.038 1.00 84.25 334 GLU A C 1
ATOM 2559 O O . GLU A 1 334 ? 9.760 -10.360 -11.001 1.00 84.25 334 GLU A O 1
ATOM 2564 N N . GLY A 1 335 ? 9.288 -10.444 -8.791 1.00 70.00 335 GLY A N 1
ATOM 2565 C CA . GLY A 1 335 ? 10.040 -11.625 -8.376 1.00 70.00 335 GLY A CA 1
ATOM 2566 C C . GLY A 1 335 ? 11.579 -11.552 -8.382 1.00 70.00 335 GLY A C 1
ATOM 2567 O O . GLY A 1 335 ? 12.196 -10.724 -9.059 1.00 70.00 335 GLY A O 1
ATOM 2568 N N . PRO A 1 336 ? 12.237 -12.493 -7.673 1.00 53.88 336 PRO A N 1
ATOM 2569 C CA . PRO A 1 336 ? 13.691 -12.556 -7.529 1.00 53.88 336 PRO A CA 1
ATOM 2570 C C . PRO A 1 336 ? 14.387 -13.185 -8.748 1.00 53.88 336 PRO A C 1
ATOM 2572 O O . PRO A 1 336 ? 15.571 -12.936 -8.972 1.00 53.88 336 PRO A O 1
ATOM 2575 N N . TYR A 1 337 ? 13.661 -13.946 -9.582 1.00 54.62 337 TYR A N 1
ATOM 2576 C CA . TYR A 1 337 ? 14.203 -14.596 -10.788 1.00 54.62 337 TYR A CA 1
ATOM 2577 C C . TYR A 1 337 ? 14.722 -13.605 -11.837 1.00 54.62 337 TYR A C 1
ATOM 2579 O O . TYR A 1 337 ? 15.612 -13.944 -12.614 1.00 54.62 337 TYR A O 1
ATOM 2587 N N . HIS A 1 338 ? 14.228 -12.367 -11.819 1.00 54.47 338 HIS A N 1
ATOM 2588 C CA . HIS A 1 338 ? 14.759 -11.288 -12.649 1.00 54.47 338 HIS A CA 1
ATOM 2589 C C . HIS A 1 338 ? 15.737 -10.387 -11.885 1.00 54.47 338 HIS A C 1
ATOM 2591 O O . HIS A 1 338 ? 16.518 -9.661 -12.492 1.00 54.47 338 HIS A O 1
ATOM 2597 N N . TYR A 1 339 ? 15.760 -10.444 -10.552 1.00 52.75 339 TYR A N 1
ATOM 2598 C CA . TYR A 1 339 ? 16.526 -9.513 -9.724 1.00 52.75 339 TYR A CA 1
ATOM 2599 C C . TYR A 1 339 ? 18.045 -9.666 -9.865 1.00 52.75 339 TYR A C 1
ATOM 2601 O O . TYR A 1 339 ? 18.744 -8.662 -9.978 1.00 52.75 339 TYR A O 1
ATOM 2609 N N . SER A 1 340 ? 18.573 -10.890 -9.980 1.00 56.31 340 SER A N 1
ATOM 2610 C CA . SER A 1 340 ? 20.008 -11.095 -10.255 1.00 56.31 340 SER A CA 1
ATOM 2611 C C . SER A 1 340 ? 20.448 -10.517 -11.607 1.00 56.31 340 SER A C 1
ATOM 2613 O O . SER A 1 340 ? 21.627 -10.207 -11.797 1.00 56.31 340 SER A O 1
ATOM 2615 N N . HIS A 1 341 ? 19.513 -10.380 -12.554 1.00 61.34 341 HIS A N 1
ATOM 2616 C CA . HIS A 1 341 ? 19.739 -9.670 -13.809 1.00 61.34 341 HIS A CA 1
ATOM 2617 C C . HIS A 1 341 ? 19.687 -8.150 -13.598 1.00 61.34 341 HIS A C 1
ATOM 2619 O O . HIS A 1 341 ? 20.610 -7.465 -14.030 1.00 61.34 341 HIS A O 1
ATOM 2625 N N . TRP A 1 342 ? 18.696 -7.633 -12.860 1.00 63.34 342 TRP A N 1
ATOM 2626 C CA . TRP A 1 342 ? 18.536 -6.198 -12.572 1.00 63.34 342 TRP A CA 1
ATOM 2627 C C . TRP A 1 342 ? 19.651 -5.594 -11.714 1.00 63.34 342 TRP A C 1
ATOM 2629 O O . TRP A 1 342 ? 20.065 -4.464 -11.965 1.00 63.34 342 TRP A O 1
ATOM 2639 N N . GLN A 1 343 ? 20.184 -6.332 -10.737 1.00 59.75 343 GLN A N 1
ATOM 2640 C CA . GLN A 1 343 ? 21.283 -5.855 -9.889 1.00 59.75 343 GLN A CA 1
ATOM 2641 C C . GLN A 1 343 ? 22.529 -5.471 -10.681 1.00 59.75 343 GLN A C 1
ATOM 2643 O O . GLN A 1 343 ? 23.234 -4.538 -10.306 1.00 59.75 343 GLN A O 1
ATOM 2648 N N . LYS A 1 344 ? 22.801 -6.177 -11.781 1.00 59.38 344 LYS A N 1
ATOM 2649 C CA . LYS A 1 344 ? 23.958 -5.895 -12.638 1.00 59.38 344 LYS A CA 1
ATOM 2650 C C . LYS A 1 344 ? 23.796 -4.612 -13.447 1.00 59.38 344 LYS A C 1
ATOM 2652 O O . LYS A 1 344 ? 24.774 -4.142 -14.013 1.00 59.38 344 LYS A O 1
ATOM 2657 N N . MET A 1 345 ? 22.578 -4.084 -13.547 1.00 63.19 345 MET A N 1
ATOM 2658 C CA . MET A 1 345 ? 22.266 -3.001 -14.473 1.00 63.19 345 MET A CA 1
ATOM 2659 C C . MET A 1 345 ? 22.467 -1.610 -13.889 1.00 63.19 345 MET A C 1
ATOM 2661 O O . MET A 1 345 ? 22.393 -0.661 -14.658 1.00 63.19 345 MET A O 1
ATOM 2665 N N . GLU A 1 346 ? 22.703 -1.494 -12.574 1.00 68.25 346 GLU A N 1
ATOM 2666 C CA . GLU A 1 346 ? 22.866 -0.214 -11.870 1.00 68.25 346 GLU A CA 1
ATOM 2667 C C . GLU A 1 346 ? 21.857 0.840 -12.369 1.00 68.25 346 GLU A C 1
ATOM 2669 O O . GLU A 1 346 ? 22.244 1.818 -13.007 1.00 68.25 346 GLU A O 1
ATOM 2674 N N . LEU A 1 347 ? 20.555 0.628 -12.109 1.00 83.12 347 LEU A N 1
ATOM 2675 C CA . LEU A 1 347 ? 19.462 1.551 -12.474 1.00 83.12 347 LEU A CA 1
ATOM 2676 C C . LEU A 1 347 ? 19.551 2.860 -11.665 1.00 83.12 347 LEU A C 1
ATOM 2678 O O . LEU A 1 347 ? 18.734 3.145 -10.792 1.00 83.12 347 LEU A O 1
ATOM 2682 N N . ALA A 1 348 ? 20.611 3.627 -11.896 1.00 83.25 348 ALA A N 1
ATOM 2683 C CA . ALA A 1 348 ? 21.057 4.721 -11.046 1.00 83.25 348 ALA A CA 1
ATOM 2684 C C . ALA A 1 348 ? 20.143 5.951 -11.111 1.00 83.25 348 ALA A C 1
ATOM 2686 O O . ALA A 1 348 ? 20.267 6.846 -10.272 1.00 83.25 348 ALA A O 1
ATOM 2687 N N . ASN A 1 349 ? 19.255 6.018 -12.104 1.00 87.62 349 ASN A N 1
ATOM 2688 C CA . ASN A 1 349 ? 18.372 7.157 -12.343 1.00 87.62 349 ASN A CA 1
ATOM 2689 C C . ASN A 1 349 ? 16.905 6.839 -12.027 1.00 87.62 349 ASN A C 1
ATOM 2691 O O . ASN A 1 349 ? 16.066 7.737 -12.103 1.00 87.62 349 ASN A O 1
ATOM 2695 N N . SER A 1 350 ? 16.602 5.593 -11.664 1.00 90.38 350 SER A N 1
ATOM 2696 C CA . SER A 1 350 ? 15.252 5.094 -11.428 1.00 90.38 350 SER A CA 1
ATOM 2697 C C . SER A 1 350 ? 15.084 4.618 -9.992 1.00 90.38 350 SER A C 1
ATOM 2699 O O . SER A 1 350 ? 16.029 4.192 -9.332 1.00 90.38 350 SER A O 1
ATOM 2701 N N . HIS A 1 351 ? 13.846 4.657 -9.515 1.00 90.75 351 HIS A N 1
ATOM 2702 C CA . HIS A 1 351 ? 13.456 3.939 -8.313 1.00 90.75 351 HIS A CA 1
ATOM 2703 C C . HIS A 1 351 ? 12.868 2.590 -8.700 1.00 90.75 351 HIS A C 1
ATOM 2705 O O . HIS A 1 351 ? 12.019 2.517 -9.587 1.00 90.75 351 HIS A O 1
ATOM 2711 N N . LEU A 1 352 ? 13.296 1.532 -8.021 1.00 89.06 352 LEU A N 1
ATOM 2712 C CA . LEU A 1 352 ? 12.864 0.167 -8.285 1.00 89.06 352 LEU A CA 1
ATOM 2713 C C . LEU A 1 352 ? 12.079 -0.383 -7.092 1.00 89.06 352 LEU A C 1
ATOM 2715 O O . LEU A 1 352 ? 12.597 -0.438 -5.980 1.00 89.06 352 LEU A O 1
ATOM 2719 N N . ILE A 1 353 ? 10.847 -0.822 -7.336 1.00 89.44 353 ILE A N 1
ATOM 2720 C CA . ILE A 1 353 ? 10.033 -1.618 -6.420 1.00 89.44 353 ILE A CA 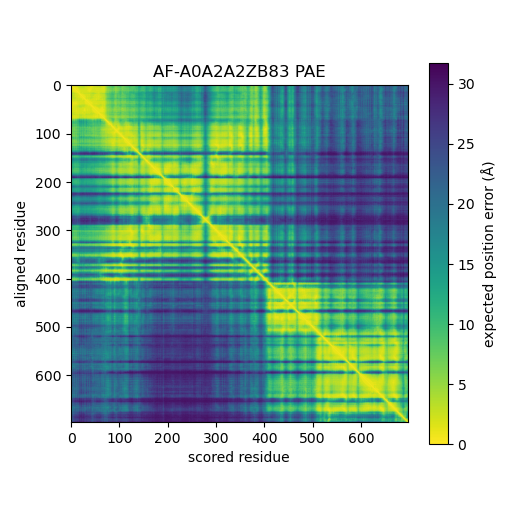1
ATOM 2721 C C . ILE A 1 353 ? 10.021 -3.056 -6.939 1.00 89.44 353 ILE A C 1
ATOM 2723 O O . ILE A 1 353 ? 9.546 -3.327 -8.041 1.00 89.44 353 ILE A O 1
ATOM 2727 N N . ILE A 1 354 ? 10.528 -3.979 -6.134 1.00 85.81 354 ILE A N 1
ATOM 2728 C CA . ILE A 1 354 ? 10.484 -5.415 -6.406 1.00 85.81 354 ILE A CA 1
ATOM 2729 C C . ILE A 1 354 ? 9.354 -5.998 -5.577 1.00 85.81 354 ILE A C 1
ATOM 2731 O O . ILE A 1 354 ? 9.340 -5.845 -4.353 1.00 85.81 354 ILE A O 1
ATOM 2735 N N . VAL A 1 355 ? 8.419 -6.655 -6.251 1.00 84.56 355 VAL A N 1
ATOM 2736 C CA . VAL A 1 355 ? 7.350 -7.408 -5.605 1.00 84.56 355 VAL A CA 1
ATOM 2737 C C . VAL A 1 355 ? 7.746 -8.864 -5.588 1.00 84.56 355 VAL A C 1
ATOM 2739 O O . VAL A 1 355 ? 7.854 -9.481 -6.641 1.00 84.56 355 VAL A O 1
ATOM 2742 N N . ASP A 1 356 ? 8.004 -9.391 -4.403 1.00 76.50 356 ASP A N 1
ATOM 2743 C CA . ASP A 1 356 ? 8.418 -10.775 -4.220 1.00 76.50 356 ASP A CA 1
ATOM 2744 C C . ASP A 1 356 ? 7.527 -11.428 -3.164 1.00 76.50 356 ASP A C 1
ATOM 2746 O O . ASP A 1 356 ? 7.427 -10.940 -2.036 1.00 76.50 356 ASP A O 1
ATOM 2750 N N . ASP A 1 357 ? 6.900 -12.546 -3.528 1.00 62.44 357 ASP A N 1
ATOM 2751 C CA . ASP A 1 357 ? 6.126 -13.391 -2.612 1.00 62.44 357 ASP A CA 1
ATOM 2752 C C . ASP A 1 357 ? 6.986 -13.879 -1.435 1.00 62.44 357 ASP A C 1
ATOM 2754 O O . ASP A 1 357 ? 6.472 -14.136 -0.345 1.00 62.44 357 ASP A O 1
ATOM 2758 N N . ALA A 1 358 ? 8.301 -13.972 -1.656 1.00 56.62 358 ALA A N 1
ATOM 2759 C CA . ALA A 1 358 ? 9.331 -14.300 -0.684 1.00 56.62 358 ALA A CA 1
ATOM 2760 C C . ALA A 1 358 ? 10.141 -13.070 -0.238 1.00 56.62 358 ALA A C 1
ATOM 2762 O O . ALA A 1 358 ? 11.277 -13.232 0.220 1.00 56.62 358 ALA A O 1
ATOM 2763 N N . ALA A 1 359 ? 9.577 -11.851 -0.289 1.00 52.62 359 ALA A N 1
ATOM 2764 C CA . ALA A 1 359 ? 10.104 -10.676 0.424 1.00 52.62 359 ALA A CA 1
ATOM 2765 C C . ALA A 1 359 ? 9.983 -10.841 1.956 1.00 52.62 359 ALA A C 1
ATOM 2767 O O . ALA A 1 359 ? 9.564 -9.945 2.690 1.00 52.62 359 ALA A O 1
ATOM 2768 N N . ASP A 1 360 ? 10.360 -12.017 2.443 1.00 53.88 360 ASP A N 1
ATOM 2769 C CA . ASP A 1 360 ? 10.684 -12.291 3.814 1.00 53.88 360 ASP A CA 1
ATOM 2770 C C . ASP A 1 360 ? 11.921 -11.486 4.180 1.00 53.88 360 ASP A C 1
ATOM 2772 O O . ASP A 1 360 ? 12.838 -11.261 3.378 1.00 53.88 360 ASP A O 1
ATOM 2776 N N . LEU A 1 361 ? 11.930 -11.042 5.431 1.00 51.88 361 LEU A N 1
A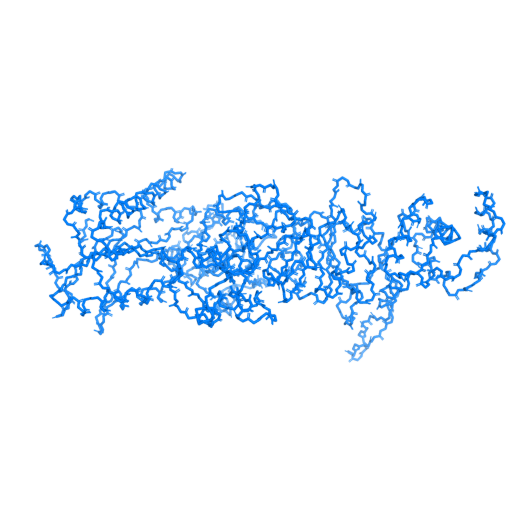TOM 2777 C CA . LEU A 1 361 ? 12.921 -10.115 5.944 1.00 51.88 361 LEU A CA 1
ATOM 2778 C C . LEU A 1 361 ? 14.362 -10.536 5.615 1.00 51.88 361 LEU A C 1
ATOM 2780 O O . LEU A 1 361 ? 15.158 -9.636 5.366 1.00 51.88 361 LEU A O 1
ATOM 2784 N N . ASP A 1 362 ? 14.703 -11.838 5.498 1.00 54.41 362 ASP A N 1
ATOM 2785 C CA . ASP A 1 362 ? 16.106 -12.311 5.456 1.00 54.41 362 ASP A CA 1
ATOM 2786 C C . ASP A 1 362 ? 16.373 -13.662 4.767 1.00 54.41 362 ASP A C 1
ATOM 2788 O O . ASP A 1 362 ? 17.076 -14.530 5.306 1.00 54.41 362 ASP A O 1
ATOM 2792 N N . SER A 1 363 ? 15.927 -13.841 3.520 1.00 47.47 363 SER A N 1
ATOM 2793 C CA . SER A 1 363 ? 16.652 -14.799 2.668 1.00 47.47 363 SER A CA 1
ATOM 2794 C C . SER A 1 363 ? 18.122 -14.333 2.574 1.00 47.47 363 SER A C 1
ATOM 2796 O O . SER A 1 363 ? 18.356 -13.132 2.391 1.00 47.47 363 SER A O 1
ATOM 2798 N N . PRO A 1 364 ? 19.111 -15.222 2.815 1.00 41.56 364 PRO A N 1
ATOM 2799 C CA . PRO A 1 364 ? 20.493 -14.853 3.113 1.00 41.56 364 PRO A CA 1
ATOM 2800 C C . PRO A 1 364 ? 21.080 -13.861 2.108 1.00 41.56 364 PRO A C 1
ATOM 2802 O O . PRO A 1 364 ? 20.835 -13.957 0.908 1.00 41.56 364 PRO A O 1
ATOM 2805 N N . ALA A 1 365 ? 21.890 -12.956 2.660 1.00 41.06 365 ALA A N 1
ATOM 2806 C CA . ALA A 1 365 ? 22.601 -11.808 2.096 1.00 41.06 365 ALA A CA 1
ATOM 2807 C C . ALA A 1 365 ? 23.295 -11.957 0.720 1.00 41.06 365 ALA A C 1
ATOM 2809 O O . ALA A 1 365 ? 23.831 -10.977 0.214 1.00 41.06 365 ALA A O 1
ATOM 2810 N N . ASP A 1 366 ? 23.255 -13.117 0.073 1.00 44.69 366 ASP A N 1
ATOM 2811 C CA . ASP A 1 366 ? 23.970 -13.373 -1.177 1.00 44.69 366 ASP A CA 1
ATOM 2812 C C . ASP A 1 366 ? 23.252 -12.844 -2.429 1.00 44.69 366 ASP A C 1
ATOM 2814 O O . ASP A 1 366 ? 23.854 -12.800 -3.499 1.00 44.69 366 ASP A O 1
ATOM 2818 N N . THR A 1 367 ? 21.984 -12.424 -2.336 1.00 45.03 367 THR A N 1
ATOM 2819 C CA . THR A 1 367 ? 21.208 -12.022 -3.527 1.00 45.03 367 THR A CA 1
ATOM 2820 C C . THR A 1 367 ? 20.875 -10.538 -3.629 1.00 45.03 367 THR A C 1
ATOM 2822 O O . THR A 1 367 ? 20.355 -10.150 -4.668 1.00 45.03 367 THR A O 1
ATOM 2825 N N . ALA A 1 368 ? 21.147 -9.686 -2.622 1.00 52.09 368 ALA A N 1
ATOM 2826 C CA . ALA A 1 368 ? 20.661 -8.298 -2.672 1.00 52.09 368 ALA A CA 1
ATOM 2827 C C . ALA A 1 368 ? 21.401 -7.209 -1.853 1.00 52.09 368 ALA A C 1
ATOM 2829 O O . ALA A 1 368 ? 20.723 -6.434 -1.165 1.00 52.09 368 ALA A O 1
ATOM 2830 N N . PRO A 1 369 ? 22.741 -7.072 -1.906 1.00 55.06 369 PRO A N 1
ATOM 2831 C CA . PRO A 1 369 ? 23.417 -5.924 -1.293 1.00 55.06 369 PRO A CA 1
ATOM 2832 C C . PRO A 1 369 ? 22.843 -4.593 -1.822 1.00 55.06 369 PRO A C 1
ATOM 2834 O O . PRO A 1 369 ? 22.768 -4.376 -3.030 1.00 55.06 369 PRO A O 1
ATOM 2837 N N . GLY A 1 370 ? 22.380 -3.715 -0.921 1.00 65.31 370 GLY A N 1
ATOM 2838 C CA . GLY A 1 370 ? 21.934 -2.349 -1.253 1.00 65.31 370 GLY A CA 1
ATOM 2839 C C . GLY A 1 370 ? 20.422 -2.082 -1.366 1.00 65.31 370 GLY A C 1
ATOM 2840 O O . GLY A 1 370 ? 20.053 -0.926 -1.571 1.00 65.31 370 GLY A O 1
ATOM 2841 N N . CYS A 1 371 ? 19.539 -3.073 -1.181 1.00 71.62 371 CYS A N 1
ATOM 2842 C CA . CYS A 1 371 ? 18.081 -2.855 -1.192 1.00 71.62 371 CYS A CA 1
ATOM 2843 C C . CYS A 1 371 ? 17.488 -2.575 0.202 1.00 71.62 371 CYS A C 1
ATOM 2845 O O . CYS A 1 371 ? 17.846 -3.226 1.185 1.00 71.62 371 CYS A O 1
ATOM 2847 N N . ALA A 1 372 ? 16.552 -1.626 0.292 1.00 79.31 372 ALA A N 1
ATOM 2848 C CA . ALA A 1 372 ? 15.689 -1.503 1.463 1.00 79.31 372 ALA A CA 1
ATOM 2849 C C . ALA A 1 372 ? 14.504 -2.470 1.337 1.00 79.31 372 ALA A C 1
ATOM 2851 O O . ALA A 1 372 ? 14.040 -2.750 0.231 1.00 79.31 372 ALA A O 1
ATOM 2852 N N . ARG A 1 373 ? 13.984 -2.964 2.459 1.00 78.38 373 ARG A N 1
ATOM 2853 C CA . ARG A 1 373 ? 12.866 -3.917 2.482 1.00 78.38 373 ARG A CA 1
ATOM 2854 C C . ARG A 1 373 ? 11.701 -3.347 3.268 1.00 78.38 373 ARG A C 1
ATOM 2856 O O . ARG A 1 373 ? 11.888 -2.835 4.367 1.00 78.38 373 ARG A O 1
ATOM 2863 N N . LEU A 1 374 ? 10.501 -3.443 2.715 1.00 80.94 374 LEU A N 1
ATOM 2864 C CA . LEU A 1 374 ? 9.260 -3.026 3.349 1.00 80.94 374 LEU A CA 1
ATOM 2865 C C . LEU A 1 374 ? 8.475 -4.267 3.750 1.00 80.94 374 LEU A C 1
ATOM 2867 O O . LEU A 1 374 ? 7.855 -4.921 2.912 1.00 80.94 374 LEU A O 1
ATOM 2871 N N . THR A 1 375 ? 8.513 -4.582 5.040 1.00 73.94 375 THR A N 1
ATOM 2872 C CA . THR A 1 375 ? 7.791 -5.728 5.593 1.00 73.94 375 THR A CA 1
ATOM 2873 C C . THR A 1 375 ? 6.531 -5.255 6.283 1.00 73.94 375 THR A C 1
ATOM 2875 O O . THR A 1 375 ? 6.573 -4.465 7.226 1.00 73.94 375 THR A O 1
ATOM 2878 N N . HIS A 1 376 ? 5.391 -5.743 5.816 1.00 66.38 376 HIS A N 1
ATOM 2879 C CA . HIS A 1 376 ? 4.113 -5.382 6.403 1.00 66.38 376 HIS A CA 1
ATOM 2880 C C . HIS A 1 376 ? 3.860 -6.150 7.703 1.00 66.38 376 HIS A C 1
ATOM 2882 O O . HIS A 1 376 ? 4.307 -7.296 7.820 1.00 66.38 376 HIS A O 1
ATOM 2888 N N . VAL A 1 377 ? 3.122 -5.561 8.662 1.00 52.84 377 VAL A N 1
ATOM 2889 C CA . VAL A 1 377 ? 2.785 -6.218 9.946 1.00 52.84 377 VAL A CA 1
ATOM 2890 C C . VAL A 1 377 ? 1.315 -6.696 10.052 1.00 52.84 377 VAL A C 1
ATOM 2892 O O . VAL A 1 377 ? 1.019 -7.593 10.825 1.00 52.84 377 VAL A O 1
ATOM 2895 N N . THR A 1 378 ? 0.398 -6.231 9.206 1.00 52.78 378 THR A N 1
ATOM 2896 C CA . THR A 1 378 ? -0.953 -6.777 8.888 1.00 52.78 378 THR A CA 1
ATOM 2897 C C . THR A 1 378 ? -1.700 -5.679 8.141 1.00 52.78 378 THR A C 1
ATOM 2899 O O . THR A 1 378 ? -1.331 -4.521 8.311 1.00 52.78 378 THR A O 1
ATOM 2902 N N . ASP A 1 379 ? -2.727 -5.998 7.345 1.00 47.06 379 ASP A N 1
ATOM 2903 C CA . ASP A 1 379 ? -3.674 -4.975 6.874 1.00 47.06 379 ASP A CA 1
ATOM 2904 C C . ASP A 1 379 ? -4.063 -4.108 8.087 1.00 47.06 379 ASP A C 1
ATOM 2906 O O . ASP A 1 379 ? -4.447 -4.647 9.125 1.00 47.06 379 ASP A O 1
ATOM 2910 N N . HIS A 1 380 ? -3.843 -2.791 7.996 1.00 50.62 380 HIS A N 1
ATOM 2911 C CA . HIS A 1 380 ? -4.082 -1.785 9.053 1.00 50.62 380 HIS A CA 1
ATOM 2912 C C . HIS A 1 380 ? -2.983 -1.563 10.123 1.00 50.62 380 HIS A C 1
ATOM 2914 O O . HIS A 1 380 ? -3.169 -0.733 11.015 1.00 50.62 380 HIS A O 1
ATOM 2920 N N . GLU A 1 381 ? -1.812 -2.202 10.033 1.00 64.69 381 GLU A N 1
ATOM 2921 C CA . GLU A 1 381 ? -0.647 -1.912 10.893 1.00 64.69 381 GLU A CA 1
ATOM 2922 C C . GLU A 1 381 ? 0.468 -1.141 10.157 1.00 64.69 381 GLU A C 1
ATOM 2924 O O . GLU A 1 381 ? 0.555 -1.197 8.930 1.00 64.69 381 GLU A O 1
ATOM 2929 N N . PRO A 1 382 ? 1.355 -0.415 10.876 1.00 69.56 3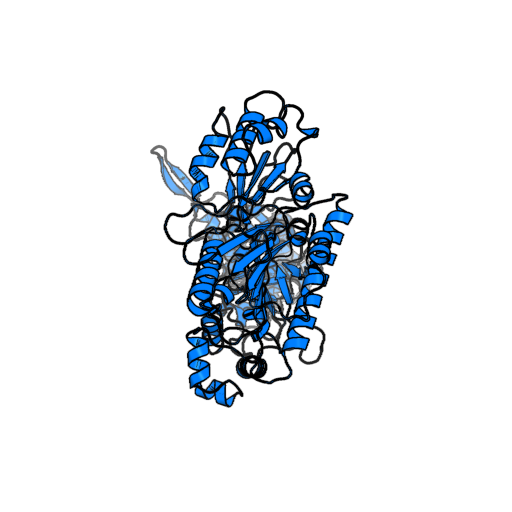82 PRO A N 1
ATOM 2930 C CA . PRO A 1 382 ? 2.519 0.202 10.249 1.00 69.56 382 PRO A CA 1
ATOM 2931 C C . PRO A 1 382 ? 3.419 -0.861 9.610 1.00 69.56 382 PRO A C 1
ATOM 2933 O O . PRO A 1 382 ? 3.690 -1.910 10.197 1.00 69.56 382 PRO A O 1
ATOM 2936 N N . ALA A 1 383 ? 3.938 -0.554 8.428 1.00 80.44 383 ALA A N 1
ATOM 2937 C CA . ALA A 1 383 ? 5.000 -1.322 7.809 1.00 80.44 383 ALA A CA 1
ATOM 2938 C C . ALA A 1 383 ? 6.331 -1.063 8.529 1.00 80.44 383 ALA A C 1
ATOM 2940 O O . ALA A 1 383 ? 6.556 0.001 9.109 1.00 80.44 383 ALA A O 1
ATOM 2941 N N . VAL A 1 384 ? 7.243 -2.025 8.476 1.00 79.56 384 VAL A N 1
ATOM 2942 C CA . VAL A 1 384 ? 8.616 -1.866 8.955 1.00 79.56 384 VAL A CA 1
ATOM 2943 C C . VAL A 1 384 ? 9.520 -1.724 7.741 1.00 79.56 384 VAL A C 1
ATOM 2945 O O . VAL A 1 384 ? 9.590 -2.628 6.907 1.00 79.56 384 VAL A O 1
ATOM 2948 N N . LEU A 1 385 ? 10.199 -0.580 7.639 1.00 83.12 385 LEU A N 1
ATOM 2949 C CA . LEU A 1 385 ? 11.255 -0.380 6.657 1.00 83.12 385 LEU A CA 1
ATOM 2950 C C . LEU A 1 385 ? 12.590 -0.791 7.260 1.00 83.12 385 LEU A C 1
ATOM 2952 O O . LEU A 1 385 ? 13.050 -0.228 8.260 1.00 83.12 385 LEU A O 1
ATOM 2956 N N . VAL A 1 386 ? 13.210 -1.757 6.599 1.00 77.06 386 VAL A N 1
ATOM 2957 C CA . VAL A 1 386 ? 14.521 -2.289 6.932 1.00 77.06 386 VAL A CA 1
ATOM 2958 C C . VAL A 1 386 ? 15.542 -1.743 5.937 1.00 77.06 386 VAL A C 1
ATOM 2960 O O . VAL A 1 386 ? 15.355 -1.900 4.727 1.00 77.06 386 VAL A O 1
ATOM 2963 N N . PRO A 1 387 ? 16.602 -1.066 6.404 1.00 69.94 387 PRO A N 1
ATOM 2964 C CA . PRO A 1 387 ? 17.652 -0.569 5.528 1.00 69.94 387 PRO A CA 1
ATOM 2965 C C . PRO A 1 387 ? 18.570 -1.703 5.031 1.00 69.94 387 PRO A C 1
ATOM 2967 O O . PRO A 1 387 ? 18.607 -2.776 5.631 1.00 69.94 387 PRO A O 1
ATOM 2970 N N . PRO A 1 388 ? 19.338 -1.481 3.950 1.00 64.94 388 PRO A N 1
ATOM 2971 C CA . PRO A 1 388 ? 20.271 -2.478 3.423 1.00 64.94 388 PRO A CA 1
ATOM 2972 C C . PRO A 1 388 ? 21.402 -2.838 4.404 1.00 64.94 388 PRO A C 1
ATOM 2974 O O . PRO A 1 388 ? 22.007 -1.951 5.007 1.00 64.94 388 PRO A O 1
ATOM 2977 N N . LEU A 1 389 ? 21.738 -4.135 4.474 1.00 53.22 389 LEU A N 1
ATOM 2978 C CA . LEU A 1 389 ? 22.781 -4.726 5.338 1.00 53.22 389 LEU A CA 1
ATOM 2979 C C . LEU A 1 389 ? 24.197 -4.160 5.096 1.00 53.22 389 LEU A C 1
ATOM 2981 O O . LEU A 1 389 ? 24.973 -4.000 6.035 1.00 53.22 389 LEU A O 1
ATOM 2985 N N . ASP A 1 390 ? 24.519 -3.788 3.855 1.00 53.41 390 ASP A N 1
ATOM 2986 C CA . ASP A 1 390 ? 25.862 -3.362 3.421 1.00 53.41 390 ASP A CA 1
ATOM 2987 C C . ASP A 1 390 ? 26.243 -1.916 3.793 1.00 53.41 390 ASP A C 1
ATOM 2989 O O . ASP A 1 390 ? 27.236 -1.375 3.301 1.00 53.41 390 ASP A O 1
ATOM 2993 N N . ARG A 1 391 ? 25.512 -1.276 4.715 1.00 52.94 391 ARG A N 1
ATOM 2994 C CA . ARG A 1 391 ? 25.951 -0.029 5.373 1.00 52.94 391 ARG A CA 1
ATOM 2995 C C . ARG A 1 391 ? 26.351 -0.259 6.841 1.00 52.94 391 ARG A C 1
ATOM 2997 O O . ARG A 1 391 ? 25.819 0.414 7.718 1.00 52.94 391 ARG A O 1
ATOM 3004 N N . PRO A 1 392 ? 27.323 -1.143 7.143 1.00 43.53 392 PRO A N 1
ATOM 3005 C CA . PRO A 1 392 ? 27.702 -1.487 8.516 1.00 43.53 392 PRO A CA 1
ATOM 3006 C C . PRO A 1 392 ? 28.391 -0.349 9.292 1.00 43.53 392 PRO A C 1
ATOM 3008 O O . PRO A 1 392 ? 28.641 -0.504 10.481 1.00 43.53 392 PRO A O 1
ATOM 3011 N N . ASN A 1 393 ? 28.708 0.788 8.657 1.00 43.28 393 ASN A N 1
ATOM 3012 C CA . ASN A 1 393 ? 29.527 1.846 9.265 1.00 43.28 393 ASN A CA 1
ATOM 3013 C C . ASN A 1 393 ? 28.798 3.164 9.538 1.00 43.28 393 ASN A C 1
ATOM 3015 O O . ASN A 1 393 ? 29.427 4.099 10.032 1.00 43.28 393 ASN A O 1
ATOM 3019 N N . ASP A 1 394 ? 27.501 3.255 9.256 1.00 43.91 394 ASP A N 1
ATOM 3020 C CA . ASP A 1 394 ? 26.712 4.422 9.637 1.00 43.91 394 ASP A CA 1
ATOM 3021 C C . ASP A 1 394 ? 25.719 3.981 10.717 1.00 43.91 394 ASP A C 1
ATOM 3023 O O . ASP A 1 394 ? 24.669 3.416 10.424 1.00 43.91 394 ASP A O 1
ATOM 3027 N N . ASN A 1 395 ? 26.061 4.222 11.989 1.00 44.72 395 ASN A N 1
ATOM 3028 C CA . ASN A 1 395 ? 25.237 3.954 13.185 1.00 44.72 395 ASN A CA 1
ATOM 3029 C C . ASN A 1 395 ? 23.878 4.708 13.191 1.00 44.72 395 ASN A C 1
ATOM 3031 O O . ASN A 1 395 ? 23.255 4.880 14.238 1.00 44.72 395 ASN A O 1
ATOM 3035 N N . THR A 1 396 ? 23.441 5.228 12.047 1.00 41.62 396 THR A N 1
ATOM 3036 C CA . THR A 1 396 ? 22.403 6.242 11.886 1.00 41.62 396 THR A CA 1
ATOM 3037 C C . THR A 1 396 ? 21.144 5.726 11.198 1.00 41.62 396 THR A C 1
ATOM 3039 O O . THR A 1 396 ? 20.086 6.323 11.391 1.00 41.62 396 THR A O 1
ATOM 3042 N N . ILE A 1 397 ? 21.193 4.621 10.444 1.00 50.78 397 ILE A N 1
ATOM 3043 C CA . ILE A 1 397 ? 19.994 4.118 9.757 1.00 50.78 397 ILE A CA 1
ATOM 3044 C C . ILE A 1 397 ? 19.296 3.087 10.643 1.00 50.78 397 ILE A C 1
ATOM 3046 O O . ILE A 1 397 ? 19.509 1.883 10.537 1.00 50.78 397 ILE A O 1
ATOM 3050 N N . GLN A 1 398 ? 18.475 3.594 11.563 1.00 62.72 398 GLN A N 1
ATOM 3051 C CA . GLN A 1 398 ? 17.621 2.771 12.411 1.00 62.72 398 GLN A CA 1
ATOM 3052 C C . GLN A 1 398 ? 16.467 2.180 11.596 1.00 62.72 398 GLN A C 1
ATOM 3054 O O . GLN A 1 398 ? 15.873 2.846 10.743 1.00 62.72 398 GLN A O 1
ATOM 3059 N N . LEU A 1 399 ? 16.122 0.928 11.900 1.00 72.88 399 LEU A N 1
ATOM 3060 C CA . LEU A 1 399 ? 14.844 0.333 11.514 1.00 72.88 399 LEU A CA 1
ATOM 3061 C C . LEU A 1 399 ? 13.726 1.315 11.834 1.00 72.88 399 LEU A C 1
ATOM 3063 O O . LEU A 1 399 ? 13.640 1.818 12.957 1.00 72.88 399 LEU A O 1
ATOM 3067 N N . THR A 1 400 ? 12.876 1.592 10.854 1.00 79.94 400 THR A N 1
ATOM 3068 C CA . THR A 1 400 ? 11.868 2.632 11.022 1.00 79.94 400 THR A CA 1
ATOM 3069 C C . THR A 1 400 ? 10.485 2.082 10.726 1.00 79.94 400 THR A C 1
ATOM 3071 O O . THR A 1 400 ? 10.232 1.527 9.658 1.00 79.94 400 THR A O 1
ATOM 3074 N N . ARG A 1 401 ? 9.567 2.251 11.684 1.00 85.38 401 ARG A N 1
ATOM 3075 C CA . ARG A 1 401 ? 8.135 2.047 11.444 1.00 85.38 401 ARG A CA 1
ATOM 3076 C C . ARG A 1 401 ? 7.615 3.135 10.530 1.00 85.38 401 ARG A C 1
ATOM 3078 O O . ARG A 1 401 ? 7.868 4.316 10.769 1.00 85.38 401 ARG A O 1
ATOM 3085 N N . ILE A 1 402 ? 6.845 2.726 9.540 1.00 85.88 402 ILE A N 1
ATOM 3086 C CA . ILE A 1 402 ? 6.253 3.605 8.550 1.00 85.88 402 ILE A CA 1
ATOM 3087 C C . ILE A 1 402 ? 4.765 3.319 8.476 1.00 85.88 402 ILE A C 1
ATOM 3089 O O . ILE A 1 402 ? 4.351 2.196 8.201 1.00 85.88 402 ILE A O 1
ATOM 3093 N N . TRP A 1 403 ? 3.950 4.349 8.658 1.00 84.94 403 TRP A N 1
ATOM 3094 C CA . TRP A 1 403 ? 2.556 4.287 8.245 1.00 84.94 403 TRP A CA 1
ATOM 3095 C C . TRP A 1 403 ? 2.498 4.581 6.759 1.00 84.94 403 TRP A C 1
ATOM 3097 O O . TRP A 1 403 ? 2.877 5.669 6.315 1.00 84.94 403 TRP A O 1
ATOM 3107 N N . LEU A 1 404 ? 2.065 3.581 6.001 1.00 83.75 404 LEU A N 1
ATOM 3108 C CA . LEU A 1 404 ? 1.773 3.737 4.589 1.00 83.75 404 LEU A CA 1
ATOM 3109 C C . LEU A 1 404 ? 0.394 4.386 4.442 1.00 83.75 404 LEU A C 1
ATOM 3111 O O . LEU A 1 404 ? -0.489 4.151 5.271 1.00 83.75 404 LEU A O 1
ATOM 3115 N N . PRO A 1 405 ? 0.177 5.191 3.395 1.00 73.62 405 PRO A N 1
ATOM 3116 C CA . PRO A 1 405 ? -1.173 5.532 2.989 1.00 73.62 405 PRO A CA 1
ATOM 3117 C C . PRO A 1 405 ? -1.845 4.230 2.526 1.00 73.62 405 PRO A C 1
ATOM 3119 O O . PRO A 1 405 ? -1.481 3.684 1.489 1.00 73.62 405 PRO A O 1
ATOM 3122 N N . THR A 1 406 ? -2.767 3.676 3.313 1.00 61.41 406 THR A N 1
ATOM 3123 C CA . THR A 1 406 ? -3.506 2.478 2.905 1.00 61.41 406 THR A CA 1
ATOM 3124 C C . THR A 1 406 ? -4.423 2.820 1.738 1.00 61.41 406 THR A C 1
ATOM 3126 O O . THR A 1 406 ? -5.058 3.877 1.713 1.00 61.41 406 THR A O 1
ATOM 3129 N N . VAL A 1 407 ? -4.521 1.914 0.766 1.00 54.09 407 VAL A N 1
ATOM 3130 C CA . VAL A 1 407 ? -5.649 1.924 -0.164 1.00 54.09 407 VAL A CA 1
ATOM 3131 C C . VAL A 1 407 ? -6.812 1.363 0.620 1.00 54.09 407 VAL A C 1
ATOM 3133 O O . VAL A 1 407 ? -6.980 0.156 0.739 1.00 54.09 407 VAL A O 1
ATOM 3136 N N . ALA A 1 408 ? -7.563 2.262 1.232 1.00 53.41 408 ALA A N 1
ATOM 3137 C CA . ALA A 1 408 ? -8.930 2.000 1.606 1.00 53.41 408 ALA A CA 1
ATOM 3138 C C . ALA A 1 408 ? -9.607 1.135 0.533 1.00 53.41 408 ALA A C 1
ATOM 3140 O O . ALA A 1 408 ? -9.638 1.556 -0.629 1.00 53.41 408 ALA A O 1
ATOM 3141 N N . GLY A 1 409 ? -10.155 -0.035 0.877 1.00 56.38 409 GLY A N 1
ATOM 3142 C CA . GLY A 1 409 ? -11.078 -0.724 -0.018 1.00 56.38 409 GLY A CA 1
ATOM 3143 C C . GLY A 1 409 ? -12.147 0.280 -0.434 1.00 56.38 409 GLY A C 1
ATOM 3144 O O . GLY A 1 409 ? -12.853 0.819 0.417 1.00 56.38 409 GLY A O 1
ATOM 3145 N N . ARG A 1 410 ? -12.191 0.632 -1.721 1.00 69.19 410 ARG A N 1
ATOM 3146 C CA . ARG A 1 410 ? -12.968 1.780 -2.189 1.00 69.19 410 ARG A CA 1
ATOM 3147 C C . ARG A 1 410 ? -14.168 1.301 -2.977 1.00 69.19 410 ARG A C 1
ATOM 3149 O O . ARG A 1 410 ? -14.022 0.682 -4.024 1.00 69.19 410 ARG A O 1
ATOM 3156 N N . ILE A 1 411 ? -15.364 1.641 -2.511 1.00 73.38 411 ILE A N 1
ATOM 3157 C CA . ILE A 1 411 ? -16.591 1.434 -3.283 1.00 73.38 411 ILE A CA 1
ATOM 3158 C C . ILE A 1 411 ? -17.152 2.800 -3.648 1.00 73.38 411 ILE A C 1
ATOM 3160 O O . ILE A 1 411 ? -17.335 3.665 -2.794 1.00 73.38 411 ILE A O 1
ATOM 3164 N N . VAL A 1 412 ? -17.404 3.000 -4.936 1.00 80.25 412 VAL A N 1
ATOM 3165 C CA . VAL A 1 412 ? -17.786 4.293 -5.501 1.00 80.25 412 VAL A CA 1
ATOM 3166 C C . VAL A 1 412 ? -19.199 4.211 -6.064 1.00 80.25 412 VAL A C 1
ATOM 3168 O O . VAL A 1 412 ? -19.516 3.278 -6.800 1.00 80.25 412 VAL A O 1
ATOM 3171 N N . SER A 1 413 ? -20.065 5.170 -5.731 1.00 80.00 413 SER A N 1
ATOM 3172 C CA . SER A 1 413 ? -21.351 5.300 -6.416 1.00 80.00 413 SER A CA 1
ATOM 3173 C C . SER A 1 413 ? -21.124 5.911 -7.798 1.00 80.00 413 SER A C 1
ATOM 3175 O O . SER A 1 413 ? -20.590 7.013 -7.905 1.00 80.00 413 SER A O 1
ATOM 3177 N N . HIS A 1 414 ? -21.552 5.237 -8.863 1.00 66.50 414 HIS A N 1
ATOM 3178 C CA . HIS A 1 414 ? -21.710 5.897 -10.160 1.00 66.50 414 HIS A CA 1
ATOM 3179 C C . HIS A 1 414 ? -22.988 6.752 -10.129 1.00 66.50 414 HIS A C 1
ATOM 3181 O O . HIS A 1 414 ? -23.975 6.299 -9.557 1.00 66.50 414 HIS A O 1
ATOM 3187 N N . GLN A 1 415 ? -22.917 7.971 -10.683 1.00 61.25 415 GLN A N 1
ATOM 3188 C CA . GLN A 1 415 ? -23.960 9.016 -10.774 1.00 61.25 415 GLN A CA 1
ATOM 3189 C C . GLN A 1 415 ? -25.302 8.701 -10.088 1.00 61.25 415 GLN A C 1
ATOM 3191 O O . GLN A 1 415 ? -26.111 7.933 -10.611 1.00 61.25 415 GLN A O 1
ATOM 3196 N N . ILE A 1 416 ? -25.546 9.331 -8.937 1.00 60.22 416 ILE A N 1
ATOM 3197 C CA . ILE A 1 416 ? -26.825 9.288 -8.215 1.00 60.22 416 ILE A CA 1
ATOM 3198 C C . ILE A 1 416 ? -27.801 10.191 -8.983 1.00 60.22 416 ILE A C 1
ATOM 3200 O O . ILE A 1 416 ? -27.723 11.414 -8.886 1.00 60.22 416 ILE A O 1
ATOM 3204 N N . ARG A 1 417 ? -28.670 9.601 -9.814 1.00 57.53 417 ARG A N 1
ATOM 3205 C CA . ARG A 1 417 ? -29.542 10.353 -10.738 1.00 57.53 417 ARG A CA 1
ATOM 3206 C C . ARG A 1 417 ? -30.926 10.632 -10.161 1.00 57.53 417 ARG A C 1
ATOM 3208 O O . ARG A 1 417 ? -31.547 11.617 -10.560 1.00 57.53 417 ARG A O 1
ATOM 3215 N N . GLU A 1 418 ? -31.401 9.800 -9.236 1.00 65.38 418 GLU A N 1
ATOM 3216 C CA . GLU A 1 418 ? -32.729 9.915 -8.635 1.00 65.38 418 GLU A CA 1
ATOM 3217 C C . GLU A 1 418 ? -32.666 10.101 -7.111 1.00 65.38 418 GLU A C 1
ATOM 3219 O O . GLU A 1 418 ? -31.701 9.736 -6.439 1.00 65.38 418 GLU A O 1
ATOM 3224 N N . SER A 1 419 ? -33.728 10.686 -6.547 1.00 64.94 419 SER A N 1
ATOM 3225 C CA . SER A 1 419 ? -33.873 10.829 -5.096 1.00 64.94 419 SER A CA 1
ATOM 3226 C C . SER A 1 419 ? -33.907 9.454 -4.421 1.00 64.94 419 SER A C 1
ATOM 3228 O O . SER A 1 419 ? -34.698 8.588 -4.794 1.00 64.94 419 SER A O 1
ATOM 3230 N N . GLY A 1 420 ? -33.066 9.256 -3.409 1.00 72.38 420 GLY A N 1
ATOM 3231 C CA . GLY A 1 420 ? -32.956 8.016 -2.639 1.00 72.38 420 GLY A CA 1
ATOM 3232 C C . GLY A 1 420 ? -31.931 7.012 -3.174 1.00 72.38 420 GLY A C 1
ATOM 3233 O O . GLY A 1 420 ? -31.627 6.034 -2.478 1.00 72.38 420 GLY A O 1
ATOM 3234 N N . ASP A 1 421 ? -31.338 7.249 -4.347 1.00 82.12 421 ASP A N 1
ATOM 3235 C CA . ASP A 1 421 ? -30.289 6.390 -4.911 1.00 82.12 421 ASP A CA 1
ATOM 3236 C C . ASP A 1 421 ? -29.059 6.310 -3.997 1.00 82.12 421 ASP A C 1
ATOM 3238 O O . ASP A 1 421 ? -28.473 5.232 -3.845 1.00 82.12 421 ASP A O 1
ATOM 3242 N N . GLY A 1 422 ? -28.705 7.409 -3.319 1.00 85.38 422 GLY A N 1
ATOM 3243 C CA . GLY A 1 422 ? -27.590 7.446 -2.372 1.00 85.38 422 GLY A CA 1
ATOM 3244 C C . GLY A 1 422 ? -27.828 6.540 -1.165 1.00 85.38 422 GLY A C 1
ATOM 3245 O O . GLY A 1 422 ? -26.970 5.729 -0.809 1.00 85.38 422 GLY A O 1
ATOM 3246 N N . ILE A 1 423 ? -29.025 6.603 -0.576 1.00 90.19 423 ILE A N 1
ATOM 3247 C CA . ILE A 1 423 ? -29.419 5.742 0.551 1.00 90.19 423 ILE A CA 1
ATOM 3248 C C . ILE A 1 423 ? -29.420 4.267 0.122 1.00 90.19 423 ILE A C 1
ATOM 3250 O O . ILE A 1 423 ? -28.886 3.404 0.824 1.00 90.19 423 ILE A O 1
ATOM 3254 N N . ASN A 1 424 ? -29.982 3.958 -1.048 1.00 87.75 424 ASN A N 1
ATOM 3255 C CA . ASN A 1 424 ? -30.018 2.591 -1.571 1.00 87.75 424 ASN A CA 1
ATOM 3256 C C . ASN A 1 424 ? -28.613 2.059 -1.877 1.00 87.75 424 ASN A C 1
ATOM 3258 O O . ASN A 1 424 ? -28.316 0.886 -1.634 1.00 87.75 424 ASN A O 1
ATOM 3262 N N . PHE A 1 425 ? -27.729 2.903 -2.404 1.00 88.00 425 PHE A N 1
ATOM 3263 C CA . PHE A 1 425 ? -26.327 2.566 -2.608 1.00 88.00 425 PHE A CA 1
ATOM 3264 C C . PHE A 1 425 ? -25.606 2.287 -1.284 1.00 88.00 425 PHE A C 1
ATOM 3266 O O . PHE A 1 425 ? -24.923 1.263 -1.182 1.00 88.00 425 PHE A O 1
ATOM 3273 N N . TYR A 1 426 ? -25.808 3.129 -0.265 1.00 93.38 426 TYR A N 1
ATOM 3274 C CA . TYR A 1 426 ? -25.269 2.911 1.077 1.00 93.38 426 TYR A CA 1
ATOM 3275 C C . TYR A 1 426 ? -25.718 1.560 1.640 1.00 93.38 426 TYR A C 1
ATOM 3277 O O . TYR A 1 426 ? -24.881 0.711 1.942 1.00 93.38 426 TYR A O 1
ATOM 3285 N N . ARG A 1 427 ? -27.029 1.303 1.701 1.00 94.00 427 ARG A N 1
ATOM 3286 C CA . ARG A 1 427 ? -27.583 0.074 2.296 1.00 94.00 427 ARG A CA 1
ATOM 3287 C C . ARG A 1 427 ? -27.119 -1.197 1.584 1.00 94.00 427 ARG A C 1
ATOM 3289 O O . ARG A 1 427 ? -26.845 -2.194 2.244 1.00 94.00 427 ARG A O 1
ATOM 3296 N N . ARG A 1 428 ? -26.974 -1.166 0.252 1.00 89.69 428 ARG A N 1
ATOM 3297 C CA . ARG A 1 428 ? -26.446 -2.303 -0.527 1.00 89.69 428 ARG A CA 1
ATOM 3298 C C . ARG A 1 428 ? -24.991 -2.629 -0.199 1.00 89.69 428 ARG A C 1
ATOM 3300 O O . ARG A 1 428 ? -24.598 -3.789 -0.298 1.00 89.69 428 ARG A O 1
ATOM 3307 N N . ASN A 1 429 ? -24.190 -1.624 0.148 1.00 85.44 429 ASN A N 1
ATOM 3308 C CA . ASN A 1 429 ? -22.751 -1.794 0.334 1.00 85.44 429 ASN A CA 1
ATOM 3309 C C . ASN A 1 429 ? -22.310 -1.786 1.801 1.00 85.44 429 ASN A C 1
ATOM 3311 O O . ASN A 1 429 ? -21.241 -2.311 2.079 1.00 85.44 429 ASN A O 1
ATOM 3315 N N . ARG A 1 430 ? -23.119 -1.283 2.744 1.00 91.44 430 ARG A N 1
ATOM 3316 C CA . ARG A 1 430 ? -22.774 -1.138 4.172 1.00 91.44 430 ARG A CA 1
ATOM 3317 C C . ARG A 1 430 ? -22.222 -2.412 4.815 1.00 91.44 430 ARG A C 1
ATOM 3319 O O . ARG A 1 430 ? -21.300 -2.324 5.617 1.00 91.44 430 ARG A O 1
ATOM 3326 N N . ASN A 1 431 ? -22.752 -3.578 4.453 1.00 86.38 431 ASN A N 1
ATOM 3327 C CA . ASN A 1 431 ? -22.328 -4.863 5.022 1.00 86.38 431 ASN A CA 1
ATOM 3328 C C . ASN A 1 431 ? -20.918 -5.298 4.584 1.00 86.38 431 ASN A C 1
ATOM 3330 O O . ASN A 1 431 ? -20.386 -6.255 5.136 1.00 86.38 431 ASN A O 1
ATOM 3334 N N . LYS A 1 432 ? -20.330 -4.628 3.584 1.00 77.94 432 LYS A N 1
ATOM 3335 C CA . LYS A 1 432 ? -18.949 -4.852 3.130 1.00 77.94 432 LYS A CA 1
ATOM 3336 C C . LYS A 1 432 ? -17.920 -4.054 3.937 1.00 77.94 432 LYS A C 1
ATOM 3338 O O . LYS A 1 432 ? -16.732 -4.260 3.739 1.00 77.94 432 LYS A O 1
ATOM 3343 N N . PHE A 1 433 ? -18.378 -3.142 4.791 1.00 82.19 433 PHE A N 1
ATOM 3344 C CA . PHE A 1 433 ? -17.538 -2.260 5.595 1.00 82.19 433 PHE A CA 1
ATOM 3345 C C . PHE A 1 433 ? -17.678 -2.611 7.068 1.00 82.19 433 PHE A C 1
ATOM 3347 O O . PHE A 1 433 ? -18.757 -3.021 7.521 1.00 82.19 433 PHE A O 1
ATOM 3354 N N . SER A 1 434 ? -16.617 -2.372 7.830 1.00 75.06 434 SER A N 1
ATOM 3355 C CA . SER A 1 434 ? -16.736 -2.291 9.277 1.00 75.06 434 SER A CA 1
ATOM 3356 C C . SER A 1 434 ? -17.456 -1.000 9.674 1.00 75.06 434 SER A C 1
ATOM 3358 O O . SER A 1 434 ? -18.143 -0.338 8.890 1.00 75.06 434 SER A O 1
ATOM 3360 N N . ASP A 1 435 ? -17.407 -0.678 10.952 1.00 80.69 435 ASP A N 1
ATOM 3361 C CA . ASP A 1 435 ? -18.086 0.484 11.482 1.00 80.69 435 ASP A CA 1
ATOM 3362 C C . ASP A 1 435 ? -17.435 1.782 10.980 1.00 80.69 435 ASP A C 1
ATOM 3364 O O . ASP A 1 435 ? -16.259 2.043 11.220 1.00 80.69 435 ASP A O 1
ATOM 3368 N N . PHE A 1 436 ? -18.218 2.607 10.277 1.00 85.62 436 PHE A N 1
ATOM 3369 C CA . PHE A 1 436 ? -17.785 3.925 9.814 1.00 85.62 436 PHE A CA 1
ATOM 3370 C C . PHE A 1 436 ? -17.436 4.821 11.001 1.00 85.62 436 PHE A C 1
ATOM 3372 O O . PHE A 1 436 ? -18.209 4.907 11.955 1.00 85.62 436 PHE A O 1
ATOM 3379 N N . HIS A 1 437 ? -16.279 5.482 10.947 1.00 77.88 437 HIS A N 1
ATOM 3380 C CA . HIS A 1 437 ? -15.785 6.340 12.026 1.00 77.88 437 HIS A CA 1
ATOM 3381 C C . HIS A 1 437 ? -15.429 7.760 11.565 1.00 77.88 437 HIS A C 1
ATOM 3383 O O . HIS A 1 437 ? -15.421 8.675 12.393 1.00 77.88 437 HIS A O 1
ATOM 3389 N N . ILE A 1 438 ? -15.219 7.977 10.261 1.00 82.94 438 ILE A N 1
ATOM 3390 C CA . ILE A 1 438 ? -15.004 9.304 9.660 1.00 82.94 438 ILE A CA 1
ATOM 3391 C C . ILE A 1 438 ? -15.978 9.504 8.500 1.00 82.94 438 ILE A C 1
ATOM 3393 O O . ILE A 1 438 ? -16.203 8.597 7.703 1.00 82.94 438 ILE A O 1
ATOM 3397 N N . ALA A 1 439 ? -16.539 10.703 8.394 1.00 87.31 439 ALA A N 1
ATOM 3398 C CA . ALA A 1 439 ? -17.281 11.164 7.234 1.00 87.31 439 ALA A CA 1
ATOM 3399 C C . ALA A 1 439 ? -16.674 12.478 6.732 1.00 87.31 439 ALA A C 1
ATOM 3401 O O . ALA A 1 439 ? -16.722 13.492 7.428 1.00 87.31 439 ALA A O 1
ATOM 3402 N N . ASN A 1 440 ? -16.102 12.468 5.531 1.00 83.38 440 ASN A N 1
ATOM 3403 C CA . ASN A 1 440 ? -15.590 13.661 4.865 1.00 83.38 440 ASN A CA 1
ATOM 3404 C C . ASN A 1 440 ? -16.628 14.198 3.883 1.00 83.38 440 ASN A C 1
ATOM 3406 O O . ASN A 1 440 ? -17.112 13.473 3.020 1.00 83.38 440 ASN A O 1
ATOM 3410 N N . ILE A 1 441 ? -16.934 15.482 4.000 1.00 84.25 441 ILE A N 1
ATOM 3411 C CA . ILE A 1 441 ? -17.866 16.205 3.141 1.00 84.25 441 ILE A CA 1
ATOM 3412 C C . ILE A 1 441 ? -17.044 17.132 2.249 1.00 84.25 441 ILE A C 1
ATOM 3414 O O . ILE A 1 441 ? -16.460 18.116 2.722 1.00 84.25 441 ILE A O 1
ATOM 3418 N N . LEU A 1 442 ? -17.002 16.830 0.951 1.00 79.94 442 LEU A N 1
ATOM 3419 C CA . LEU A 1 442 ? -16.293 17.648 -0.032 1.00 79.94 442 LEU A CA 1
ATOM 3420 C C . LEU A 1 442 ? -17.267 18.603 -0.725 1.00 79.94 442 LEU A C 1
ATOM 3422 O O . LEU A 1 442 ? -18.416 18.270 -1.004 1.00 79.94 442 LEU A O 1
ATOM 3426 N N . ARG A 1 443 ? -16.798 19.826 -0.980 1.00 75.44 443 ARG A N 1
ATOM 3427 C CA . ARG A 1 443 ? -17.618 20.932 -1.511 1.00 75.44 443 ARG A CA 1
ATOM 3428 C C . ARG A 1 443 ? -17.285 21.291 -2.960 1.00 75.44 443 ARG A C 1
ATOM 3430 O O . ARG A 1 443 ? -17.727 22.327 -3.446 1.00 75.44 443 ARG A O 1
ATOM 3437 N N . GLU A 1 444 ? -16.440 20.504 -3.610 1.00 70.56 444 GLU A N 1
ATOM 3438 C CA . GLU A 1 444 ? -15.907 20.813 -4.934 1.00 70.56 444 GLU A CA 1
ATOM 3439 C C . GLU A 1 444 ? -16.783 20.191 -6.023 1.00 70.56 444 GLU A C 1
ATOM 3441 O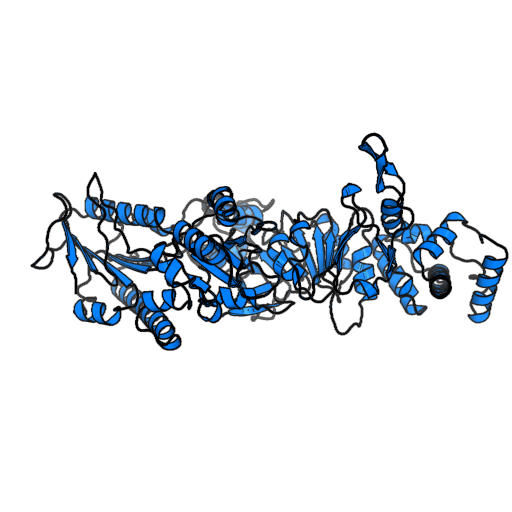 O . GLU A 1 444 ? -17.188 19.031 -5.933 1.00 70.56 444 GLU A O 1
ATOM 3446 N N . ASN A 1 445 ? -17.071 20.972 -7.067 1.00 59.09 445 ASN A N 1
ATOM 3447 C CA . ASN A 1 445 ? -17.699 20.457 -8.278 1.00 59.09 445 ASN A CA 1
ATOM 3448 C C . ASN A 1 445 ? -16.691 19.489 -8.918 1.00 59.09 445 ASN A C 1
ATOM 3450 O O . ASN A 1 445 ? -15.599 19.929 -9.269 1.00 59.09 445 ASN A O 1
ATOM 3454 N N . ASN A 1 446 ? -17.051 18.208 -9.053 1.00 55.69 446 ASN A N 1
ATOM 3455 C CA . ASN A 1 446 ? -16.186 17.077 -9.453 1.00 55.69 446 ASN A CA 1
ATOM 3456 C C . ASN A 1 446 ? -15.448 16.353 -8.312 1.00 55.69 446 ASN A C 1
ATOM 3458 O O . ASN A 1 446 ? -14.467 15.663 -8.562 1.00 55.69 446 ASN A O 1
ATOM 3462 N N . ALA A 1 447 ? -15.930 16.451 -7.075 1.00 56.47 447 ALA A N 1
ATOM 3463 C CA . ALA A 1 447 ? -15.508 15.576 -5.984 1.00 56.47 447 ALA A CA 1
ATOM 3464 C C . ALA A 1 447 ? -16.705 14.769 -5.443 1.00 56.47 447 ALA A C 1
ATOM 3466 O O . ALA A 1 447 ? -17.854 15.200 -5.591 1.00 56.47 447 ALA A O 1
ATOM 3467 N N . PRO A 1 448 ? -16.480 13.609 -4.797 1.00 57.59 448 PRO A N 1
ATOM 3468 C CA . PRO A 1 448 ? -17.545 12.912 -4.087 1.00 57.59 448 PRO A CA 1
ATOM 3469 C C . PRO A 1 448 ? -18.077 13.807 -2.961 1.00 57.59 448 PRO A C 1
ATOM 3471 O O . PRO A 1 448 ? -17.313 14.264 -2.116 1.00 57.59 448 PRO A O 1
ATOM 3474 N N . GLY A 1 449 ? -19.387 14.057 -2.936 1.00 77.56 449 GLY A N 1
ATOM 3475 C CA . GLY A 1 449 ? -20.021 14.936 -1.946 1.00 77.56 449 GLY A CA 1
ATOM 3476 C C . GLY A 1 449 ? -19.921 14.403 -0.512 1.00 77.56 449 GLY A C 1
ATOM 3477 O O . GLY A 1 449 ? -19.941 15.185 0.437 1.00 77.56 449 GLY A O 1
ATOM 3478 N N . LEU A 1 450 ? -19.764 13.084 -0.355 1.00 87.81 450 LEU A N 1
ATOM 3479 C CA . LEU A 1 450 ? -19.533 12.407 0.919 1.00 87.81 450 LEU A CA 1
ATOM 3480 C C . LEU A 1 450 ? -18.566 11.230 0.729 1.00 87.81 450 LEU A C 1
ATOM 3482 O O . LEU A 1 450 ? -18.708 10.445 -0.209 1.00 87.81 450 LEU A O 1
ATOM 3486 N N . ILE A 1 451 ? -17.622 11.074 1.653 1.00 86.62 451 ILE A N 1
ATOM 3487 C CA . ILE A 1 451 ? -16.762 9.896 1.789 1.00 86.62 451 ILE A CA 1
ATOM 3488 C C . ILE A 1 451 ? -16.928 9.367 3.212 1.00 86.62 451 ILE A C 1
ATOM 3490 O O . ILE A 1 451 ? -16.639 10.090 4.163 1.00 86.62 451 ILE A O 1
ATOM 3494 N N . LEU A 1 452 ? -17.370 8.120 3.370 1.00 88.62 452 LEU A N 1
ATOM 3495 C CA . LEU A 1 452 ? -17.375 7.435 4.666 1.00 88.62 452 LEU A CA 1
ATOM 3496 C C . LEU A 1 452 ? -16.150 6.532 4.778 1.00 88.62 452 LEU A C 1
ATOM 3498 O O . LEU A 1 452 ? -15.871 5.795 3.839 1.00 88.62 452 LEU A O 1
ATOM 3502 N N . ILE A 1 453 ? -15.462 6.565 5.917 1.00 79.62 453 ILE A N 1
ATOM 3503 C CA . ILE A 1 453 ? -14.262 5.764 6.186 1.00 79.62 453 ILE A CA 1
ATOM 3504 C C . ILE A 1 453 ? -14.524 4.840 7.379 1.00 79.62 453 ILE A C 1
ATOM 3506 O O . ILE A 1 453 ? -14.925 5.315 8.450 1.00 79.62 453 ILE A O 1
ATOM 3510 N N . ASP A 1 454 ? -14.365 3.530 7.192 1.00 77.12 454 ASP A N 1
ATOM 3511 C CA . ASP A 1 454 ? -14.552 2.514 8.239 1.00 77.12 454 ASP A CA 1
ATOM 3512 C C . ASP A 1 454 ? -13.314 2.325 9.118 1.00 77.12 454 ASP A C 1
ATOM 3514 O O . ASP A 1 454 ? -12.290 2.961 8.890 1.00 77.12 454 ASP A O 1
ATOM 3518 N N . ASN A 1 455 ? -13.422 1.536 10.190 1.00 62.25 455 ASN A N 1
ATOM 3519 C CA . ASN A 1 455 ? -12.329 1.335 11.153 1.00 62.25 455 ASN A CA 1
ATOM 3520 C C . ASN A 1 455 ? -11.077 0.695 10.542 1.00 62.25 455 ASN A C 1
ATOM 3522 O O . ASN A 1 455 ? -9.989 0.842 11.097 1.00 62.25 455 ASN A O 1
ATOM 3526 N N . ASP A 1 456 ? -11.246 0.029 9.407 1.00 56.38 456 ASP A N 1
ATOM 3527 C CA . ASP A 1 456 ? -10.194 -0.607 8.621 1.00 56.38 456 ASP A CA 1
ATOM 3528 C C . ASP A 1 456 ? -9.641 0.372 7.561 1.00 56.38 456 ASP A C 1
ATOM 3530 O O . ASP A 1 456 ? -8.734 0.076 6.786 1.00 56.38 456 ASP A O 1
ATOM 3534 N N . GLY A 1 457 ? -10.156 1.599 7.535 1.00 59.91 457 GLY A N 1
ATOM 3535 C CA . GLY A 1 457 ? -9.756 2.627 6.595 1.00 59.91 457 GLY A CA 1
ATOM 3536 C C . GLY A 1 457 ? -10.391 2.471 5.220 1.00 59.91 457 GLY A C 1
ATOM 3537 O O . GLY A 1 457 ? -10.019 3.244 4.355 1.00 59.91 457 GLY A O 1
ATOM 3538 N N . ASN A 1 458 ? -11.320 1.537 4.991 1.00 71.31 458 ASN A N 1
ATOM 3539 C CA . ASN A 1 458 ? -12.035 1.390 3.721 1.00 71.31 458 ASN A CA 1
ATOM 3540 C C . ASN A 1 458 ? -12.973 2.576 3.481 1.00 71.31 458 ASN A C 1
ATOM 3542 O O . ASN A 1 458 ? -13.572 3.110 4.413 1.00 71.31 458 ASN A O 1
ATOM 3546 N N . GLU A 1 459 ? -13.149 2.958 2.220 1.00 81.56 459 GLU A N 1
ATOM 3547 C CA . GLU A 1 459 ? -13.840 4.179 1.826 1.00 81.56 459 GLU A CA 1
ATOM 3548 C C . GLU A 1 459 ? -15.088 3.895 0.978 1.00 81.56 459 GLU A C 1
ATOM 3550 O O . GLU A 1 459 ? -15.039 3.245 -0.068 1.00 81.56 459 GLU A O 1
ATOM 3555 N N . LEU A 1 460 ? -16.220 4.472 1.374 1.00 86.88 460 LEU A N 1
ATOM 3556 C CA . LEU A 1 460 ? -17.454 4.487 0.595 1.00 86.88 460 LEU A CA 1
ATOM 3557 C C . LEU A 1 460 ? -17.696 5.899 0.052 1.00 86.88 460 LEU A C 1
ATOM 3559 O O . LEU A 1 460 ? -17.975 6.828 0.812 1.00 86.88 460 LEU A O 1
ATOM 3563 N N . HIS A 1 461 ? -17.563 6.059 -1.264 1.00 86.88 461 HIS A N 1
ATOM 3564 C CA . HIS A 1 461 ? -17.629 7.346 -1.960 1.00 86.88 461 HIS A CA 1
ATOM 3565 C C . HIS A 1 461 ? -18.998 7.564 -2.581 1.00 86.88 461 HIS A C 1
ATOM 3567 O O . HIS A 1 461 ? -19.470 6.734 -3.361 1.00 86.88 461 HIS A O 1
ATOM 3573 N N . PHE A 1 462 ? -19.575 8.728 -2.313 1.00 87.75 462 PHE A N 1
ATOM 3574 C CA . PHE A 1 462 ? -20.843 9.158 -2.879 1.00 87.75 462 PHE A CA 1
ATOM 3575 C C . PHE A 1 462 ? -20.621 10.319 -3.845 1.00 87.75 462 PHE A C 1
ATOM 3577 O O . PHE A 1 462 ? -20.419 11.464 -3.433 1.00 87.75 462 PHE A O 1
ATOM 3584 N N . TRP A 1 463 ? -20.660 10.025 -5.140 1.00 80.50 463 TRP A N 1
ATOM 3585 C CA . TRP A 1 463 ? -20.615 11.031 -6.199 1.00 80.50 463 TRP A CA 1
ATOM 3586 C C . TRP A 1 463 ? -21.995 11.614 -6.447 1.00 80.50 463 TRP A C 1
ATOM 3588 O O . TRP A 1 463 ? -22.979 10.882 -6.479 1.00 80.50 463 TRP A O 1
ATOM 3598 N N . GLU A 1 464 ? -22.045 12.931 -6.647 1.00 71.50 464 GLU A N 1
ATOM 3599 C CA . GLU A 1 464 ? -23.264 13.649 -7.033 1.00 71.50 464 GLU A CA 1
ATOM 3600 C C . GLU A 1 464 ? -24.422 13.574 -6.019 1.00 71.50 464 GLU A C 1
ATOM 3602 O O . GLU A 1 464 ? -25.536 13.935 -6.375 1.00 71.50 464 GLU A O 1
ATOM 3607 N N . LEU A 1 465 ? -24.185 13.208 -4.745 1.00 71.94 465 LEU A N 1
ATOM 3608 C CA . LEU A 1 465 ? -25.112 13.575 -3.659 1.00 71.94 465 LEU A CA 1
ATOM 3609 C C . LEU A 1 465 ? -25.276 15.099 -3.742 1.00 71.94 465 LEU A C 1
ATOM 3611 O O . LEU A 1 465 ? -24.284 15.790 -3.490 1.00 71.94 465 LEU A O 1
ATOM 3615 N N . PRO A 1 466 ? -26.440 15.634 -4.167 1.00 58.31 466 PRO A N 1
ATOM 3616 C CA . PRO A 1 466 ? -26.511 16.995 -4.666 1.00 58.31 466 PRO A CA 1
ATOM 3617 C C . PRO A 1 466 ? -26.229 17.957 -3.519 1.00 58.31 466 PRO A C 1
ATOM 3619 O O . PRO A 1 466 ? -27.078 18.261 -2.684 1.00 58.31 466 PRO A O 1
ATOM 3622 N N . SER A 1 467 ? -24.994 18.439 -3.492 1.00 51.78 467 SER A N 1
ATOM 3623 C CA . SER A 1 467 ? -24.465 19.408 -2.546 1.00 51.78 467 SER A CA 1
ATOM 3624 C C . SER A 1 467 ? -24.856 20.834 -2.949 1.00 51.78 467 SER A C 1
ATOM 3626 O O . SER A 1 467 ? -24.186 21.791 -2.588 1.00 51.78 467 SER A O 1
ATOM 3628 N N . GLY A 1 468 ? -25.934 21.009 -3.722 1.00 48.56 468 GLY A N 1
ATOM 3629 C CA . GLY A 1 468 ? -26.340 22.296 -4.276 1.00 48.56 468 GLY A CA 1
ATOM 3630 C C . GLY A 1 468 ? -27.828 22.549 -4.104 1.00 48.56 468 GLY A C 1
ATOM 3631 O O . GLY A 1 468 ? -28.599 22.033 -4.893 1.00 48.56 468 GLY A O 1
ATOM 3632 N N . TYR A 1 469 ? -28.182 23.357 -3.094 1.00 44.84 469 TYR A N 1
ATOM 3633 C CA . TYR A 1 469 ? -29.370 24.214 -2.861 1.00 44.84 469 TYR A CA 1
ATOM 3634 C C . TYR A 1 469 ? -30.807 23.786 -3.266 1.00 44.84 469 TYR A C 1
ATOM 3636 O O . TYR A 1 469 ? -31.752 24.398 -2.769 1.00 44.84 469 TYR A O 1
ATOM 3644 N N . GLN A 1 470 ? -31.031 22.779 -4.109 1.00 52.66 470 GLN A N 1
ATOM 3645 C CA . GLN A 1 470 ? -32.340 22.288 -4.538 1.00 52.66 470 GLN A CA 1
ATOM 3646 C C . GLN A 1 470 ? -32.298 20.757 -4.683 1.00 52.66 470 GLN A C 1
ATOM 3648 O O . GLN A 1 470 ? -31.544 20.232 -5.495 1.00 52.66 470 GLN A O 1
ATOM 3653 N N . GLY A 1 471 ? -33.109 20.041 -3.896 1.00 66.06 471 GLY A N 1
ATOM 3654 C CA . GLY A 1 471 ? -33.256 18.579 -3.973 1.00 66.06 471 GLY A CA 1
ATOM 3655 C C . GLY A 1 471 ? -33.177 17.864 -2.617 1.00 66.06 471 GLY A C 1
ATOM 3656 O O . GLY A 1 471 ? -33.076 18.504 -1.573 1.00 66.06 471 GLY A O 1
ATOM 3657 N N . SER A 1 472 ? -33.220 16.527 -2.640 1.00 76.00 472 SER A N 1
ATOM 3658 C CA . SER A 1 472 ? -33.183 15.642 -1.459 1.00 76.00 472 SER A CA 1
ATOM 3659 C C . SER A 1 472 ? -31.781 15.390 -0.890 1.00 76.00 472 SER A C 1
ATOM 3661 O O . SER A 1 472 ? -31.658 14.741 0.143 1.00 76.00 472 SER A O 1
ATOM 3663 N N . GLY A 1 473 ? -30.720 15.905 -1.522 1.00 80.25 473 GLY A N 1
ATOM 3664 C CA . GLY A 1 473 ? -29.322 15.616 -1.167 1.00 80.25 473 GLY A CA 1
ATOM 3665 C C . GLY A 1 473 ? -28.961 15.834 0.308 1.00 80.25 473 GLY A C 1
ATOM 3666 O O . GLY A 1 473 ? -28.377 14.930 0.907 1.00 80.25 473 GLY A O 1
ATOM 3667 N N . PRO A 1 474 ? -29.326 16.972 0.929 1.00 86.06 474 PRO A N 1
ATOM 3668 C CA . PRO A 1 474 ? -29.068 17.191 2.350 1.00 86.06 474 PRO A CA 1
ATOM 3669 C C . PRO A 1 474 ? -29.788 16.190 3.264 1.00 86.06 474 PRO A C 1
ATOM 3671 O O . PRO A 1 474 ? -29.186 15.683 4.206 1.00 86.06 474 PRO A O 1
ATOM 3674 N N . GLU A 1 475 ? -31.043 15.846 2.960 1.00 86.88 475 GLU A N 1
ATOM 3675 C CA . GLU A 1 475 ? -31.807 14.857 3.732 1.00 86.88 475 GLU A CA 1
ATOM 3676 C C . GLU A 1 475 ? -31.250 13.434 3.548 1.00 86.88 475 GLU A C 1
ATOM 3678 O O . GLU A 1 475 ? -31.161 12.654 4.504 1.00 86.88 475 GLU A O 1
ATOM 3683 N N . GLU A 1 476 ? -30.840 13.083 2.329 1.00 89.00 476 GLU A N 1
ATOM 3684 C CA . GLU A 1 476 ? -30.184 11.807 2.045 1.00 89.00 476 GLU A CA 1
ATOM 3685 C C . GLU A 1 476 ? -28.854 11.695 2.781 1.00 89.00 476 GLU A C 1
ATOM 3687 O O . GLU A 1 476 ? -28.592 10.670 3.410 1.00 89.00 476 GLU A O 1
ATOM 3692 N N . MET A 1 477 ? -28.048 12.759 2.777 1.00 89.06 477 MET A N 1
ATOM 3693 C CA . MET A 1 477 ? -26.789 12.795 3.511 1.00 89.06 477 MET A CA 1
ATOM 3694 C C . MET A 1 477 ? -27.017 12.663 5.018 1.00 89.06 477 MET A C 1
ATOM 3696 O O . MET A 1 477 ? -26.353 11.843 5.652 1.00 89.06 477 MET A O 1
ATOM 3700 N N . ALA A 1 478 ? -27.984 13.388 5.587 1.00 89.50 478 ALA A N 1
ATOM 3701 C CA . ALA A 1 478 ? -28.345 13.245 6.995 1.00 89.50 478 ALA A CA 1
ATOM 3702 C C . ALA A 1 478 ? -28.757 11.812 7.344 1.00 89.50 478 ALA A C 1
ATOM 3704 O O . ALA A 1 478 ? -28.357 11.275 8.379 1.00 89.50 478 ALA A O 1
ATOM 3705 N N . THR A 1 479 ? -29.533 11.182 6.461 1.00 92.69 479 THR A N 1
ATOM 3706 C CA . THR A 1 479 ? -29.999 9.805 6.632 1.00 92.69 479 THR A CA 1
ATOM 3707 C C . THR A 1 479 ? -28.834 8.818 6.575 1.00 92.69 479 THR A C 1
ATOM 3709 O O . THR A 1 479 ? -28.711 7.987 7.471 1.00 92.69 479 THR A O 1
ATOM 3712 N N . ILE A 1 480 ? -27.939 8.941 5.590 1.00 93.88 480 ILE A N 1
ATOM 3713 C CA . ILE A 1 480 ? -26.738 8.101 5.466 1.00 93.88 480 ILE A CA 1
ATOM 3714 C C . ILE A 1 480 ? -25.837 8.260 6.696 1.00 93.88 480 ILE A C 1
ATOM 3716 O O . ILE A 1 480 ? -25.411 7.264 7.277 1.00 93.88 480 ILE A O 1
ATOM 3720 N N . LEU A 1 481 ? -25.572 9.495 7.132 1.00 92.38 481 LEU A N 1
ATOM 3721 C CA . LEU A 1 481 ? -24.749 9.775 8.313 1.00 92.38 481 LEU A CA 1
ATOM 3722 C C . LEU A 1 481 ? -25.374 9.203 9.593 1.00 92.38 481 LEU A C 1
ATOM 3724 O O . LEU A 1 481 ? -24.665 8.647 10.434 1.00 92.38 481 LEU A O 1
ATOM 3728 N N . ALA A 1 482 ? -26.696 9.300 9.740 1.00 91.19 482 ALA A N 1
ATOM 3729 C CA . ALA A 1 482 ? -27.405 8.733 10.879 1.00 91.19 482 ALA A CA 1
ATOM 3730 C C . ALA A 1 482 ? -27.381 7.197 10.874 1.00 91.19 482 ALA A C 1
ATOM 3732 O O . ALA A 1 482 ? -27.073 6.597 11.904 1.00 91.19 482 ALA A O 1
ATOM 3733 N N . GLU A 1 483 ? -27.633 6.553 9.728 1.00 93.81 483 GLU A N 1
ATOM 3734 C CA . GLU A 1 483 ? -27.534 5.090 9.584 1.00 93.81 483 GLU A CA 1
ATOM 3735 C C . GLU A 1 483 ? -26.095 4.587 9.790 1.00 93.81 483 GLU A C 1
ATOM 3737 O O . GLU A 1 483 ? -25.887 3.518 10.363 1.00 93.81 483 GLU A O 1
ATOM 3742 N N . ALA A 1 484 ? -25.094 5.386 9.410 1.00 90.88 484 ALA A N 1
ATOM 3743 C CA . ALA A 1 484 ? -23.682 5.110 9.664 1.00 90.88 484 ALA A CA 1
ATOM 3744 C C . ALA A 1 484 ? -23.242 5.391 11.114 1.00 90.88 484 ALA A C 1
ATOM 3746 O O . ALA A 1 484 ? -22.105 5.089 11.475 1.00 90.88 484 ALA A O 1
ATOM 3747 N N . GLY A 1 485 ? -24.133 5.914 11.963 1.00 87.81 485 GLY A N 1
ATOM 3748 C CA . GLY A 1 485 ? -23.907 6.074 13.398 1.00 87.81 485 GLY A CA 1
ATOM 3749 C C . GLY A 1 485 ? -23.241 7.386 13.817 1.00 87.81 485 GLY A C 1
ATOM 3750 O O . GLY A 1 485 ? -22.868 7.511 14.982 1.00 87.81 485 GLY A O 1
ATOM 3751 N N . PHE A 1 486 ? -23.114 8.378 12.926 1.00 85.75 486 PHE A N 1
ATOM 3752 C CA . PHE A 1 486 ? -22.520 9.691 13.243 1.00 85.75 486 PHE A CA 1
ATOM 3753 C C . PHE A 1 486 ? -23.407 10.564 14.147 1.00 85.75 486 PHE A C 1
ATOM 3755 O O . PHE A 1 486 ? -22.944 11.546 14.728 1.00 85.75 486 PHE A O 1
ATOM 3762 N N . GLY A 1 487 ? -24.675 10.195 14.317 1.00 85.06 487 GLY A N 1
ATOM 3763 C CA . GLY A 1 487 ? -25.602 10.841 15.234 1.00 85.06 487 GLY A CA 1
ATOM 3764 C C . GLY A 1 487 ? -27.041 10.412 14.981 1.00 85.06 487 GLY A C 1
ATOM 3765 O O . GLY A 1 487 ? -27.312 9.495 14.213 1.00 85.06 487 GLY A O 1
ATOM 3766 N N . THR A 1 488 ? -27.985 11.088 15.633 1.00 86.69 488 THR A N 1
ATOM 3767 C CA . THR A 1 488 ? -29.407 10.907 15.304 1.00 86.69 488 THR A CA 1
ATOM 3768 C C . THR A 1 488 ? -29.724 11.577 13.968 1.00 86.69 488 THR A C 1
ATOM 3770 O O . THR A 1 488 ? -29.077 12.571 13.631 1.00 86.69 488 THR A O 1
ATOM 3773 N N . LYS A 1 489 ? -30.754 11.102 13.246 1.00 88.75 489 LYS A N 1
ATOM 3774 C CA . LYS A 1 489 ? -31.219 11.755 12.005 1.00 88.75 489 LYS A CA 1
ATOM 3775 C C . LYS A 1 489 ? -31.451 13.252 12.225 1.00 88.75 489 LYS A C 1
ATOM 3777 O O . LYS A 1 489 ? -30.877 14.057 11.515 1.00 88.75 489 LYS A O 1
ATOM 3782 N N . HIS A 1 490 ? -32.139 13.619 13.307 1.00 86.69 490 HIS A N 1
ATOM 3783 C CA . HIS A 1 490 ? -32.387 15.019 13.654 1.00 86.69 490 HIS A CA 1
ATOM 3784 C C . HIS A 1 490 ? -31.104 15.847 13.848 1.00 86.69 490 HIS A C 1
ATOM 3786 O O . HIS A 1 490 ? -31.027 16.989 13.405 1.00 86.69 490 HIS A O 1
ATOM 3792 N N . SER A 1 491 ? -30.085 15.287 14.509 1.00 80.88 491 SER A N 1
ATOM 3793 C CA . SER A 1 491 ? -28.794 15.968 14.679 1.00 80.88 491 SER A CA 1
ATOM 3794 C C . SER A 1 491 ? -28.057 16.134 13.353 1.00 80.88 491 SER A C 1
ATOM 3796 O O . SER A 1 491 ? -27.412 17.159 13.145 1.00 80.88 491 SER A O 1
ATOM 3798 N N . MET A 1 492 ? -28.138 15.136 12.470 1.00 87.75 492 MET A N 1
ATOM 3799 C CA . MET A 1 492 ? -27.514 15.206 11.153 1.00 87.75 492 MET A CA 1
ATOM 3800 C C . MET A 1 492 ? -28.273 16.157 10.227 1.00 87.75 492 MET A C 1
ATOM 3802 O O . MET A 1 492 ? -27.615 16.936 9.563 1.00 87.75 492 MET A O 1
ATOM 3806 N N . ASP A 1 493 ? -29.607 16.216 10.284 1.00 83.81 493 ASP A N 1
ATOM 3807 C CA . ASP A 1 493 ? -30.424 17.182 9.531 1.00 83.81 493 ASP A CA 1
ATOM 3808 C C . ASP A 1 493 ? -30.057 18.635 9.878 1.00 83.81 493 ASP A C 1
ATOM 3810 O O . ASP A 1 493 ? -29.975 19.497 9.005 1.00 83.81 493 ASP A O 1
ATOM 3814 N N . GLN A 1 494 ? -29.813 18.922 11.164 1.00 82.56 494 GLN A N 1
ATOM 3815 C C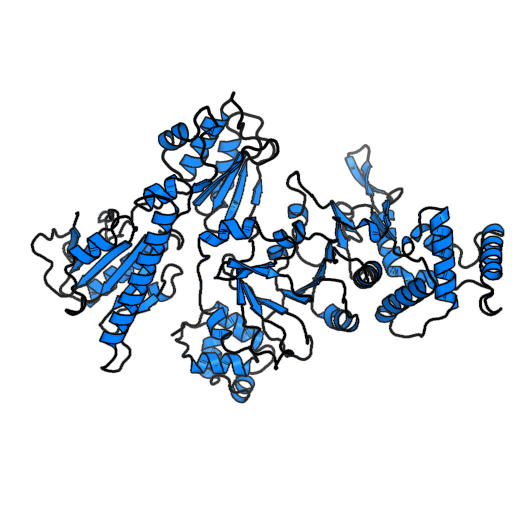A . GLN A 1 494 ? -29.351 20.244 11.604 1.00 82.56 494 GLN A CA 1
ATOM 3816 C C . GLN A 1 494 ? -27.955 20.574 11.063 1.00 82.56 494 GLN A C 1
ATOM 3818 O O . GLN A 1 494 ? -27.667 21.729 10.750 1.00 82.56 494 GLN A O 1
ATOM 3823 N N . LEU A 1 495 ? -27.090 19.563 10.978 1.00 80.19 495 LEU A N 1
ATOM 3824 C CA . LEU A 1 495 ? -25.716 19.693 10.507 1.00 80.19 495 LEU A CA 1
ATOM 3825 C C . LEU A 1 495 ? -25.659 19.840 8.983 1.00 80.19 495 LEU A C 1
ATOM 3827 O O . LEU A 1 495 ? -24.891 20.657 8.481 1.00 80.19 495 LEU A O 1
ATOM 3831 N N . THR A 1 496 ? -26.503 19.106 8.261 1.00 79.12 496 THR A N 1
ATOM 3832 C CA . THR A 1 496 ? -26.661 19.161 6.809 1.00 79.12 496 THR A CA 1
ATOM 3833 C C . THR A 1 496 ? -27.797 20.110 6.409 1.00 79.12 496 THR A C 1
ATOM 3835 O O . THR A 1 496 ? -28.612 19.801 5.543 1.00 79.12 496 THR A O 1
ATOM 3838 N N . GLY A 1 497 ? -27.893 21.274 7.060 1.00 76.62 497 GLY A N 1
ATOM 3839 C CA . GLY A 1 497 ? -28.892 22.294 6.730 1.00 76.62 497 GLY A CA 1
ATOM 3840 C C . GLY A 1 497 ? -28.707 22.891 5.320 1.00 76.62 497 GLY A C 1
ATOM 3841 O O . GLY A 1 497 ? -27.737 22.587 4.632 1.00 76.62 497 GLY A O 1
ATOM 3842 N N . PRO A 1 498 ? -29.580 23.803 4.866 1.00 70.06 498 PRO A N 1
ATOM 3843 C CA . PRO A 1 498 ? -29.542 24.317 3.491 1.00 70.06 498 PRO A CA 1
ATOM 3844 C C . PRO A 1 498 ? -28.267 25.105 3.130 1.00 70.06 498 PRO A C 1
ATOM 3846 O O . PRO A 1 498 ? -27.944 25.226 1.950 1.00 70.06 498 PRO A O 1
ATOM 3849 N N . ASP A 1 499 ? -27.523 25.631 4.113 1.00 77.31 499 ASP A N 1
ATOM 3850 C CA . ASP A 1 499 ? -26.273 26.357 3.862 1.00 77.31 499 ASP A CA 1
ATOM 3851 C C . ASP A 1 499 ? -25.033 25.462 3.994 1.00 77.31 499 ASP A C 1
ATOM 3853 O O . ASP A 1 499 ? -24.415 25.359 5.058 1.00 77.31 499 ASP A O 1
ATOM 3857 N N . LEU A 1 500 ? -24.604 24.891 2.868 1.00 68.44 500 LEU A N 1
ATOM 3858 C CA . LEU A 1 500 ? -23.390 24.073 2.760 1.00 68.44 500 LEU A CA 1
ATOM 3859 C C . LEU A 1 500 ? -22.108 24.749 3.249 1.00 68.44 500 LEU A C 1
ATOM 3861 O O . LEU A 1 500 ? -21.146 24.061 3.604 1.00 68.44 500 LEU A O 1
ATOM 3865 N N . LYS A 1 501 ? -22.042 26.088 3.283 1.00 73.62 501 LYS A N 1
ATOM 3866 C CA . LYS A 1 501 ? -20.839 26.780 3.773 1.00 73.62 501 LYS A CA 1
ATOM 3867 C C . LYS A 1 501 ? -20.599 26.515 5.256 1.00 73.62 501 LYS A C 1
ATOM 3869 O O . LYS A 1 501 ? -19.442 26.560 5.685 1.00 73.62 501 LYS A O 1
ATOM 3874 N N . THR A 1 502 ? -21.655 26.191 5.998 1.00 73.44 502 THR A N 1
ATOM 3875 C CA . THR A 1 502 ? -21.622 25.950 7.446 1.00 73.44 502 THR A CA 1
ATOM 3876 C C . THR A 1 502 ? -21.324 24.504 7.829 1.00 73.44 502 THR A C 1
ATOM 3878 O O . THR A 1 502 ? -20.992 24.249 8.983 1.00 73.44 502 THR A O 1
ATOM 3881 N N . TRP A 1 503 ? -21.379 23.560 6.884 1.00 76.56 503 TRP A N 1
ATOM 3882 C CA . TRP A 1 503 ? -21.208 22.143 7.205 1.00 76.56 503 TRP A CA 1
ATOM 3883 C C . TRP A 1 503 ? -19.765 21.850 7.634 1.00 76.56 503 TRP A C 1
ATOM 3885 O O . TRP A 1 503 ? -18.832 22.345 6.997 1.00 76.56 503 TRP A O 1
ATOM 3895 N N . PRO A 1 504 ? -19.511 21.027 8.655 1.00 76.94 504 PRO A N 1
ATOM 3896 C CA . PRO A 1 504 ? -18.154 20.572 8.933 1.00 76.94 504 PRO A CA 1
ATOM 3897 C C . PRO A 1 504 ? -17.599 19.788 7.733 1.00 76.94 504 PRO A C 1
ATOM 3899 O O . PRO A 1 504 ? -18.315 19.028 7.088 1.00 76.94 504 PRO A O 1
ATOM 3902 N N . ARG A 1 505 ? -16.309 19.977 7.421 1.00 78.69 505 ARG A N 1
ATOM 3903 C CA . ARG A 1 505 ? -15.635 19.213 6.352 1.00 78.69 505 ARG A CA 1
ATOM 3904 C C . ARG A 1 505 ? -15.408 17.755 6.736 1.00 78.69 505 ARG A C 1
ATOM 3906 O O . ARG A 1 505 ? -15.392 16.897 5.866 1.00 78.69 505 ARG A O 1
ATOM 3913 N N . THR A 1 506 ? -15.239 17.493 8.027 1.00 78.12 506 THR A N 1
ATOM 3914 C CA . THR A 1 506 ? -15.011 16.158 8.565 1.00 78.12 506 THR A CA 1
ATOM 3915 C C . THR A 1 506 ? -15.862 15.986 9.810 1.00 78.12 506 THR A C 1
ATOM 3917 O O . THR A 1 506 ? -15.819 16.818 10.717 1.00 78.12 506 THR A O 1
ATOM 3920 N N . ILE A 1 507 ? -16.633 14.906 9.847 1.00 81.69 507 ILE A N 1
ATOM 3921 C CA . ILE A 1 507 ? -17.436 14.486 10.989 1.00 81.69 507 ILE A CA 1
ATOM 3922 C C . ILE A 1 507 ? -16.825 13.194 11.507 1.00 81.69 507 ILE A C 1
ATOM 3924 O O . ILE A 1 507 ? -16.561 12.270 10.741 1.00 81.69 507 ILE A O 1
ATOM 3928 N N . TYR A 1 508 ? -16.625 13.123 12.813 1.00 79.69 508 TYR A N 1
ATOM 3929 C CA . TYR A 1 508 ? -16.184 11.904 13.469 1.00 79.69 508 TYR A CA 1
ATOM 3930 C C . TYR A 1 508 ? -17.362 11.235 14.149 1.00 79.69 508 TYR A C 1
ATOM 3932 O O . TYR A 1 508 ? -18.203 11.906 14.759 1.00 79.69 508 TYR A O 1
ATOM 3940 N N . ARG A 1 509 ? -17.423 9.906 14.061 1.00 82.25 509 ARG A N 1
ATOM 3941 C CA . ARG A 1 509 ? -18.446 9.147 14.766 1.00 82.25 509 ARG A CA 1
ATOM 3942 C C . ARG A 1 509 ? -18.251 9.342 16.272 1.00 82.25 509 ARG A C 1
ATOM 3944 O O . ARG A 1 509 ? -17.145 9.129 16.773 1.00 82.25 509 ARG A O 1
ATOM 3951 N N . PRO A 1 510 ? -19.294 9.745 17.015 1.00 79.00 510 PRO A N 1
ATOM 3952 C CA . PRO A 1 510 ? -19.182 9.882 18.456 1.00 79.00 510 PRO A CA 1
ATOM 3953 C C . PRO A 1 510 ? -18.928 8.510 19.083 1.00 79.00 510 PRO A C 1
ATOM 3955 O O . PRO A 1 510 ? -19.702 7.577 18.871 1.00 79.00 510 PRO A O 1
ATOM 3958 N N . ILE A 1 511 ? -17.871 8.401 19.892 1.00 78.81 511 ILE A N 1
ATOM 3959 C CA . ILE A 1 511 ? -17.585 7.171 20.633 1.00 78.81 511 ILE A CA 1
ATOM 3960 C C . ILE A 1 511 ? -18.664 7.006 21.714 1.00 78.81 511 ILE A C 1
ATOM 3962 O O . ILE A 1 511 ? -18.767 7.857 22.613 1.00 78.81 511 ILE A O 1
ATOM 3966 N N . PRO A 1 512 ? -19.475 5.931 21.678 1.00 80.50 512 PRO A N 1
ATOM 3967 C CA . PRO A 1 512 ? -20.532 5.736 22.661 1.00 80.50 512 PRO A CA 1
ATOM 3968 C C . PRO A 1 512 ? -19.958 5.658 24.079 1.00 80.50 512 PRO A C 1
ATOM 3970 O O . PRO A 1 512 ? -18.795 5.303 24.281 1.00 80.50 512 PRO A O 1
ATOM 3973 N N . ASN A 1 513 ? -20.759 5.977 25.096 1.00 83.31 513 ASN A N 1
ATOM 3974 C CA . ASN A 1 513 ? -20.376 5.741 26.494 1.00 83.31 513 ASN A CA 1
ATOM 3975 C C . ASN A 1 513 ? -19.940 4.284 26.697 1.00 83.31 513 ASN A C 1
ATOM 3977 O O . ASN A 1 513 ? -20.467 3.378 26.037 1.00 83.31 513 ASN A O 1
ATOM 3981 N N . LEU A 1 514 ? -18.940 4.071 27.561 1.00 84.94 514 LEU A N 1
ATOM 3982 C CA . LEU A 1 514 ? -18.508 2.715 27.881 1.00 84.94 514 LEU A CA 1
ATOM 3983 C C . LEU A 1 514 ? -19.678 2.002 28.545 1.00 84.94 514 LEU A C 1
ATOM 3985 O O . LEU A 1 514 ? -20.344 2.558 29.410 1.00 84.94 514 LEU A O 1
ATOM 3989 N N . ARG A 1 515 ? -19.959 0.785 28.101 1.00 87.12 515 ARG A N 1
ATOM 3990 C CA . ARG A 1 515 ? -20.995 -0.058 28.686 1.00 87.12 515 ARG A CA 1
ATOM 3991 C C . ARG A 1 515 ? -20.292 -1.281 29.205 1.00 87.12 515 ARG A C 1
ATOM 3993 O O . ARG A 1 515 ? -19.748 -2.035 28.413 1.00 87.12 515 ARG A O 1
ATOM 4000 N N . LEU A 1 516 ? -20.232 -1.417 30.518 1.00 84.81 516 LEU A N 1
ATOM 4001 C CA . LEU A 1 516 ? -19.602 -2.554 31.152 1.00 84.81 516 LEU A CA 1
ATOM 4002 C C . LEU A 1 516 ? -20.573 -3.743 31.109 1.00 84.81 516 LEU A C 1
ATOM 4004 O O . LEU A 1 516 ? -21.637 -3.677 31.737 1.00 84.81 516 LEU A O 1
ATOM 4008 N N . PRO A 1 517 ? -20.246 -4.816 30.368 1.00 82.44 517 PRO A N 1
ATOM 4009 C CA . PRO A 1 517 ? -21.119 -5.973 30.259 1.00 82.44 517 PRO A CA 1
ATOM 4010 C C . PRO A 1 517 ? -21.111 -6.776 31.562 1.00 82.44 517 PRO A C 1
ATOM 4012 O O . PRO A 1 517 ? -20.057 -7.080 32.120 1.00 82.44 517 PRO A O 1
ATOM 4015 N N . THR A 1 518 ? -22.291 -7.150 32.041 1.00 78.25 518 THR A N 1
ATOM 4016 C CA . THR A 1 518 ? -22.478 -7.978 33.238 1.00 78.25 518 THR A CA 1
ATOM 4017 C C . THR A 1 518 ? -22.625 -9.463 32.855 1.00 78.25 518 THR A C 1
ATOM 4019 O O . THR A 1 518 ? -22.716 -9.830 31.676 1.00 78.25 518 THR A O 1
ATOM 4022 N N . ASN A 1 519 ? -22.563 -10.360 33.844 1.00 67.12 519 ASN A N 1
ATOM 4023 C CA . ASN A 1 519 ? -22.834 -11.789 33.654 1.00 67.12 519 ASN A CA 1
ATOM 4024 C C . ASN A 1 519 ? -24.309 -12.083 33.972 1.00 67.12 519 ASN A C 1
ATOM 4026 O O . ASN A 1 519 ? -24.822 -11.540 34.944 1.00 67.12 519 ASN A O 1
ATOM 4030 N N . ASN A 1 520 ? -24.937 -12.969 33.187 1.00 52.09 520 ASN A N 1
ATOM 4031 C CA . ASN A 1 520 ? -26.283 -13.531 33.391 1.00 52.09 520 ASN A CA 1
ATOM 4032 C C . ASN A 1 520 ? -27.416 -12.493 33.532 1.00 52.09 520 ASN A C 1
ATOM 4034 O O . ASN A 1 520 ? -27.741 -12.078 34.639 1.00 52.09 520 ASN A O 1
ATOM 4038 N N . ASP A 1 521 ? -28.038 -12.119 32.408 1.00 54.88 521 ASP A N 1
ATOM 4039 C CA . ASP A 1 521 ? -29.310 -11.371 32.297 1.00 54.88 521 ASP A CA 1
ATOM 4040 C C . ASP A 1 521 ? -29.402 -9.974 32.947 1.00 54.88 521 ASP A C 1
ATOM 4042 O O . ASP A 1 521 ? -30.389 -9.264 32.744 1.00 54.88 521 ASP A O 1
ATOM 4046 N N . ALA A 1 522 ? -28.380 -9.524 33.674 1.00 62.62 522 ALA A N 1
ATOM 4047 C CA . ALA A 1 522 ? -28.333 -8.171 34.212 1.00 62.62 522 ALA A CA 1
ATOM 4048 C C . ALA A 1 522 ? -28.117 -7.129 33.089 1.00 62.62 522 ALA A C 1
ATOM 4050 O O . ALA A 1 522 ? -27.396 -7.387 32.121 1.00 62.62 522 ALA A O 1
ATOM 4051 N N . PRO A 1 523 ? -28.704 -5.923 33.200 1.00 69.94 523 PRO A N 1
ATOM 4052 C CA . PRO A 1 523 ? -28.451 -4.854 32.242 1.00 69.94 523 PRO A CA 1
ATOM 4053 C C . PRO A 1 523 ? -26.978 -4.420 32.294 1.00 69.94 523 PRO A C 1
ATOM 4055 O O . PRO A 1 523 ? -26.353 -4.402 33.356 1.00 69.94 523 PRO A O 1
ATOM 4058 N N . ALA A 1 524 ? -26.420 -4.061 31.135 1.00 80.19 524 ALA A N 1
ATOM 4059 C CA . ALA A 1 524 ? -25.078 -3.493 31.055 1.00 80.19 524 ALA A CA 1
ATOM 4060 C C . ALA A 1 524 ? -25.011 -2.154 31.809 1.00 80.19 524 ALA A C 1
ATOM 4062 O O . ALA A 1 524 ? -25.947 -1.353 31.758 1.00 80.19 524 ALA A O 1
ATOM 4063 N N . ILE A 1 525 ? -23.888 -1.894 32.477 1.00 81.75 525 ILE A N 1
ATOM 4064 C CA . ILE A 1 525 ? -23.688 -0.666 33.250 1.00 81.75 525 ILE A CA 1
ATOM 4065 C C . ILE A 1 525 ? -23.118 0.401 32.317 1.00 81.75 525 ILE A C 1
ATOM 4067 O O . ILE A 1 525 ? -21.972 0.300 31.882 1.00 81.75 525 ILE A O 1
ATOM 4071 N N . GLU A 1 526 ? -23.903 1.426 31.992 1.00 83.50 526 GLU A N 1
ATOM 4072 C CA . GLU A 1 526 ? -23.406 2.557 31.209 1.00 83.50 526 GLU A CA 1
ATOM 4073 C C . GLU A 1 526 ? -22.589 3.506 32.092 1.00 83.50 526 GLU A C 1
ATOM 4075 O O . GLU A 1 526 ? -23.076 4.034 33.090 1.00 83.50 526 GLU A O 1
ATOM 4080 N N . LEU A 1 527 ? -21.337 3.718 31.703 1.00 83.06 527 LEU A N 1
ATOM 4081 C CA . LEU A 1 527 ? -20.388 4.589 32.367 1.00 83.06 527 LEU A CA 1
ATOM 4082 C C . LEU A 1 527 ? -20.514 6.017 31.838 1.00 83.06 527 LEU A C 1
ATOM 4084 O O . LEU A 1 527 ? -20.287 6.251 30.642 1.00 83.06 527 LEU A O 1
ATOM 4088 N N . PRO A 1 528 ? -20.831 6.991 32.707 1.00 80.50 528 PRO A N 1
ATOM 4089 C CA . PRO A 1 528 ? -20.684 8.398 32.371 1.00 80.50 528 PRO A CA 1
ATOM 4090 C C . PRO A 1 528 ? -19.243 8.729 31.936 1.00 80.50 528 PRO A C 1
ATOM 4092 O O . PRO A 1 528 ? -18.317 7.983 32.256 1.00 80.50 528 PRO A O 1
ATOM 4095 N N . PRO A 1 529 ? -19.017 9.849 31.228 1.00 80.12 529 PRO A N 1
ATOM 4096 C CA . PRO A 1 529 ? -17.668 10.364 30.988 1.00 80.12 529 PRO A CA 1
ATOM 4097 C C . PRO A 1 529 ? -16.887 10.485 32.285 1.00 80.12 529 PRO A C 1
ATOM 4099 O O . PRO A 1 529 ? -17.455 10.885 33.301 1.00 80.12 529 PRO A O 1
ATOM 4102 N N . ASP A 1 530 ? -15.605 10.139 32.225 1.00 80.81 530 ASP A N 1
ATOM 4103 C CA . ASP A 1 530 ? -14.658 10.288 33.334 1.00 80.81 530 ASP A CA 1
ATOM 4104 C C . ASP A 1 530 ? -15.091 9.580 34.634 1.00 80.81 530 ASP A C 1
ATOM 4106 O O . ASP A 1 530 ? -14.685 9.938 35.740 1.00 80.81 530 ASP A O 1
ATOM 4110 N N . SER A 1 531 ? -15.955 8.567 34.508 1.00 82.56 531 SER A N 1
ATOM 4111 C CA . SER A 1 531 ? -16.525 7.845 35.640 1.00 82.56 531 SER A CA 1
ATOM 4112 C C . SER A 1 531 ? -15.519 6.928 36.320 1.00 82.56 531 SER A C 1
ATOM 4114 O O . SER A 1 531 ? -14.644 6.338 35.676 1.00 82.56 531 SER A O 1
ATOM 4116 N N . GLN A 1 532 ? -15.772 6.674 37.598 1.00 82.88 532 GLN A N 1
ATOM 4117 C CA . GLN A 1 532 ? -15.076 5.660 38.374 1.00 82.88 532 GLN A CA 1
ATOM 4118 C C . GLN A 1 532 ? -16.026 4.517 38.714 1.00 82.88 532 GLN A C 1
ATOM 4120 O O . GLN A 1 532 ? -17.195 4.731 39.043 1.00 82.88 532 GLN A O 1
ATOM 4125 N N . VAL A 1 533 ? -15.507 3.300 38.615 1.00 85.31 533 VAL A N 1
ATOM 4126 C CA . VAL A 1 533 ? -16.227 2.071 38.930 1.00 85.31 533 VAL A CA 1
ATOM 4127 C C . VAL A 1 533 ? -15.433 1.305 39.959 1.00 85.31 533 VAL A C 1
ATOM 4129 O O . VAL A 1 533 ? -14.250 1.043 39.755 1.00 85.31 533 VAL A O 1
ATOM 4132 N N . PHE A 1 534 ? -16.098 0.906 41.034 1.00 83.88 534 PHE A N 1
ATOM 4133 C CA . PHE A 1 534 ? -15.522 0.022 42.038 1.00 83.88 534 PHE A CA 1
ATOM 4134 C C . PHE A 1 534 ? -16.150 -1.358 41.913 1.00 83.88 534 PHE A C 1
ATOM 4136 O O . PHE A 1 534 ? -17.373 -1.482 41.862 1.00 83.88 534 PHE A O 1
ATOM 4143 N N . ILE A 1 535 ? -15.310 -2.386 41.861 1.00 83.25 535 ILE A N 1
ATOM 4144 C CA . ILE A 1 535 ? -15.698 -3.793 41.830 1.00 83.25 535 ILE A CA 1
ATOM 4145 C C . ILE A 1 535 ? -15.127 -4.443 43.087 1.00 83.25 535 ILE A C 1
ATOM 4147 O O . ILE A 1 535 ? -13.919 -4.665 43.189 1.00 83.25 535 ILE A O 1
ATOM 4151 N N . GLY A 1 536 ? -16.011 -4.731 44.041 1.00 80.94 536 GLY A N 1
ATOM 4152 C CA . GLY A 1 536 ? -15.672 -5.383 45.305 1.00 80.94 536 GLY A CA 1
ATOM 4153 C C . GLY A 1 536 ? -16.247 -6.795 45.396 1.00 80.94 536 GLY A C 1
ATOM 4154 O O . GLY A 1 536 ? -17.315 -7.087 44.848 1.00 80.94 536 GLY A O 1
ATOM 4155 N N . GLY A 1 537 ? -15.555 -7.675 46.116 1.00 76.50 537 GLY A N 1
ATOM 4156 C CA . GLY A 1 537 ? -16.034 -9.025 46.421 1.00 76.50 537 GLY A CA 1
ATOM 4157 C C . GLY A 1 537 ? -15.058 -9.780 47.316 1.00 76.50 537 GLY A C 1
ATOM 4158 O O . GLY A 1 537 ? -13.862 -9.551 47.220 1.00 76.50 537 GLY A O 1
ATOM 4159 N N . ALA A 1 538 ? -15.555 -10.672 48.176 1.00 68.81 538 ALA A N 1
ATOM 4160 C CA . ALA A 1 538 ? -14.714 -11.395 49.139 1.00 68.81 538 ALA A CA 1
ATOM 4161 C C . ALA A 1 538 ? -13.872 -12.524 48.509 1.00 68.81 538 ALA A C 1
ATOM 4163 O O . ALA A 1 538 ? -12.872 -12.938 49.087 1.00 68.81 538 ALA A O 1
ATOM 4164 N N . ASP A 1 539 ? -14.279 -13.036 47.343 1.00 79.94 539 ASP A N 1
ATOM 4165 C CA . ASP A 1 539 ? -13.564 -14.084 46.613 1.00 79.94 539 ASP A CA 1
ATOM 4166 C C . ASP A 1 539 ? -12.790 -13.492 45.426 1.00 79.94 539 ASP A C 1
ATOM 4168 O O . ASP A 1 539 ? -13.367 -13.031 44.436 1.00 79.94 539 ASP A O 1
ATOM 4172 N N . SER A 1 540 ? -11.462 -13.526 45.522 1.00 76.06 540 SER A N 1
ATOM 4173 C CA . SER A 1 540 ? -10.556 -12.991 44.506 1.00 76.06 540 SER A CA 1
ATOM 4174 C C . SER A 1 540 ? -10.644 -13.747 43.175 1.00 76.06 540 SER A C 1
ATOM 4176 O O . SER A 1 540 ? -10.520 -13.136 42.111 1.00 76.06 540 SER A O 1
ATOM 4178 N N . ALA A 1 541 ? -10.930 -15.055 43.192 1.00 76.81 541 ALA A N 1
ATOM 4179 C CA . ALA A 1 541 ? -10.970 -15.874 41.981 1.00 76.81 541 ALA A CA 1
ATOM 4180 C C . ALA A 1 541 ? -12.194 -15.558 41.105 1.00 76.81 541 ALA A C 1
ATOM 4182 O O . ALA A 1 541 ? -12.063 -15.338 39.892 1.00 76.81 541 ALA A O 1
ATOM 4183 N N . SER A 1 542 ? -13.387 -15.492 41.702 1.00 78.81 542 SER A N 1
ATOM 4184 C CA .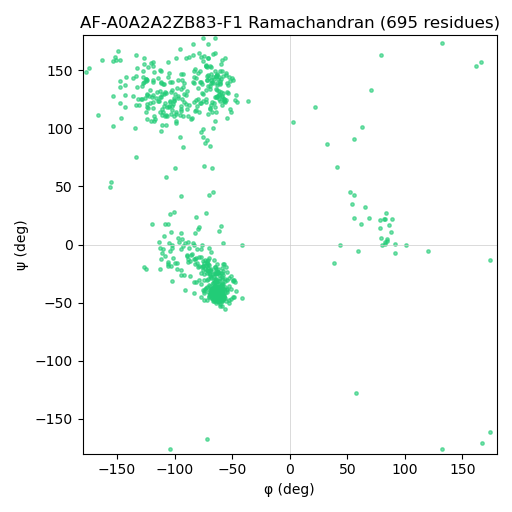 SER A 1 542 ? -14.608 -15.108 40.982 1.00 78.81 542 SER A CA 1
ATOM 4185 C C . SER A 1 542 ? -14.579 -13.649 40.527 1.00 78.81 542 SER A C 1
ATOM 4187 O O . SER A 1 542 ? -15.008 -13.358 39.403 1.00 78.81 542 SER A O 1
ATOM 4189 N N . ARG A 1 543 ? -14.010 -12.735 41.325 1.00 83.56 543 ARG A N 1
ATOM 4190 C CA . ARG A 1 543 ? -13.840 -11.326 40.940 1.00 83.56 543 ARG A CA 1
ATOM 4191 C C . ARG A 1 543 ? -12.910 -11.178 39.740 1.00 83.56 543 ARG A C 1
ATOM 4193 O O . ARG A 1 543 ? -13.306 -10.572 38.744 1.00 83.56 543 ARG A O 1
ATOM 4200 N N . SER A 1 544 ? -11.734 -11.800 39.782 1.00 80.44 544 SER A N 1
ATOM 4201 C CA . SER A 1 544 ? -10.782 -11.788 38.666 1.00 80.44 544 SER A CA 1
ATOM 4202 C C . SER A 1 544 ? -11.394 -12.353 37.381 1.00 80.44 544 SER A C 1
ATOM 4204 O O . SER A 1 544 ? -11.285 -11.755 36.306 1.00 80.44 544 SER A O 1
ATOM 4206 N N . THR A 1 545 ? -12.120 -13.470 37.493 1.00 82.75 545 THR A N 1
ATOM 4207 C CA . THR A 1 545 ? -12.832 -14.092 36.366 1.00 82.75 545 THR A CA 1
ATOM 4208 C C . THR A 1 545 ? -13.903 -13.160 35.798 1.00 82.75 545 THR A C 1
ATOM 4210 O O . THR A 1 545 ? -14.027 -13.019 34.579 1.00 82.75 545 THR A O 1
ATOM 4213 N N . THR A 1 546 ? -14.649 -12.474 36.665 1.00 84.00 546 THR A N 1
ATOM 4214 C CA . THR A 1 546 ? -15.695 -11.520 36.273 1.00 84.00 546 THR A CA 1
ATOM 4215 C C . THR A 1 546 ? -15.107 -10.312 35.552 1.00 84.00 546 THR A C 1
ATOM 4217 O O . THR A 1 546 ? -15.563 -9.987 34.456 1.00 84.00 546 THR A O 1
ATOM 4220 N N . VAL A 1 547 ? -14.058 -9.695 36.102 1.00 86.81 547 VAL A N 1
ATOM 4221 C CA . VAL A 1 547 ? -13.358 -8.556 35.484 1.00 86.81 547 VAL A CA 1
ATOM 4222 C C . VAL A 1 547 ? -12.768 -8.959 34.135 1.00 86.81 547 VAL A C 1
ATOM 4224 O O . VAL A 1 547 ? -12.988 -8.279 33.137 1.00 86.81 547 VAL A O 1
ATOM 4227 N N . THR A 1 548 ? -12.094 -10.107 34.065 1.00 86.81 548 THR A N 1
ATOM 4228 C CA . THR A 1 548 ? -11.520 -10.614 32.809 1.00 86.81 548 THR A CA 1
ATOM 4229 C C . THR A 1 548 ? -12.603 -10.841 31.755 1.00 86.81 548 THR A C 1
ATOM 4231 O O . THR A 1 548 ? -12.435 -10.449 30.600 1.00 86.81 548 THR A O 1
ATOM 4234 N N . THR A 1 549 ? -13.738 -11.428 32.144 1.00 86.94 549 THR A N 1
ATOM 4235 C CA . THR A 1 549 ? -14.884 -11.650 31.248 1.00 86.94 549 THR A CA 1
ATOM 4236 C C . THR A 1 549 ? -15.467 -10.325 30.765 1.00 86.94 549 THR A C 1
ATOM 4238 O O . THR A 1 549 ? -15.727 -10.169 29.573 1.00 86.94 549 THR A O 1
ATOM 4241 N N . MET A 1 550 ? -15.629 -9.357 31.669 1.00 88.56 550 MET A N 1
ATOM 4242 C CA . MET A 1 550 ? -16.143 -8.027 31.358 1.00 88.56 550 MET A CA 1
ATOM 4243 C C . MET A 1 550 ? -15.234 -7.297 30.365 1.00 88.56 550 MET A C 1
ATOM 4245 O O . MET A 1 550 ? -15.713 -6.822 29.339 1.00 88.56 550 MET A O 1
ATOM 4249 N N . LEU A 1 551 ? -13.923 -7.267 30.620 1.00 90.50 551 LEU A N 1
ATOM 4250 C CA . LEU A 1 551 ? -12.942 -6.634 29.736 1.00 90.50 551 LEU A CA 1
ATOM 4251 C C . LEU A 1 551 ? -12.852 -7.348 28.382 1.00 90.50 551 LEU A C 1
ATOM 4253 O O . LEU A 1 551 ? -12.786 -6.694 27.347 1.00 90.50 551 LEU A O 1
ATOM 4257 N N . THR A 1 552 ? -12.925 -8.681 28.363 1.00 89.12 552 THR A N 1
ATOM 4258 C CA . THR A 1 552 ? -12.910 -9.459 27.114 1.00 89.12 552 THR A CA 1
ATOM 4259 C C . THR A 1 552 ? -14.137 -9.167 26.254 1.00 89.12 552 THR A C 1
ATOM 4261 O O . THR A 1 552 ? -13.996 -8.957 25.050 1.00 89.12 552 THR A O 1
ATOM 4264 N N . LYS A 1 553 ? -15.332 -9.125 26.859 1.00 88.94 553 LYS A N 1
ATOM 4265 C CA . LYS A 1 553 ? -16.568 -8.731 26.169 1.00 88.94 553 LYS A CA 1
ATOM 4266 C C . LYS A 1 553 ? -16.484 -7.283 25.684 1.00 88.94 553 LYS A C 1
ATOM 4268 O O . LYS A 1 553 ? -16.811 -7.013 24.536 1.00 88.94 553 LYS A O 1
ATOM 4273 N N . LEU A 1 554 ? -15.953 -6.377 26.503 1.00 90.31 554 LEU A N 1
ATOM 4274 C CA . LEU A 1 554 ? -15.787 -4.975 26.130 1.00 90.31 554 LEU A CA 1
ATOM 4275 C C . LEU A 1 554 ? -14.850 -4.811 24.916 1.00 90.31 554 LEU A C 1
ATOM 4277 O O . LEU A 1 554 ? -15.175 -4.072 23.993 1.00 90.31 554 LEU A O 1
ATOM 4281 N N . CYS A 1 555 ? -13.739 -5.549 24.863 1.00 87.69 555 CYS A N 1
ATOM 4282 C CA . CYS A 1 555 ? -12.861 -5.610 23.689 1.00 87.69 555 CYS A CA 1
ATOM 4283 C C . CYS A 1 555 ? -13.513 -6.271 22.464 1.00 87.69 555 CYS A C 1
ATOM 4285 O O . CYS A 1 555 ? -13.080 -6.019 21.346 1.00 87.69 555 CYS A O 1
ATOM 4287 N N . ALA A 1 556 ? -14.500 -7.150 22.648 1.00 85.19 556 ALA A N 1
ATOM 4288 C CA . ALA A 1 556 ? -15.239 -7.753 21.538 1.00 85.19 556 ALA A CA 1
ATOM 4289 C C . ALA A 1 556 ? -16.308 -6.805 20.968 1.00 85.19 556 ALA A C 1
ATOM 4291 O O . ALA A 1 556 ? -16.606 -6.863 19.780 1.00 85.19 556 ALA A O 1
ATOM 4292 N N . GLU A 1 557 ? -16.869 -5.931 21.805 1.00 84.50 557 GLU A N 1
ATOM 4293 C CA . GLU A 1 557 ? -17.915 -4.971 21.432 1.00 84.50 557 GLU A CA 1
ATOM 4294 C C . GLU A 1 557 ? -17.369 -3.638 20.901 1.00 84.50 557 GLU A C 1
ATOM 4296 O O . GLU A 1 557 ? -18.128 -2.850 20.339 1.00 84.50 557 GLU A O 1
ATOM 4301 N N . ARG A 1 558 ? -16.080 -3.353 21.114 1.00 85.19 558 ARG A N 1
ATOM 4302 C CA . ARG A 1 558 ? -15.439 -2.075 20.774 1.00 85.19 558 ARG A CA 1
ATOM 4303 C C . ARG A 1 558 ? -14.262 -2.278 19.853 1.00 85.19 558 ARG A C 1
ATOM 4305 O O . ARG A 1 558 ? -13.591 -3.302 19.928 1.00 85.19 558 ARG A O 1
ATOM 4312 N N . THR A 1 559 ? -13.942 -1.275 19.049 1.00 79.94 559 THR A N 1
ATOM 4313 C CA . THR A 1 559 ? -12.677 -1.263 18.301 1.00 79.94 559 THR A CA 1
ATOM 4314 C C . THR A 1 559 ? -11.554 -0.586 19.098 1.00 79.94 559 THR A C 1
ATOM 4316 O O . THR A 1 559 ? -11.832 0.186 20.020 1.00 79.94 559 THR A O 1
ATOM 4319 N N . PRO A 1 560 ? -10.274 -0.826 18.759 1.00 80.25 560 PRO A N 1
ATOM 4320 C CA . PRO A 1 560 ? -9.142 -0.128 19.384 1.00 80.25 560 PRO A CA 1
ATOM 4321 C C . PRO A 1 560 ? -9.189 1.400 19.217 1.00 80.25 560 PRO A C 1
ATOM 4323 O O . PRO A 1 560 ? -8.665 2.140 20.043 1.00 80.25 560 PRO A O 1
ATOM 4326 N N . ASN A 1 561 ? -9.871 1.893 18.179 1.00 75.19 561 ASN A N 1
ATOM 4327 C CA . ASN A 1 561 ? -10.079 3.328 17.962 1.00 75.19 561 ASN A CA 1
ATOM 4328 C C . ASN A 1 561 ? -11.128 3.930 18.916 1.00 75.19 561 ASN A C 1
ATOM 4330 O O . ASN A 1 561 ? -11.208 5.149 19.068 1.00 75.19 561 ASN A O 1
ATOM 4334 N N . GLU A 1 562 ? -11.931 3.092 19.572 1.00 82.75 562 GLU A N 1
ATOM 4335 C CA . GLU A 1 562 ? -12.956 3.510 20.531 1.00 82.75 562 GLU A CA 1
ATOM 4336 C C . GLU A 1 562 ? -12.520 3.310 21.983 1.00 82.75 562 GLU A C 1
ATOM 4338 O O . GLU A 1 562 ? -12.940 4.071 22.858 1.00 82.75 562 GLU A O 1
ATOM 4343 N N . LEU A 1 563 ? -11.696 2.294 22.249 1.00 91.00 563 LEU A N 1
ATOM 4344 C CA . LEU A 1 563 ? -11.301 1.890 23.592 1.00 91.00 563 LEU A CA 1
ATOM 4345 C C . LEU A 1 563 ? -9.844 1.439 23.641 1.00 91.00 563 LEU A C 1
ATOM 4347 O O . LEU A 1 563 ? -9.451 0.500 22.952 1.00 91.00 563 LEU A O 1
ATOM 4351 N N . ASN A 1 564 ? -9.114 2.019 24.586 1.00 91.88 564 ASN A N 1
ATOM 4352 C CA . ASN A 1 564 ? -7.812 1.557 25.029 1.00 91.88 564 ASN A CA 1
ATOM 4353 C C . ASN A 1 564 ? -7.872 1.092 26.487 1.00 91.88 564 ASN A C 1
ATOM 4355 O O . ASN A 1 564 ? -8.551 1.697 27.320 1.00 91.88 564 ASN A O 1
ATOM 4359 N N . LEU A 1 565 ? -7.126 0.036 26.801 1.00 91.69 565 LEU A N 1
ATOM 4360 C CA . LEU A 1 565 ? -6.974 -0.507 28.146 1.00 91.69 565 LEU A CA 1
ATOM 4361 C C . LEU A 1 565 ? -5.568 -0.222 28.673 1.00 91.69 565 LEU A C 1
ATOM 4363 O O . LEU A 1 565 ? -4.569 -0.538 28.024 1.00 91.69 565 LEU A O 1
ATOM 4367 N N . LEU A 1 566 ? -5.503 0.327 29.882 1.00 88.81 566 LEU A N 1
ATOM 4368 C CA . LEU A 1 566 ? -4.282 0.447 30.670 1.00 88.81 566 LEU A CA 1
ATOM 4369 C C . LEU A 1 566 ? -4.526 -0.252 32.000 1.00 88.81 566 LEU A C 1
ATOM 4371 O O . LEU A 1 566 ? -5.408 0.157 32.748 1.00 88.81 566 LEU A O 1
ATOM 4375 N N . ALA A 1 567 ? -3.769 -1.301 32.301 1.00 86.69 567 ALA A N 1
ATOM 4376 C CA . ALA A 1 567 ? -4.043 -2.109 33.479 1.00 86.69 567 ALA A CA 1
ATOM 4377 C C . ALA A 1 567 ? -2.818 -2.230 34.394 1.00 86.69 567 ALA A C 1
ATOM 4379 O O . ALA A 1 567 ? -1.686 -2.359 33.924 1.00 86.69 567 ALA A O 1
ATOM 4380 N N . VAL A 1 568 ? -3.037 -2.217 35.707 1.00 84.62 568 VAL A N 1
ATOM 4381 C CA . VAL A 1 568 ? -2.017 -2.476 36.728 1.00 84.62 568 VAL A CA 1
ATOM 4382 C C . VAL A 1 568 ? -2.563 -3.464 37.750 1.00 84.62 568 VAL A C 1
ATOM 4384 O O . VAL A 1 568 ? -3.702 -3.353 38.198 1.00 84.62 568 VAL A O 1
ATOM 4387 N N . THR A 1 569 ? -1.746 -4.448 38.109 1.00 80.88 569 THR A N 1
ATOM 4388 C CA . THR A 1 569 ? -2.028 -5.376 39.208 1.00 80.88 569 THR A CA 1
ATOM 4389 C C . THR A 1 569 ? -0.845 -5.401 40.161 1.00 80.88 569 THR A C 1
ATOM 4391 O O . THR A 1 569 ? 0.304 -5.314 39.723 1.00 80.88 569 THR A O 1
ATOM 4394 N N . THR A 1 570 ? -1.106 -5.525 41.461 1.00 72.81 570 THR A N 1
ATOM 4395 C CA . THR A 1 570 ? -0.058 -5.704 42.482 1.00 72.81 570 THR A CA 1
ATOM 4396 C C . THR A 1 570 ? 0.054 -7.134 43.012 1.00 72.81 570 THR A C 1
ATOM 4398 O O . THR A 1 570 ? 1.009 -7.443 43.728 1.00 72.81 570 THR A O 1
ATOM 4401 N N . LYS A 1 571 ? -0.846 -8.039 42.599 1.00 69.56 571 LYS A N 1
ATOM 4402 C CA . LYS A 1 571 ? -0.813 -9.475 42.923 1.00 69.56 571 LYS A CA 1
ATOM 4403 C C . LYS A 1 571 ? -0.447 -10.314 41.682 1.00 69.56 571 LYS A C 1
ATOM 4405 O O . LYS A 1 571 ? -0.927 -10.048 40.577 1.00 69.56 571 LYS A O 1
ATOM 4410 N N . GLN A 1 572 ? 0.417 -11.325 41.855 1.00 61.72 572 GLN A N 1
ATOM 4411 C CA . GLN A 1 572 ? 0.654 -12.397 40.869 1.00 61.72 572 GLN A CA 1
ATOM 4412 C C . GLN A 1 572 ? -0.222 -13.629 41.186 1.00 61.72 572 GLN A C 1
ATOM 4414 O O . GLN A 1 572 ? -0.328 -13.967 42.364 1.00 61.72 572 GLN A O 1
ATOM 4419 N N . PRO A 1 573 ? -0.706 -14.396 40.186 1.00 54.28 573 PRO A N 1
ATOM 4420 C CA . PRO A 1 573 ? -1.035 -14.031 38.812 1.00 54.28 573 PRO A CA 1
ATOM 4421 C C . PRO A 1 573 ? -2.554 -14.138 38.594 1.00 54.28 573 PRO A C 1
ATOM 4423 O O . PRO A 1 573 ? -3.128 -15.224 38.610 1.00 54.28 573 PRO A O 1
ATOM 4426 N N . GLU A 1 574 ? -3.216 -13.015 38.344 1.00 57.12 574 GLU A N 1
ATOM 4427 C CA . GLU A 1 574 ? -4.584 -13.045 37.829 1.00 57.12 574 GLU A CA 1
ATOM 4428 C C . GLU A 1 574 ? -4.591 -13.237 36.303 1.00 57.12 574 GLU A C 1
ATOM 4430 O O . GLU A 1 574 ? -3.716 -12.733 35.593 1.00 57.12 574 GLU A O 1
ATOM 4435 N N . ASN A 1 575 ? -5.581 -13.986 35.804 1.00 61.09 575 ASN A N 1
ATOM 4436 C CA . ASN A 1 575 ? -5.719 -14.504 34.433 1.00 61.09 575 ASN A CA 1
ATOM 4437 C C . ASN A 1 575 ? -6.019 -13.429 33.362 1.00 61.09 575 ASN A C 1
ATOM 4439 O O . ASN A 1 575 ? -6.809 -13.645 32.447 1.00 61.09 575 ASN A O 1
ATOM 4443 N N . TRP A 1 576 ? -5.359 -12.272 33.399 1.00 76.56 576 TRP A N 1
ATOM 4444 C CA . TRP A 1 576 ? -5.519 -11.223 32.380 1.00 76.56 576 TRP A CA 1
ATOM 4445 C C . TRP A 1 576 ? -4.724 -11.501 31.094 1.00 76.56 576 TRP A C 1
ATOM 4447 O O . TRP A 1 576 ? -4.564 -10.621 30.253 1.00 76.56 576 TRP A O 1
ATOM 4457 N N . ALA A 1 577 ? -4.221 -12.725 30.907 1.00 72.31 577 ALA A N 1
ATOM 4458 C CA . ALA A 1 577 ? -3.612 -13.156 29.649 1.00 72.31 577 ALA A CA 1
ATOM 4459 C C . ALA A 1 577 ? -4.589 -13.001 28.468 1.00 72.31 577 ALA A C 1
ATOM 4461 O O . ALA A 1 577 ? -4.198 -12.526 27.410 1.00 72.31 577 ALA A O 1
ATOM 4462 N N . ALA A 1 578 ? -5.880 -13.282 28.684 1.00 79.31 578 ALA A N 1
ATOM 4463 C CA . ALA A 1 578 ? -6.914 -13.191 27.649 1.00 79.31 578 ALA A CA 1
ATOM 4464 C C . ALA A 1 578 ? -7.115 -11.775 27.070 1.00 79.31 578 ALA A C 1
ATOM 4466 O O . ALA A 1 578 ? -7.605 -11.634 25.947 1.00 79.31 578 ALA A O 1
ATOM 4467 N N . ILE A 1 579 ? -6.747 -10.737 27.829 1.00 82.94 579 ILE A N 1
ATOM 4468 C CA . ILE A 1 579 ? -6.823 -9.339 27.391 1.00 82.94 579 ILE A CA 1
ATOM 4469 C C . ILE A 1 579 ? -5.459 -8.764 27.003 1.00 82.94 579 ILE A C 1
ATOM 4471 O O . ILE A 1 579 ? -5.418 -7.777 26.280 1.00 82.94 579 ILE A O 1
ATOM 4475 N N . ALA A 1 580 ? -4.350 -9.376 27.428 1.00 78.31 580 ALA A N 1
ATOM 4476 C CA . ALA A 1 580 ? -3.000 -8.897 27.126 1.00 78.31 580 ALA A CA 1
ATOM 4477 C C . ALA A 1 580 ? -2.728 -8.827 25.614 1.00 78.31 580 ALA A C 1
ATOM 4479 O O . ALA A 1 580 ? -2.141 -7.858 25.148 1.00 78.31 580 ALA A O 1
ATOM 4480 N N . ASP A 1 581 ? -3.233 -9.807 24.861 1.00 74.81 581 ASP A N 1
ATOM 4481 C CA . ASP A 1 581 ? -3.011 -9.920 23.413 1.00 74.81 581 ASP A CA 1
ATOM 4482 C C . ASP A 1 581 ? -4.052 -9.154 22.574 1.00 74.81 581 ASP A C 1
ATOM 4484 O O . ASP A 1 581 ? -4.053 -9.216 21.340 1.00 74.81 581 ASP A O 1
ATOM 4488 N N . LYS A 1 582 ? -4.990 -8.449 23.221 1.00 79.81 582 LYS A N 1
ATOM 4489 C CA . LYS A 1 582 ? -6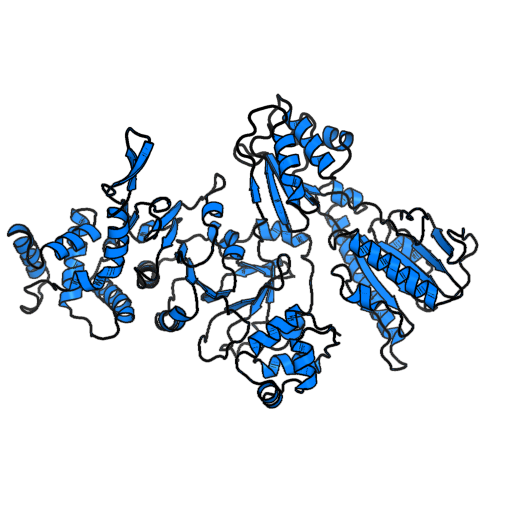.014 -7.673 22.516 1.00 79.81 582 LYS A CA 1
ATOM 4490 C C . LYS A 1 582 ? -5.410 -6.368 21.989 1.00 79.81 582 LYS A C 1
ATOM 4492 O O . LYS A 1 582 ? -4.668 -5.714 22.716 1.00 79.81 582 LYS A O 1
ATOM 4497 N N . PRO A 1 583 ? -5.773 -5.929 20.769 1.00 76.94 583 PRO A N 1
ATOM 4498 C CA . PRO A 1 583 ? -5.255 -4.687 20.187 1.00 76.94 583 PRO A CA 1
ATOM 4499 C C . PRO A 1 583 ? -5.647 -3.426 20.978 1.00 76.94 583 PRO A C 1
ATOM 4501 O O . PRO A 1 583 ? -5.025 -2.385 20.810 1.00 76.94 583 PRO A O 1
ATOM 4504 N N . HIS A 1 584 ? -6.649 -3.519 21.855 1.00 87.94 584 HIS A N 1
ATOM 4505 C CA . HIS A 1 584 ? -7.058 -2.466 22.789 1.00 87.94 584 HIS A CA 1
ATOM 4506 C C . HIS A 1 584 ? -6.062 -2.249 23.928 1.00 87.94 584 HIS A C 1
ATOM 4508 O O . HIS A 1 584 ? -6.060 -1.194 24.554 1.00 87.94 584 HIS A O 1
ATOM 4514 N N . THR A 1 585 ? -5.262 -3.257 24.269 1.00 84.69 585 THR A N 1
ATOM 4515 C CA . THR A 1 585 ? -4.436 -3.228 25.473 1.00 84.69 585 THR A CA 1
ATOM 4516 C C . THR A 1 585 ? -3.130 -2.510 25.197 1.00 84.69 585 THR A C 1
ATOM 4518 O O . THR A 1 585 ? -2.250 -3.035 24.522 1.00 84.69 585 THR A O 1
ATOM 4521 N N . LEU A 1 586 ? -2.986 -1.311 25.764 1.00 80.44 586 LEU A N 1
ATOM 4522 C CA . LEU A 1 586 ? -1.748 -0.541 25.675 1.00 80.44 586 LEU A CA 1
ATOM 4523 C C . LEU A 1 586 ? -0.633 -1.252 26.432 1.00 80.44 586 LEU A C 1
ATOM 4525 O O . LEU A 1 586 ? 0.489 -1.363 25.948 1.00 80.44 586 LEU A O 1
ATOM 4529 N N . THR A 1 587 ? -0.941 -1.698 27.651 1.00 80.62 587 THR A N 1
ATOM 4530 C CA . THR A 1 587 ? 0.016 -2.362 28.534 1.00 80.62 587 THR A CA 1
ATOM 4531 C C . THR A 1 587 ? -0.677 -2.885 29.796 1.00 80.62 587 THR A C 1
ATOM 4533 O O . THR A 1 587 ? -1.687 -2.336 30.253 1.00 80.62 587 THR A O 1
ATOM 4536 N N . ILE A 1 588 ? -0.114 -3.952 30.366 1.00 82.38 588 ILE A N 1
ATOM 4537 C CA . ILE A 1 588 ? -0.502 -4.511 31.663 1.00 82.38 588 ILE A CA 1
ATOM 4538 C C . ILE A 1 588 ? 0.742 -4.557 32.547 1.00 82.38 588 ILE A C 1
ATOM 4540 O O . ILE A 1 588 ? 1.629 -5.390 32.351 1.00 82.38 588 ILE A O 1
ATOM 4544 N N . ALA A 1 589 ? 0.801 -3.684 33.546 1.00 77.56 589 ALA A N 1
ATOM 4545 C CA . ALA A 1 589 ? 1.864 -3.688 34.539 1.00 77.56 589 ALA A CA 1
ATOM 4546 C C . ALA A 1 589 ? 1.667 -4.820 35.553 1.00 77.56 589 ALA A C 1
ATOM 4548 O O . ALA A 1 589 ? 0.591 -4.958 36.139 1.00 77.56 589 ALA A O 1
ATOM 4549 N N . ARG A 1 590 ? 2.725 -5.607 35.789 1.00 75.94 590 ARG A N 1
ATOM 4550 C CA . ARG A 1 590 ? 2.724 -6.735 36.734 1.00 75.94 590 ARG A CA 1
ATOM 4551 C C . ARG A 1 590 ? 3.996 -6.742 37.585 1.00 75.94 590 ARG A C 1
ATOM 4553 O O . ARG A 1 590 ? 5.066 -6.473 37.030 1.00 75.94 590 ARG A O 1
ATOM 4560 N N . PRO A 1 591 ? 3.931 -7.112 38.881 1.00 64.38 591 PRO A N 1
ATOM 4561 C CA . PRO A 1 591 ? 5.116 -7.354 39.699 1.00 64.38 591 PRO A CA 1
ATOM 4562 C C . PRO A 1 591 ? 5.888 -8.499 39.065 1.00 64.38 591 PRO A C 1
ATOM 4564 O O . PRO A 1 591 ? 5.294 -9.535 38.769 1.00 64.38 591 PRO A O 1
ATOM 4567 N N . SER A 1 592 ? 7.193 -8.344 38.836 1.00 57.47 592 SER A N 1
ATOM 4568 C CA . SER A 1 592 ? 8.026 -9.525 38.585 1.00 57.47 592 SER A CA 1
ATOM 4569 C C . SER A 1 592 ? 8.522 -10.089 39.917 1.00 57.47 592 SER A C 1
ATOM 4571 O O . SER A 1 592 ? 8.454 -9.413 40.939 1.00 57.47 592 SER A O 1
ATOM 4573 N N . THR A 1 593 ? 8.961 -11.342 39.913 1.00 54.88 593 THR A N 1
ATOM 4574 C CA . THR A 1 593 ? 9.115 -12.252 41.066 1.00 54.88 593 THR A CA 1
ATOM 4575 C C . THR A 1 593 ? 10.089 -11.829 42.183 1.00 54.88 593 THR A C 1
ATOM 4577 O O . THR A 1 593 ? 10.381 -12.637 43.056 1.00 54.88 593 THR A O 1
ATOM 4580 N N . GLU A 1 594 ? 10.584 -10.588 42.213 1.00 51.69 594 GLU A N 1
ATOM 4581 C CA . GLU A 1 594 ? 11.469 -10.085 43.273 1.00 51.69 594 GLU A CA 1
ATOM 4582 C C . GLU A 1 594 ? 10.841 -8.900 44.017 1.00 51.69 594 GLU A C 1
ATOM 4584 O O . GLU A 1 594 ? 10.258 -7.990 43.427 1.00 51.69 594 GLU A O 1
ATOM 4589 N N . THR A 1 595 ? 11.034 -8.904 45.332 1.00 46.00 595 THR A N 1
ATOM 4590 C CA . THR A 1 595 ? 10.465 -8.049 46.387 1.00 46.00 595 THR A CA 1
ATOM 4591 C C . THR A 1 595 ? 10.698 -6.532 46.257 1.00 46.00 595 THR A C 1
ATOM 4593 O O . THR A 1 595 ? 10.208 -5.777 47.093 1.00 46.00 595 THR A O 1
ATOM 4596 N N . HIS A 1 596 ? 11.373 -6.045 45.211 1.00 46.69 596 HIS A N 1
ATOM 4597 C CA . HIS A 1 596 ? 11.670 -4.618 44.999 1.00 46.69 596 HIS A CA 1
ATOM 4598 C C . HIS A 1 596 ? 10.885 -3.936 43.863 1.00 46.69 596 HIS A C 1
ATOM 4600 O O . HIS A 1 596 ? 11.268 -2.858 43.432 1.00 46.69 596 HIS A O 1
ATOM 4606 N N . LYS A 1 597 ? 9.772 -4.501 43.375 1.00 61.47 597 LYS A N 1
ATOM 4607 C CA . LYS A 1 597 ? 9.217 -4.089 42.065 1.00 61.47 597 LYS A CA 1
ATOM 4608 C C . LYS A 1 597 ? 7.880 -3.347 42.073 1.00 61.47 597 LYS A C 1
ATOM 4610 O O . LYS A 1 597 ? 7.539 -2.737 41.065 1.00 61.47 597 LYS A O 1
ATOM 4615 N N . ASN A 1 598 ? 7.154 -3.310 43.193 1.00 66.31 598 ASN A N 1
ATOM 4616 C CA . ASN A 1 598 ? 5.868 -2.602 43.249 1.00 66.31 598 ASN A CA 1
ATOM 4617 C C . ASN A 1 598 ? 6.045 -1.085 43.089 1.00 66.31 598 ASN A C 1
ATOM 4619 O O . ASN A 1 598 ? 5.397 -0.492 42.240 1.00 66.31 598 ASN A O 1
ATOM 4623 N N . VAL A 1 599 ? 6.970 -0.458 43.824 1.00 69.38 599 VAL A N 1
ATOM 4624 C CA . VAL A 1 599 ? 7.199 1.000 43.747 1.00 69.38 599 VAL A CA 1
ATOM 4625 C C . VAL A 1 599 ? 7.573 1.450 42.331 1.00 69.38 599 VAL A C 1
ATOM 4627 O O . VAL A 1 599 ? 7.086 2.478 41.866 1.00 69.38 599 VAL A O 1
ATOM 4630 N N . ASP A 1 600 ? 8.391 0.675 41.622 1.00 71.81 600 ASP A N 1
ATOM 4631 C CA . ASP A 1 600 ? 8.807 1.015 40.260 1.00 71.81 600 ASP A CA 1
ATOM 4632 C C . ASP A 1 600 ? 7.668 0.857 39.248 1.00 71.81 600 ASP A C 1
ATOM 4634 O O . ASP A 1 600 ? 7.521 1.698 38.363 1.00 71.81 600 ASP A O 1
ATOM 4638 N N . ILE A 1 601 ? 6.807 -0.150 39.419 1.00 72.31 601 ILE A N 1
ATOM 4639 C CA . ILE A 1 601 ? 5.584 -0.307 38.620 1.00 72.31 601 ILE A CA 1
ATOM 4640 C C . ILE A 1 601 ? 4.640 0.866 38.835 1.00 72.31 601 ILE A C 1
ATOM 4642 O O . ILE A 1 601 ? 4.092 1.396 37.873 1.00 72.31 601 ILE A O 1
ATOM 4646 N N . LEU A 1 602 ? 4.477 1.302 40.082 1.00 72.31 602 LEU A N 1
ATOM 4647 C CA . LEU A 1 602 ? 3.631 2.446 40.402 1.00 72.31 602 LEU A CA 1
ATOM 4648 C C . LEU A 1 602 ? 4.200 3.743 39.844 1.00 72.31 602 LEU A C 1
ATOM 4650 O O . LEU A 1 602 ? 3.450 4.548 39.292 1.00 72.31 602 LEU A O 1
ATOM 4654 N N . ARG A 1 603 ? 5.520 3.933 39.924 1.00 75.12 603 ARG A N 1
ATOM 4655 C CA . ARG A 1 603 ? 6.198 5.085 39.323 1.00 75.12 603 ARG A CA 1
ATOM 4656 C C . ARG A 1 603 ? 6.012 5.096 37.809 1.00 75.12 603 ARG A C 1
ATOM 4658 O O . ARG A 1 603 ? 5.641 6.127 37.256 1.00 75.12 603 ARG A O 1
ATOM 4665 N N . TRP A 1 604 ? 6.222 3.957 37.154 1.00 79.25 604 TRP A N 1
ATOM 4666 C CA . TRP A 1 604 ? 6.015 3.807 35.716 1.00 79.25 604 TRP A CA 1
ATOM 4667 C C . TRP A 1 604 ? 4.556 4.059 35.316 1.00 79.25 604 TRP A C 1
ATOM 4669 O O . TRP A 1 604 ? 4.305 4.814 34.379 1.00 79.25 604 TRP A O 1
ATOM 4679 N N . PHE A 1 605 ? 3.595 3.489 36.047 1.00 80.88 605 PHE A N 1
ATOM 4680 C CA . PHE A 1 605 ? 2.166 3.652 35.777 1.00 80.88 605 PHE A CA 1
ATOM 4681 C C . PHE A 1 605 ? 1.750 5.116 35.926 1.00 80.88 605 PHE A C 1
ATOM 4683 O O . PHE A 1 605 ? 1.115 5.675 35.038 1.00 80.88 605 PHE A O 1
ATOM 4690 N N . THR A 1 606 ? 2.187 5.758 37.012 1.00 78.88 606 THR A N 1
ATOM 4691 C CA . THR A 1 606 ? 1.922 7.176 37.275 1.00 78.88 606 THR A CA 1
ATOM 4692 C C . THR A 1 606 ? 2.535 8.062 36.196 1.00 78.88 606 THR A C 1
ATOM 4694 O O . THR A 1 606 ? 1.869 8.973 35.716 1.00 78.88 606 THR A O 1
ATOM 4697 N N . SER A 1 607 ? 3.776 7.787 35.778 1.00 77.56 607 SER A N 1
ATOM 4698 C CA . SER A 1 607 ? 4.423 8.515 34.679 1.00 77.56 607 SER A CA 1
ATOM 4699 C C . SER A 1 607 ? 3.644 8.356 33.375 1.00 77.56 607 SER A C 1
ATOM 4701 O O . SER A 1 607 ? 3.254 9.350 32.781 1.00 77.56 607 SER A O 1
ATOM 4703 N N . THR A 1 608 ? 3.332 7.117 32.987 1.00 78.19 608 THR A N 1
ATOM 4704 C CA . THR A 1 608 ? 2.616 6.801 31.740 1.00 78.19 608 THR A CA 1
ATOM 4705 C C . THR A 1 608 ? 1.241 7.471 31.695 1.00 78.19 608 THR A C 1
ATOM 4707 O O . THR A 1 608 ? 0.856 8.058 30.685 1.00 78.19 608 THR A O 1
ATOM 4710 N N . LEU A 1 609 ? 0.501 7.422 32.804 1.00 83.88 609 LEU A N 1
ATOM 4711 C CA . LEU A 1 609 ? -0.801 8.069 32.922 1.00 83.88 609 LEU A CA 1
ATOM 4712 C C . LEU A 1 609 ? -0.683 9.600 32.891 1.00 83.88 609 LEU A C 1
ATOM 4714 O O . LEU A 1 609 ? -1.494 10.258 32.244 1.00 83.88 609 LEU A O 1
ATOM 4718 N N . ASN A 1 610 ? 0.323 10.176 33.554 1.00 83.50 610 ASN A N 1
ATOM 4719 C CA . ASN A 1 610 ? 0.571 11.618 33.524 1.00 83.50 610 ASN A CA 1
ATOM 4720 C C . ASN A 1 610 ? 0.920 12.108 32.115 1.00 83.50 610 ASN A C 1
ATOM 4722 O O . ASN A 1 610 ? 0.389 13.136 31.696 1.00 83.50 610 ASN A O 1
ATOM 4726 N N . ASP A 1 611 ? 1.758 11.369 31.390 1.00 80.88 611 ASP A N 1
ATOM 4727 C CA . ASP A 1 611 ? 2.136 11.688 30.014 1.00 80.88 611 ASP A CA 1
ATOM 4728 C C . ASP A 1 611 ? 0.903 11.670 29.099 1.00 80.88 611 ASP A C 1
ATOM 4730 O O . ASP A 1 611 ? 0.696 12.588 28.302 1.00 80.88 611 ASP A O 1
ATOM 4734 N N . GLU A 1 612 ? 0.019 10.683 29.267 1.00 85.25 612 GLU A N 1
ATOM 4735 C CA . GLU A 1 612 ? -1.231 10.594 28.508 1.00 85.25 612 GLU A CA 1
ATOM 4736 C C . GLU A 1 612 ? -2.222 11.715 28.867 1.00 85.25 612 GLU A C 1
ATOM 4738 O O . GLU A 1 612 ? -2.819 12.321 27.974 1.00 85.25 612 GLU A O 1
ATOM 4743 N N . ILE A 1 613 ? -2.365 12.055 30.153 1.00 89.38 613 ILE A N 1
ATOM 4744 C CA . ILE A 1 613 ? -3.170 13.200 30.612 1.00 89.38 613 ILE A CA 1
ATOM 4745 C C . ILE A 1 613 ? -2.632 14.504 30.013 1.00 89.38 613 ILE A C 1
ATOM 4747 O O . ILE A 1 613 ? -3.402 15.328 29.512 1.00 89.38 613 ILE A O 1
ATOM 4751 N N . GLN A 1 614 ? -1.315 14.711 30.044 1.00 85.94 614 GLN A N 1
ATOM 4752 C CA . GLN A 1 614 ? -0.682 15.901 29.485 1.00 85.94 614 GLN A CA 1
ATOM 4753 C C . GLN A 1 614 ? -0.900 15.979 27.972 1.00 85.94 614 GLN A C 1
ATOM 4755 O O . GLN A 1 614 ? -1.308 17.029 27.469 1.00 85.94 614 GLN A O 1
ATOM 4760 N N . ARG A 1 615 ? -0.703 14.870 27.252 1.00 88.44 615 ARG A N 1
ATOM 4761 C CA . ARG A 1 615 ? -0.946 14.776 25.808 1.00 88.44 615 ARG A CA 1
ATOM 4762 C C . ARG A 1 615 ? -2.394 15.126 25.461 1.00 88.44 615 ARG A C 1
ATOM 4764 O O . ARG A 1 615 ? -2.636 15.914 24.549 1.00 88.44 615 ARG A O 1
ATOM 4771 N N . ARG A 1 616 ? -3.365 14.575 26.194 1.00 91.69 616 ARG A N 1
ATOM 4772 C CA . ARG A 1 616 ? -4.795 14.855 25.992 1.00 91.69 616 ARG A CA 1
ATOM 4773 C C . ARG A 1 616 ? -5.145 16.322 26.253 1.00 91.69 616 ARG A C 1
ATOM 4775 O O . ARG A 1 616 ? -5.819 16.932 25.430 1.00 91.69 616 ARG A O 1
ATOM 4782 N N . ASN A 1 617 ? -4.622 16.915 27.324 1.00 91.25 617 ASN A N 1
ATOM 4783 C CA . ASN A 1 617 ? -4.797 18.343 27.606 1.00 91.25 617 ASN A CA 1
ATOM 4784 C C . ASN A 1 617 ? -4.205 19.240 26.509 1.00 91.25 617 ASN A C 1
ATOM 4786 O O . ASN A 1 617 ? -4.824 20.230 26.123 1.00 91.25 617 ASN A O 1
ATOM 4790 N N . GLN A 1 618 ? -3.033 18.890 25.970 1.00 83.06 618 GLN A N 1
ATOM 4791 C CA . GLN A 1 618 ? -2.427 19.618 24.852 1.00 83.06 618 GLN A CA 1
ATOM 4792 C C . GLN A 1 618 ? -3.311 19.576 23.600 1.00 83.06 618 GLN A C 1
ATOM 4794 O O . GLN A 1 618 ? -3.459 20.600 22.937 1.00 83.06 618 GLN A O 1
ATOM 4799 N N . LEU A 1 619 ? -3.940 18.432 23.304 1.00 79.75 619 LEU A N 1
ATOM 4800 C CA . LEU A 1 619 ? -4.889 18.312 22.192 1.00 79.75 619 LEU A CA 1
ATOM 4801 C C . LEU A 1 619 ? -6.119 19.208 22.384 1.00 79.75 619 LEU A C 1
ATOM 4803 O O . LEU A 1 619 ? -6.470 19.958 21.474 1.00 79.75 619 LEU A O 1
ATOM 4807 N N . LEU A 1 620 ? -6.746 19.167 23.564 1.00 87.81 620 LEU A N 1
ATOM 4808 C CA . LEU A 1 620 ? -7.919 19.994 23.867 1.00 87.81 620 LEU A CA 1
ATOM 4809 C C . LEU A 1 620 ? -7.581 21.492 23.840 1.00 87.81 620 LEU A C 1
ATOM 4811 O O . LEU A 1 620 ? -8.310 22.283 23.240 1.00 87.81 620 LEU A O 1
ATOM 4815 N N . SER A 1 621 ? -6.435 21.875 24.411 1.00 87.31 621 SER A N 1
ATOM 4816 C CA . SER A 1 621 ? -5.950 23.258 24.412 1.00 87.31 621 SER A CA 1
ATOM 4817 C C . SER A 1 621 ? -5.640 23.764 23.002 1.00 87.31 621 SER A C 1
ATOM 4819 O O . SER A 1 621 ? -6.051 24.872 22.660 1.00 87.31 621 SER A O 1
ATOM 4821 N N . ALA A 1 622 ? -4.988 22.956 22.159 1.00 74.38 622 ALA A N 1
ATOM 4822 C CA . ALA A 1 622 ? -4.699 23.315 20.769 1.00 74.38 622 ALA A CA 1
ATOM 4823 C C . ALA A 1 622 ? -5.976 23.519 19.934 1.00 74.38 622 ALA A C 1
ATOM 4825 O O . ALA A 1 622 ? -6.000 24.360 19.038 1.00 74.38 622 ALA A O 1
ATOM 4826 N N . ALA A 1 623 ? -7.041 22.781 20.252 1.00 76.12 623 ALA A N 1
ATOM 4827 C CA . ALA A 1 623 ? -8.354 22.911 19.626 1.00 76.12 623 ALA A CA 1
ATOM 4828 C C . ALA A 1 623 ? -9.268 23.959 20.296 1.00 76.12 623 ALA A C 1
ATOM 4830 O O . ALA A 1 623 ? -10.370 24.198 19.806 1.00 76.12 623 ALA A O 1
ATOM 4831 N N . ASN A 1 624 ? -8.828 24.598 21.388 1.00 88.31 624 ASN A N 1
ATOM 4832 C CA . ASN A 1 624 ? -9.616 25.540 22.191 1.00 88.31 624 ASN A CA 1
ATOM 4833 C C . ASN A 1 624 ? -10.982 24.974 22.642 1.00 88.31 624 ASN A C 1
ATOM 4835 O O . ASN A 1 624 ? -12.019 25.632 22.535 1.00 88.31 624 ASN A O 1
ATOM 4839 N N . VAL A 1 625 ? -10.978 23.734 23.133 1.00 89.06 625 VAL A N 1
ATOM 4840 C CA . VAL A 1 625 ? -12.157 23.026 23.658 1.00 89.06 625 VAL A CA 1
ATOM 4841 C C . VAL A 1 625 ? -11.892 22.496 25.063 1.00 89.06 625 VAL A C 1
ATOM 4843 O O . VAL A 1 625 ? -10.742 22.346 25.468 1.00 89.06 625 VAL A O 1
ATOM 4846 N N . THR A 1 626 ? -12.953 22.196 25.813 1.00 90.44 626 THR A N 1
ATOM 4847 C CA . THR A 1 626 ? -12.838 21.730 27.207 1.00 90.44 626 THR A CA 1
ATOM 4848 C C . THR A 1 626 ? -12.967 20.219 27.377 1.00 90.44 626 THR A C 1
ATOM 4850 O O . THR A 1 626 ? -12.616 19.710 28.435 1.00 90.44 626 THR A O 1
ATOM 4853 N N . ASP A 1 627 ? -13.477 19.497 26.374 1.00 90.38 627 ASP A N 1
ATOM 4854 C CA . ASP A 1 627 ? -13.657 18.043 26.437 1.00 90.38 627 ASP A CA 1
ATOM 4855 C C . ASP A 1 627 ? -13.589 17.362 25.057 1.00 90.38 627 ASP A C 1
ATOM 4857 O O . ASP A 1 627 ? -13.750 17.999 24.007 1.00 90.38 627 ASP A O 1
ATOM 4861 N N . PHE A 1 628 ? -13.362 16.042 25.049 1.00 85.06 628 PHE A N 1
ATOM 4862 C CA . PHE A 1 628 ? -13.255 15.267 23.805 1.00 85.06 628 PHE A CA 1
ATOM 4863 C C . PHE A 1 628 ? -14.576 15.080 23.050 1.00 85.06 628 PHE A C 1
ATOM 4865 O O . PHE A 1 628 ? -14.562 14.788 21.846 1.00 85.06 628 PHE A O 1
ATOM 4872 N N . ARG A 1 629 ? -15.726 15.313 23.693 1.00 81.94 629 ARG A N 1
ATOM 4873 C CA . ARG A 1 629 ? -17.021 15.315 22.998 1.00 81.94 629 ARG A CA 1
ATOM 4874 C C . ARG A 1 629 ? -17.124 16.536 22.092 1.00 81.94 629 ARG A C 1
ATOM 4876 O O . ARG A 1 629 ? -17.525 16.401 20.936 1.00 81.94 629 ARG A O 1
ATOM 4883 N N . GLN A 1 630 ? -16.740 17.710 22.584 1.00 82.31 630 GLN A N 1
ATOM 4884 C CA . GLN A 1 630 ? -16.646 18.937 21.802 1.00 82.31 630 GLN A CA 1
ATOM 4885 C C . GLN A 1 630 ? -15.536 18.830 20.752 1.00 82.31 630 GLN A C 1
ATOM 4887 O O . GLN A 1 630 ? -15.772 19.182 19.598 1.00 82.31 630 GLN A O 1
ATOM 4892 N N . PHE A 1 631 ? -14.377 18.271 21.115 1.00 80.81 631 PHE A N 1
ATOM 4893 C CA . PHE A 1 631 ? -13.269 18.006 20.188 1.00 80.81 631 PHE A CA 1
ATOM 4894 C C . PHE A 1 631 ? -13.721 17.195 18.963 1.00 80.81 631 PHE A C 1
ATOM 4896 O O . PHE A 1 631 ? -13.502 17.607 17.822 1.00 80.81 631 PHE A O 1
ATOM 4903 N N . SER A 1 632 ? -14.429 16.084 19.201 1.00 75.06 632 SER A N 1
ATOM 4904 C CA . SER A 1 632 ? -14.940 15.208 18.139 1.00 75.06 632 SER A CA 1
ATOM 4905 C C . SER A 1 632 ? -16.029 15.892 17.312 1.00 75.06 632 SER A C 1
ATOM 4907 O O . SER A 1 632 ? -16.018 15.819 16.083 1.00 75.06 632 SER A O 1
ATOM 4909 N N . ARG A 1 633 ? -16.945 16.615 17.972 1.00 73.50 633 ARG A N 1
ATOM 4910 C CA . ARG A 1 633 ? -18.024 17.371 17.311 1.00 73.50 633 ARG A CA 1
ATOM 4911 C C . ARG A 1 633 ? -17.515 18.467 16.379 1.00 73.50 633 ARG A C 1
ATOM 4913 O O . ARG A 1 633 ? -18.152 18.722 15.364 1.00 73.50 633 ARG A O 1
ATOM 4920 N N . LEU A 1 634 ? -16.402 19.114 16.721 1.00 70.81 634 LEU A N 1
ATOM 4921 C CA . LEU A 1 634 ? -15.797 20.170 15.905 1.00 70.81 634 LEU A CA 1
ATOM 4922 C C . LEU A 1 634 ? -14.882 19.637 14.792 1.00 70.81 634 LEU A C 1
ATOM 4924 O O . LEU A 1 634 ? -14.323 20.432 14.040 1.00 70.81 634 LEU A O 1
ATOM 4928 N N . GLY A 1 635 ? -14.743 18.316 14.647 1.00 64.75 635 GLY A N 1
ATOM 4929 C CA . GLY A 1 635 ? -13.985 17.735 13.540 1.00 64.75 635 GLY A CA 1
ATOM 4930 C C . GLY A 1 635 ? -12.470 17.689 13.764 1.00 64.75 635 GLY A C 1
ATOM 4931 O O . GLY A 1 635 ? -11.723 17.601 12.791 1.00 64.75 635 GLY A O 1
ATOM 4932 N N . TYR A 1 636 ? -11.990 17.739 15.011 1.00 68.12 636 TYR A N 1
ATOM 4933 C CA . TYR A 1 636 ? -10.549 17.677 15.304 1.00 68.12 636 TYR A CA 1
ATOM 4934 C C . TYR A 1 636 ? -9.986 16.247 15.402 1.00 68.12 636 TYR A C 1
ATOM 4936 O O . TYR A 1 636 ? -8.770 16.076 15.476 1.00 68.12 636 TYR A O 1
ATOM 4944 N N . GLY A 1 637 ? -10.843 15.222 15.391 1.00 72.31 637 GLY A N 1
ATOM 4945 C CA . GLY A 1 637 ? -10.466 13.814 15.561 1.00 72.31 637 GLY A CA 1
ATOM 4946 C C . GLY A 1 637 ? -11.349 13.094 16.577 1.00 72.31 637 GLY A C 1
ATOM 4947 O O . GLY A 1 637 ? -12.141 13.726 17.271 1.00 72.31 637 GLY A O 1
ATOM 4948 N N . THR A 1 638 ? -11.179 11.780 16.710 1.00 76.81 638 THR A N 1
ATOM 4949 C CA . THR A 1 638 ? -11.625 11.030 17.895 1.00 76.81 638 THR A CA 1
ATOM 4950 C C . THR A 1 638 ? -10.456 10.804 18.848 1.00 76.81 638 THR A C 1
ATOM 4952 O O . THR A 1 638 ? -9.294 10.904 18.467 1.00 76.81 638 THR A O 1
ATOM 4955 N N . CYS A 1 639 ? -10.738 10.502 20.111 1.00 82.56 639 CYS A N 1
ATOM 4956 C CA . CYS A 1 639 ? -9.735 10.009 21.047 1.00 82.56 639 CYS A CA 1
ATOM 4957 C C . CYS A 1 639 ? -10.317 8.762 21.719 1.00 82.56 639 CYS A C 1
ATOM 4959 O O . CYS A 1 639 ? -11.379 8.885 22.334 1.00 82.56 639 CYS A O 1
ATOM 4961 N N . PRO A 1 640 ? -9.684 7.577 21.603 1.00 88.44 640 PRO A N 1
ATOM 4962 C CA . PRO A 1 640 ? -10.182 6.372 22.247 1.00 88.44 640 PRO A CA 1
ATOM 4963 C C . PRO A 1 640 ? -10.370 6.610 23.743 1.00 88.44 640 PRO A C 1
ATOM 4965 O O . PRO A 1 640 ? -9.520 7.225 24.406 1.00 88.44 640 PRO A O 1
ATOM 4968 N N . LYS A 1 641 ? -11.464 6.092 24.293 1.00 92.50 641 LYS A N 1
ATOM 4969 C CA . LYS A 1 641 ? -11.690 6.116 25.737 1.00 92.50 641 LYS A CA 1
ATOM 4970 C C . LYS A 1 641 ? -10.614 5.285 26.403 1.00 92.50 641 LYS A C 1
ATOM 4972 O O . LYS A 1 641 ? -10.311 4.190 25.937 1.00 92.50 641 LYS A O 1
ATOM 4977 N N . LEU A 1 642 ? -10.023 5.802 27.469 1.00 93.38 642 LEU A N 1
ATOM 4978 C CA . LEU A 1 642 ? -9.024 5.057 28.221 1.00 93.38 642 LEU A CA 1
ATOM 4979 C C . LEU A 1 642 ? -9.696 4.448 29.443 1.00 93.38 642 LEU A C 1
ATOM 4981 O O . LEU A 1 642 ? -10.131 5.183 30.323 1.00 93.38 642 LEU A O 1
ATOM 4985 N N . LEU A 1 643 ? -9.777 3.123 29.505 1.00 94.19 643 LEU A N 1
ATOM 4986 C CA . LEU A 1 643 ? -10.184 2.422 30.716 1.00 94.19 643 LEU A CA 1
ATOM 4987 C C . LEU A 1 643 ? -8.935 2.001 31.491 1.00 94.19 643 LEU A C 1
ATOM 4989 O O . LEU A 1 643 ? -8.172 1.134 31.058 1.00 94.19 643 LEU A O 1
ATOM 4993 N N . VAL A 1 644 ? -8.742 2.638 32.639 1.00 91.62 644 VAL A N 1
ATOM 4994 C CA . VAL A 1 644 ? -7.649 2.379 33.568 1.00 91.62 644 VAL A CA 1
ATOM 4995 C C . VAL A 1 644 ? -8.116 1.364 34.604 1.00 91.62 644 VAL A C 1
ATOM 4997 O O . VAL A 1 644 ? -8.965 1.673 35.437 1.00 91.62 644 VAL A O 1
ATOM 5000 N N . VAL A 1 645 ? -7.577 0.149 34.556 1.00 90.56 645 VAL A N 1
ATOM 5001 C CA . VAL A 1 645 ? -7.947 -0.942 35.465 1.00 90.56 645 VAL A CA 1
ATOM 5002 C C . VAL A 1 645 ? -6.875 -1.094 36.540 1.00 90.56 645 VAL A C 1
ATOM 5004 O O . VAL A 1 645 ? -5.719 -1.381 36.234 1.00 90.56 645 VAL A O 1
ATOM 5007 N N . ILE A 1 646 ? -7.256 -0.916 37.801 1.00 87.31 646 ILE A N 1
ATOM 5008 C CA . ILE A 1 646 ? -6.363 -1.013 38.958 1.00 87.31 646 ILE A CA 1
ATOM 5009 C C . ILE A 1 646 ? -6.851 -2.171 39.818 1.00 87.31 646 ILE A C 1
ATOM 5011 O O . ILE A 1 646 ? -7.893 -2.065 40.463 1.00 87.31 646 ILE A O 1
ATOM 5015 N N . ASN A 1 647 ? -6.106 -3.275 39.814 1.00 84.56 647 ASN A N 1
ATOM 5016 C CA . ASN A 1 647 ? -6.372 -4.409 40.689 1.00 84.56 647 ASN A CA 1
ATOM 5017 C C . ASN A 1 647 ? -5.536 -4.327 41.960 1.00 84.56 647 ASN A C 1
ATOM 5019 O O . ASN A 1 647 ? -4.305 -4.406 41.898 1.00 84.56 647 ASN A O 1
ATOM 5023 N N . GLU A 1 648 ? -6.250 -4.201 43.079 1.00 77.06 648 GLU A N 1
ATOM 5024 C CA . GLU A 1 648 ? -5.757 -3.955 44.429 1.00 77.06 648 GLU A CA 1
ATOM 5025 C C . GLU A 1 648 ? -5.051 -2.603 44.534 1.00 77.06 648 GLU A C 1
ATOM 5027 O O . GLU A 1 648 ? -3.897 -2.450 44.127 1.00 77.06 648 GLU A O 1
ATOM 5032 N N . VAL A 1 649 ? -5.772 -1.613 45.074 1.00 63.06 649 VAL A N 1
ATOM 5033 C CA . VAL A 1 649 ? -5.262 -0.255 45.301 1.00 63.06 649 VAL A CA 1
ATOM 5034 C C . VAL A 1 649 ? -4.131 -0.328 46.327 1.00 63.06 649 VAL A C 1
ATOM 5036 O O . VAL A 1 649 ? -4.376 -0.661 47.482 1.00 63.06 649 VAL A O 1
ATOM 5039 N N . PRO A 1 650 ? -2.879 -0.020 45.963 1.00 57.97 650 PRO A N 1
ATOM 5040 C CA . PRO A 1 650 ? -1.824 0.116 46.954 1.00 57.97 650 PRO A CA 1
ATOM 5041 C C . PRO A 1 650 ? -2.111 1.371 47.771 1.00 57.97 650 PRO A C 1
ATOM 5043 O O . PRO A 1 650 ? -2.365 2.416 47.173 1.00 57.97 650 PRO A O 1
ATOM 5046 N N . GLU A 1 651 ? -1.969 1.317 49.099 1.00 57.53 651 GLU A N 1
ATOM 5047 C CA . GLU A 1 651 ? -2.113 2.497 49.978 1.00 57.53 651 GLU A CA 1
ATOM 5048 C C . GLU A 1 651 ? -1.315 3.716 49.462 1.00 57.53 651 GLU A C 1
ATOM 5050 O O . GLU A 1 651 ? -1.733 4.865 49.608 1.00 57.53 651 GLU A O 1
ATOM 5055 N N . ALA A 1 652 ? -0.192 3.463 48.778 1.00 51.94 652 ALA A N 1
ATOM 5056 C CA . ALA A 1 652 ? 0.686 4.461 48.171 1.00 51.94 652 ALA A CA 1
ATOM 5057 C C . ALA A 1 652 ? 0.135 5.176 46.912 1.00 51.94 652 ALA A C 1
ATOM 5059 O O . ALA A 1 652 ? 0.654 6.239 46.578 1.00 51.94 652 ALA A O 1
ATOM 5060 N N . ILE A 1 653 ? -0.880 4.641 46.210 1.00 53.78 653 ILE A N 1
ATOM 5061 C CA . ILE A 1 653 ? -1.558 5.314 45.073 1.00 53.78 653 ILE A CA 1
ATOM 5062 C C . ILE A 1 653 ? -2.893 5.933 45.500 1.00 53.78 653 ILE A C 1
ATOM 5064 O O . ILE A 1 653 ? -3.793 6.109 44.682 1.00 53.78 653 ILE A O 1
ATOM 5068 N N . THR A 1 654 ? -3.033 6.323 46.759 1.00 52.84 654 THR A N 1
ATOM 5069 C CA . THR A 1 654 ? -4.187 7.120 47.178 1.00 52.84 654 THR A CA 1
ATOM 5070 C C . THR A 1 654 ? -3.811 8.608 47.267 1.00 52.84 654 THR A C 1
ATOM 5072 O O . THR A 1 654 ? -3.868 9.180 48.357 1.00 52.84 654 THR A O 1
ATOM 5075 N N . PRO A 1 655 ? -3.472 9.330 46.164 1.00 53.28 655 PRO A N 1
ATOM 5076 C CA . PRO A 1 655 ? -3.980 10.695 46.070 1.00 53.28 655 PRO A CA 1
ATOM 5077 C C . PRO A 1 655 ? -5.476 10.618 46.367 1.00 53.28 655 PRO A C 1
ATOM 5079 O O . PRO A 1 655 ? -6.127 9.646 45.968 1.00 53.28 655 PRO A O 1
ATOM 5082 N N . SER A 1 656 ? -6.028 11.597 47.085 1.00 61.00 656 SER A N 1
ATOM 5083 C CA . SER A 1 656 ? -7.473 11.608 47.332 1.00 61.00 656 SER A CA 1
ATOM 5084 C C . SER A 1 656 ? -8.179 11.351 45.996 1.00 61.00 656 SER A C 1
ATOM 5086 O O . SER A 1 656 ? -7.863 12.038 45.030 1.00 61.00 656 SER A O 1
ATOM 5088 N N . HIS A 1 657 ? -9.040 10.329 45.886 1.00 61.50 657 HIS A N 1
ATOM 5089 C CA . HIS A 1 657 ? -9.638 9.917 44.599 1.00 61.50 657 HIS A CA 1
ATOM 5090 C C . HIS A 1 657 ? -10.193 11.114 43.812 1.00 61.50 657 HIS A C 1
ATOM 5092 O O . HIS A 1 657 ? -10.080 11.183 42.593 1.00 61.50 657 HIS A O 1
ATOM 5098 N N . ARG A 1 658 ? -10.678 12.111 44.557 1.00 65.25 658 ARG A N 1
ATOM 5099 C CA . ARG A 1 658 ? -11.074 13.444 44.111 1.00 65.25 658 ARG A CA 1
ATOM 5100 C C . ARG A 1 658 ? -10.043 14.169 43.234 1.00 65.25 658 ARG A C 1
ATOM 5102 O O . ARG A 1 658 ? -10.422 14.748 42.226 1.00 65.25 658 ARG A O 1
ATOM 5109 N N . GLU A 1 659 ? -8.765 14.157 43.595 1.00 73.56 659 GLU A N 1
ATOM 5110 C CA . GLU A 1 659 ? -7.688 14.794 42.829 1.00 73.56 659 GLU A CA 1
ATOM 5111 C C . GLU A 1 659 ? -7.467 14.098 41.483 1.00 73.56 659 GLU A C 1
ATOM 5113 O O . GLU A 1 659 ? -7.313 14.767 40.463 1.00 73.56 659 GLU A O 1
ATOM 5118 N N . LEU A 1 660 ? -7.513 12.762 41.450 1.00 71.44 660 LEU A N 1
ATOM 5119 C CA . LEU A 1 660 ? -7.442 12.017 40.192 1.00 71.44 660 LEU A CA 1
ATOM 5120 C C . LEU A 1 660 ? -8.653 12.316 39.306 1.00 71.44 660 LEU A C 1
ATOM 5122 O O . LEU A 1 660 ? -8.465 12.542 38.113 1.00 71.44 660 LEU A O 1
ATOM 5126 N N . THR A 1 661 ? -9.861 12.388 39.875 1.00 70.44 661 THR A N 1
ATOM 5127 C CA . THR A 1 661 ? -11.079 12.718 39.118 1.00 70.44 661 THR A CA 1
ATOM 5128 C C . THR A 1 661 ? -11.015 14.108 38.497 1.00 70.44 661 THR A C 1
ATOM 5130 O O . THR A 1 661 ? -11.290 14.263 37.311 1.00 70.44 661 THR A O 1
ATOM 5133 N N . GLU A 1 662 ? -10.616 15.122 39.269 1.00 80.62 662 GLU A N 1
ATOM 5134 C CA . GLU A 1 662 ? -10.507 16.494 38.759 1.00 80.62 662 GLU A CA 1
ATOM 5135 C C . GLU A 1 662 ? -9.456 16.603 37.648 1.00 80.62 662 GLU A C 1
ATOM 5137 O O . GLU A 1 662 ? -9.657 17.319 36.669 1.00 80.62 662 GLU A O 1
ATOM 5142 N N . ARG A 1 663 ? -8.355 15.847 37.749 1.00 84.12 663 ARG A N 1
ATOM 5143 C CA . ARG A 1 663 ? -7.284 15.849 36.742 1.00 84.12 663 ARG A CA 1
ATOM 5144 C C . ARG A 1 663 ? -7.673 15.203 35.415 1.00 84.12 663 ARG A C 1
ATOM 5146 O O . ARG A 1 663 ? -7.043 15.520 34.407 1.00 84.12 663 ARG A O 1
ATOM 5153 N N . VAL A 1 664 ? -8.651 14.295 35.408 1.00 88.56 664 VAL A N 1
ATOM 5154 C CA . VAL A 1 664 ? -9.090 13.601 34.186 1.00 88.56 664 VAL A CA 1
ATOM 5155 C C . VAL A 1 664 ? -10.386 14.138 33.591 1.00 88.56 664 VAL A C 1
ATOM 5157 O O . VAL A 1 664 ? -10.834 13.643 32.560 1.00 88.56 664 VAL A O 1
ATOM 5160 N N . LYS A 1 665 ? -10.992 15.149 34.211 1.00 88.50 665 LYS A N 1
ATOM 5161 C CA . LYS A 1 665 ? -12.265 15.709 33.767 1.00 88.50 665 LYS A CA 1
ATOM 5162 C C . LYS A 1 665 ? -12.177 16.242 32.334 1.00 88.50 665 LYS A C 1
ATOM 5164 O O . LYS A 1 665 ? -11.314 17.056 32.018 1.00 88.50 665 LYS A O 1
ATOM 5169 N N . GLY A 1 666 ? -13.092 15.796 31.479 1.00 87.31 666 GLY A N 1
ATOM 5170 C CA . GLY A 1 666 ? -13.142 16.110 30.052 1.00 87.31 666 GLY A CA 1
ATOM 5171 C C . GLY A 1 666 ? -12.183 15.285 29.187 1.00 87.31 666 GLY A C 1
ATOM 5172 O O . GLY A 1 666 ? -12.169 15.475 27.967 1.00 87.31 666 GLY A O 1
ATOM 5173 N N . LEU A 1 667 ? -11.388 14.378 29.773 1.00 91.38 667 LEU A N 1
ATOM 5174 C CA . LEU A 1 667 ? -10.348 13.636 29.057 1.00 91.38 667 LEU A CA 1
ATOM 5175 C C . LEU A 1 667 ? -10.800 12.264 28.541 1.00 91.38 667 LEU A C 1
ATOM 5177 O O . LEU A 1 667 ? -10.007 11.619 27.855 1.00 91.38 667 LEU A O 1
ATOM 5181 N N . ASP A 1 668 ? -12.027 11.817 28.824 1.00 91.50 668 ASP A N 1
ATOM 5182 C CA . ASP A 1 668 ? -12.541 10.479 28.482 1.00 91.50 668 ASP A CA 1
ATOM 5183 C C . ASP A 1 668 ? -11.639 9.354 29.049 1.00 91.50 668 ASP A C 1
ATOM 5185 O O . ASP A 1 668 ? -11.317 8.364 28.377 1.00 91.50 668 ASP A O 1
ATOM 5189 N N . ILE A 1 669 ? -11.196 9.528 30.302 1.00 92.62 669 ILE A N 1
ATOM 5190 C CA . ILE A 1 669 ? -10.422 8.534 31.064 1.00 92.62 669 ILE A CA 1
ATOM 5191 C C . ILE A 1 669 ? -11.298 7.997 32.194 1.00 92.62 669 ILE A C 1
ATOM 5193 O O . ILE A 1 669 ? -11.672 8.724 33.109 1.00 92.62 669 ILE A O 1
ATOM 5197 N N . HIS A 1 670 ? -11.588 6.704 32.151 1.00 91.88 670 HIS A N 1
ATOM 5198 C CA . HIS A 1 670 ? -12.413 6.005 33.127 1.00 91.88 670 HIS A CA 1
ATOM 5199 C C . HIS A 1 670 ? -11.536 5.141 34.027 1.00 91.88 670 HIS A C 1
ATOM 5201 O O . HIS A 1 670 ? -10.585 4.522 33.549 1.00 91.88 670 HIS A O 1
ATOM 5207 N N . TYR A 1 671 ? -11.887 5.036 35.306 1.00 89.69 671 TYR A N 1
ATOM 5208 C CA . TYR A 1 671 ? -11.192 4.147 36.237 1.00 89.69 671 TYR A CA 1
ATOM 5209 C C . TYR A 1 671 ? -12.072 2.967 36.630 1.00 89.69 671 TYR A C 1
ATOM 5211 O O . TYR A 1 671 ? -13.257 3.126 36.919 1.00 89.69 671 TYR A O 1
ATOM 5219 N N . MET A 1 672 ? -11.467 1.787 36.680 1.00 90.12 672 MET A N 1
ATOM 5220 C CA . MET A 1 672 ? -12.034 0.574 37.248 1.00 90.12 672 MET A CA 1
ATOM 5221 C C . MET A 1 672 ? -11.120 0.100 38.373 1.00 90.12 672 MET A C 1
ATOM 5223 O O . MET A 1 672 ? -10.034 -0.422 38.127 1.00 90.12 672 MET A O 1
ATOM 5227 N N . PHE A 1 673 ? -11.568 0.288 39.605 1.00 87.06 673 PHE A N 1
ATOM 5228 C CA . PHE A 1 673 ? -10.891 -0.173 40.806 1.00 87.06 673 PHE A CA 1
ATOM 5229 C C . PHE A 1 673 ? -11.438 -1.540 41.198 1.00 87.06 673 PHE A C 1
ATOM 5231 O O . PHE A 1 673 ? -12.644 -1.712 41.370 1.00 87.06 673 PHE A O 1
ATOM 5238 N N . VAL A 1 674 ? -10.550 -2.510 41.349 1.00 87.44 674 VAL A N 1
ATOM 5239 C CA . VAL A 1 674 ? -10.874 -3.870 41.774 1.00 87.44 674 VAL A CA 1
ATOM 5240 C C . VAL A 1 674 ? -10.231 -4.075 43.144 1.00 87.44 674 VAL A C 1
ATOM 5242 O O . VAL A 1 674 ? -9.032 -3.846 43.284 1.00 87.44 674 VAL A O 1
ATOM 5245 N N . THR A 1 675 ? -11.018 -4.428 44.164 1.00 82.06 675 THR A N 1
ATOM 5246 C CA . THR A 1 675 ? -10.534 -4.501 45.556 1.00 82.06 675 THR A CA 1
ATOM 5247 C C . THR A 1 675 ? -11.130 -5.675 46.341 1.00 82.06 675 THR A C 1
ATOM 5249 O O . THR A 1 675 ? -12.295 -6.039 46.151 1.00 82.06 675 THR A O 1
ATOM 5252 N N . ASP A 1 676 ? -10.314 -6.259 47.223 1.00 76.88 676 ASP A N 1
ATOM 5253 C CA . ASP A 1 676 ? -10.700 -7.200 48.284 1.00 76.88 676 ASP A CA 1
ATOM 5254 C C . ASP A 1 676 ? -11.385 -6.508 49.484 1.00 76.88 676 ASP A C 1
ATOM 5256 O O . ASP A 1 676 ? -12.044 -7.169 50.290 1.00 76.88 676 ASP A O 1
ATOM 5260 N N . GLU A 1 677 ? -11.233 -5.189 49.632 1.00 70.31 677 GLU A N 1
ATOM 5261 C CA . GLU A 1 677 ? -11.719 -4.441 50.796 1.00 70.31 677 GLU A CA 1
ATOM 5262 C C . GLU A 1 677 ? -13.198 -4.035 50.691 1.00 70.31 677 GLU A C 1
ATOM 5264 O O . GLU A 1 677 ? -13.812 -4.029 49.620 1.00 70.31 677 GLU A O 1
ATOM 5269 N N . ALA A 1 678 ? -13.788 -3.674 51.837 1.00 65.06 678 ALA A N 1
ATOM 5270 C CA . ALA A 1 678 ? -15.151 -3.164 51.888 1.00 65.06 678 ALA A CA 1
ATOM 5271 C C . ALA A 1 678 ? -15.280 -1.890 51.039 1.00 65.06 678 ALA A C 1
ATOM 5273 O O . ALA A 1 678 ? -14.487 -0.957 51.162 1.00 65.06 678 ALA A O 1
ATOM 5274 N N . LEU A 1 679 ? -16.306 -1.852 50.186 1.00 67.31 679 LEU A N 1
ATOM 5275 C CA . LEU A 1 679 ? -16.592 -0.695 49.344 1.00 67.31 679 LEU A CA 1
ATOM 5276 C C . LEU A 1 679 ? -16.842 0.564 50.201 1.00 67.31 679 LEU A C 1
ATOM 5278 O O . LEU A 1 679 ? -17.374 0.452 51.311 1.00 67.31 679 LEU A O 1
ATOM 5282 N N . PRO A 1 680 ? -16.507 1.764 49.694 1.00 65.00 680 PRO A N 1
ATOM 5283 C CA . PRO A 1 680 ? -16.753 3.013 50.406 1.00 65.00 680 PRO A CA 1
ATOM 5284 C C . PRO A 1 680 ? -18.236 3.180 50.788 1.00 65.00 680 PRO A C 1
ATOM 5286 O O . PRO A 1 680 ? -19.148 2.745 50.077 1.00 65.00 680 PRO A O 1
ATOM 5289 N N . ALA A 1 681 ? -18.480 3.812 51.942 1.00 53.94 681 ALA A N 1
ATOM 5290 C CA . ALA A 1 681 ? -19.823 4.027 52.476 1.00 53.94 681 ALA A CA 1
ATOM 5291 C C . ALA A 1 681 ? -20.690 4.824 51.480 1.00 53.94 681 ALA A C 1
ATOM 5293 O O . ALA A 1 681 ? -20.352 5.952 51.136 1.00 53.94 681 ALA A O 1
ATOM 5294 N N . GLY A 1 682 ? -21.804 4.234 51.026 1.00 56.44 682 GLY A N 1
ATOM 5295 C CA . GLY A 1 682 ? -22.655 4.782 49.953 1.00 56.44 682 GLY A CA 1
ATOM 5296 C C . GLY A 1 682 ? -22.792 3.874 48.722 1.00 56.44 682 GLY A C 1
ATOM 5297 O O . GLY A 1 682 ? -23.591 4.163 47.834 1.00 56.44 682 GLY A O 1
ATOM 5298 N N . ALA A 1 683 ? -22.064 2.757 48.688 1.00 49.91 683 ALA A N 1
ATOM 5299 C CA . ALA A 1 683 ? -22.161 1.719 47.666 1.00 49.91 683 ALA A CA 1
ATOM 5300 C C . ALA A 1 683 ? -23.580 1.125 47.517 1.00 49.91 683 ALA A C 1
ATOM 5302 O O . ALA A 1 683 ? -24.134 0.591 48.478 1.00 49.91 683 ALA A O 1
ATOM 5303 N N . GLN A 1 684 ? -24.145 1.147 46.302 1.00 51.50 684 GLN A N 1
ATOM 5304 C CA . GLN A 1 684 ? -25.324 0.344 45.953 1.00 51.50 684 GLN A CA 1
ATOM 5305 C C . GLN A 1 684 ? -24.892 -0.954 45.251 1.00 51.50 684 GLN A C 1
ATOM 5307 O O . GLN A 1 684 ? -24.150 -0.878 44.273 1.00 51.50 684 GLN A O 1
ATOM 5312 N N . PRO A 1 685 ? -25.318 -2.142 45.719 1.00 49.66 685 PRO A N 1
ATOM 5313 C CA . PRO A 1 685 ? -24.993 -3.407 45.068 1.00 49.66 685 PRO A CA 1
ATOM 5314 C C . PRO A 1 685 ? -25.761 -3.573 43.747 1.00 49.66 685 PRO A C 1
ATOM 5316 O O . PRO A 1 685 ? -26.936 -3.226 43.655 1.00 49.66 685 PRO A O 1
ATOM 5319 N N . VAL A 1 686 ? -25.091 -4.137 42.735 1.00 48.28 686 VAL A N 1
ATOM 5320 C CA . VAL A 1 686 ? -25.658 -4.393 41.393 1.00 48.28 686 VAL A CA 1
ATOM 5321 C C . VAL A 1 686 ? -25.972 -5.884 41.166 1.00 48.28 686 VAL A C 1
ATOM 5323 O O . VAL A 1 686 ? -26.718 -6.204 40.247 1.00 48.28 686 VAL A O 1
ATOM 5326 N N . ASN A 1 687 ? -25.456 -6.804 41.997 1.00 47.16 687 ASN A N 1
ATOM 5327 C CA . ASN A 1 687 ? -25.774 -8.240 41.935 1.00 47.16 687 ASN A CA 1
ATOM 5328 C C . ASN A 1 687 ? -25.389 -8.998 43.227 1.00 47.16 687 ASN A C 1
ATOM 5330 O O . ASN A 1 687 ? -24.486 -8.570 43.944 1.00 47.16 687 ASN A O 1
ATOM 5334 N N . ASP A 1 688 ? -26.003 -10.166 43.468 1.00 42.94 688 ASP A N 1
ATOM 5335 C CA . ASP A 1 688 ? -25.876 -10.971 44.707 1.00 42.94 688 ASP A CA 1
ATOM 5336 C C . ASP A 1 688 ? -24.502 -11.653 44.934 1.00 42.94 688 ASP A C 1
ATOM 5338 O O . ASP A 1 688 ? -24.285 -12.272 45.973 1.00 42.94 688 ASP A O 1
ATOM 5342 N N . GLY A 1 689 ? -23.552 -11.541 43.995 1.00 44.94 689 GLY A N 1
ATOM 5343 C CA . GLY A 1 689 ? -22.216 -12.160 44.101 1.00 44.94 689 GLY A CA 1
ATOM 5344 C C . GLY A 1 689 ? -21.017 -11.213 43.946 1.00 44.94 689 GLY A C 1
ATOM 5345 O O . GLY A 1 689 ? -19.924 -11.541 44.398 1.00 44.94 689 GLY A O 1
ATOM 5346 N N . VAL A 1 690 ? -21.205 -10.040 43.328 1.00 50.44 690 VAL A N 1
ATOM 5347 C CA . VAL A 1 690 ? -20.179 -9.001 43.117 1.00 50.44 690 VAL A CA 1
ATOM 5348 C C . VAL A 1 690 ? -20.880 -7.645 43.171 1.00 50.44 690 VAL A C 1
ATOM 5350 O O . VAL A 1 690 ? -21.793 -7.386 42.382 1.00 50.44 690 VAL A O 1
ATOM 5353 N N . ALA A 1 691 ? -20.460 -6.771 44.085 1.00 54.78 691 ALA A N 1
ATOM 5354 C CA . ALA A 1 691 ? -21.015 -5.427 44.192 1.00 54.78 691 ALA A CA 1
ATOM 5355 C C . ALA A 1 691 ? -20.221 -4.474 43.282 1.00 54.78 691 ALA A C 1
ATOM 5357 O O . ALA A 1 691 ? -19.024 -4.269 43.483 1.00 54.78 691 ALA A O 1
ATOM 5358 N N . ALA A 1 692 ? -20.889 -3.912 42.270 1.00 53.66 692 ALA A N 1
ATOM 5359 C CA . ALA A 1 692 ? -20.347 -2.853 41.425 1.00 53.66 692 ALA A CA 1
ATOM 5360 C C . ALA A 1 692 ? -20.947 -1.506 41.842 1.00 53.66 692 ALA A C 1
ATOM 5362 O O . ALA A 1 692 ? -22.162 -1.402 41.967 1.00 53.66 692 ALA A O 1
ATOM 5363 N N . VAL A 1 693 ? -20.123 -0.479 42.035 1.00 56.81 693 VAL A N 1
ATOM 5364 C CA . VAL A 1 693 ? -20.580 0.880 42.374 1.00 56.81 693 VAL A CA 1
ATOM 5365 C C . VAL A 1 693 ? -20.120 1.835 41.291 1.00 56.81 693 VAL A C 1
ATOM 5367 O O . VAL A 1 693 ? -18.930 1.885 40.983 1.00 56.81 693 VAL A O 1
ATOM 5370 N N . VAL A 1 694 ? -21.059 2.604 40.738 1.00 53.84 694 VAL A N 1
ATOM 5371 C CA . VAL A 1 694 ? -20.765 3.742 39.861 1.00 53.84 694 VAL A CA 1
ATOM 5372 C C . VAL A 1 694 ? -21.033 5.012 40.653 1.00 53.84 694 VAL A C 1
ATOM 5374 O O . VAL A 1 694 ? -22.185 5.318 40.961 1.00 53.84 694 VAL A O 1
ATOM 5377 N N . GLU A 1 695 ? -19.980 5.745 40.998 1.00 45.38 695 GLU A N 1
ATOM 5378 C CA . GLU A 1 695 ? -20.112 7.031 41.682 1.00 45.38 695 GLU A CA 1
ATOM 5379 C C . GLU A 1 695 ? -20.168 8.160 40.641 1.00 45.38 695 GLU A C 1
ATOM 5381 O O . GLU A 1 695 ? -19.359 8.212 39.711 1.00 45.38 695 GLU A O 1
ATOM 5386 N N . ARG A 1 696 ? -21.167 9.042 40.761 1.00 38.69 696 ARG A N 1
ATOM 5387 C CA . ARG A 1 696 ? -21.384 10.176 39.854 1.00 38.69 696 ARG A CA 1
ATOM 5388 C C . ARG A 1 696 ? -20.995 11.466 40.575 1.00 38.69 696 ARG A C 1
ATOM 5390 O O . ARG A 1 696 ? -21.631 11.797 41.573 1.00 38.69 696 ARG A O 1
ATOM 5397 N N . LEU A 1 697 ? -19.996 12.179 40.051 1.00 31.39 697 LEU A N 1
ATOM 5398 C CA . LEU A 1 697 ? -19.704 13.574 40.403 1.00 31.39 697 LEU A CA 1
ATOM 5399 C C . LEU A 1 697 ? -20.410 14.534 39.441 1.00 31.39 697 LEU A C 1
ATOM 5401 O O . LEU A 1 697 ? -20.427 14.248 38.220 1.00 31.39 697 LEU A O 1
#

pLDDT: mean 76.54, std 13.11, range [31.39, 95.19]

Secondary structure (DSSP, 8-state):
-EEP-HHHHHHHHHHHTT--HHHHHHTT---HHHHHHHHHT---EE-HHHHHHHHHHHTPPTTHHHHHH---PPPTTHHHHHTT--TTEEEE-TTS-EEEPPSEEEES-GGGGHHHHHH-SS-EEEETTS---GGGGS--SSSSPPEEEE-S-S-GGG---EEEESGGG--SHHHHHHHHHHHHHHH-S----HHHHHHHHHHHHHHHHHS-HHHHHHHHHHHSS-SSHHHHHHHHHHHHHHT--GGGSS--TTHHHHTHHHHHHHHHHHS-EEEE-TTS-EEEE--S--EEEEGGG-TTEEEEE-TTT-TTHHHHHHHHHTT-SSPPPEEEEE-TTTHHHHGGG--TTSEEEEE-TT--TTS-TTS-TT-EEEE--STTS-EEEE--TT-TT-TT---EEEB------EEE-----STTHHHHHHHHHGGGS--EEEEE---STTS-SEEEEETT--EEEES----SSSSSHHHHHHHHHHHTTSS-HHHHHHHT-S-GGGS-SEEEPPPPPPEEPPSSSPPPEEPPTT-EEEEE-S-HHHHHHHHHHHHHHHHHHS-TTTEEEEEEESSTT-STHHHHTSTTEEEEE---SSTT-HHHHHHHHHHHHHHHHHHHHHHHHHTT-SSHHHHHHTTS----EEEEEEES--GGG-S-HHHHHHHHTTTTEEEEEEESSPPPTTPPPSSSS-EEEEE--

InterPro domains:
  IPR002543 FtsK domain [PF01580] (531-631)
  IPR027417 P-loop containing nucleoside triphosphate hydrolase [G3DSA:3.40.50.300] (518-676)

Mean predicted aligned error: 16.0 Å

Radius of gyration: 32.32 Å; Cα contacts (8 Å, |Δi|>4): 1233; chains: 1; bounding box: 70×53×107 Å

Foldseek 3Di:
DFWFACQQLCLLVLLCPPPQLVQLVVQQADHSVVNNCNNNRPGDDDDLSNLQSSCRSSVHDRCPSVVLRDFDAQDFVQVVLLVVDALQFQFAFSVRHTHGFFQFEEEQACQLSLVSVLSHQFFEEAALVHPHPVVVLADLDDDLRFAEAEWPDPDLVRHALEAEDLLLLPPDLVLLQVLLVLLVLVVPDDHDDSLLSLLSVLLNVVCVVVVDSVVSLVQLQVPLAQPDPVSLVSSVVSCVVVPDDPVNNDHDSCSCVSCQLSVSRNVSQQFFDFDQDPVRDTDTDGDPHGHYDYLVRSRRHYYHYHCVSPVSVLLSSLSSCPPPPDDAYEYEEEALVCQQSVVVSPSVRHRYYYNHNSLSVHPDPPRDAFHWYWADSDQNTWTWIHGGPVPPPPPPDDTTTGDGSGAAQEDEDDDPPDPCSLVVLCVVCVVVAAQFFKWFADDDDSAFRIWTQGPSRHIYGHRPLPLDQDDCSLLSQLVSCVVSQLDHSVVSSVLSDNDSVRHARMAGRDQAFQFQDFPDPFGTRGADFLWEKEKEFQDPQVSLVGVLVRLLVSLVVDPLQAAAEDEEEADPDRPNVSVQPRSRYPDYHYDDPDPPGPVVSVVVSVVVVVVLLVVLVVLCVVVVHDAQSVCNRNRVGHHHQYEYEYEADDPVPCPPVVVVSVSCPRRNYYYYYYHNDDDPPPFDARDPGMRMRIDDD

Solvent-accessible surface area (backbone atoms only — not comparable to full-atom values): 38831 Å² total; per-residue (Å²): 127,50,59,41,37,54,62,54,4,48,52,50,46,51,31,45,57,90,56,52,56,66,58,31,26,74,49,53,24,49,55,48,72,58,41,52,41,42,38,67,15,46,84,40,81,40,48,71,69,51,37,52,16,47,12,53,35,54,68,45,60,89,63,46,51,54,58,73,61,54,86,65,80,81,59,76,76,43,62,68,46,56,77,66,56,59,48,57,31,58,30,25,35,95,85,63,48,74,38,64,64,57,60,32,35,36,21,63,54,64,50,52,42,44,64,36,64,67,47,34,72,18,28,33,39,33,28,65,85,40,84,52,72,61,76,74,64,52,59,85,59,87,84,81,64,40,50,78,40,28,31,48,54,93,54,54,92,66,44,37,57,48,29,78,26,69,44,71,73,42,81,44,69,67,49,30,47,50,54,48,53,60,50,40,70,78,63,68,86,77,82,88,54,66,39,49,31,50,38,51,45,49,41,23,56,48,15,76,75,71,77,40,33,58,59,48,45,48,58,52,49,78,43,70,52,67,86,39,75,65,56,44,49,52,49,50,53,53,45,65,76,63,75,66,61,79,93,52,76,57,72,45,73,62,53,46,68,77,42,41,34,62,48,50,32,39,46,55,38,38,62,35,34,77,43,73,40,100,88,68,48,72,40,79,39,61,35,94,71,59,50,76,38,48,62,84,68,37,65,41,26,35,38,32,30,36,50,90,57,30,68,54,52,68,59,54,47,28,58,74,49,55,91,60,94,68,64,49,40,38,39,37,41,56,42,67,90,50,39,71,61,52,68,76,60,64,62,83,49,30,32,38,38,38,30,20,95,75,46,45,94,32,73,70,81,85,76,58,80,66,39,27,37,43,41,76,72,47,96,87,43,46,26,38,40,39,70,38,79,78,55,86,82,56,100,72,80,67,76,38,56,25,42,53,43,71,71,34,61,71,48,72,49,75,76,46,84,54,89,62,44,62,48,53,52,47,66,74,47,50,85,82,49,64,63,44,43,40,37,37,42,46,89,51,93,78,46,41,29,35,34,37,26,21,77,77,49,28,31,44,34,33,30,57,48,48,84,56,92,72,79,58,28,38,60,43,51,11,46,47,41,21,75,50,51,52,42,52,48,70,60,27,39,66,53,39,42,84,59,67,89,73,37,69,52,38,44,35,34,66,74,72,70,54,52,50,52,60,76,84,95,52,77,59,48,73,41,61,83,41,26,44,34,42,42,28,36,90,50,65,66,64,47,50,51,48,52,44,50,26,52,46,51,41,59,70,78,43,51,54,74,46,32,32,34,41,35,40,37,72,67,86,84,69,82,51,66,81,45,61,80,36,86,31,38,77,48,73,48,66,60,58,103,53,100,79,33,61,68,56,51,50,52,49,49,52,48,54,51,49,52,50,51,50,53,50,51,51,53,31,56,76,68,73,41,80,30,56,69,57,36,16,74,73,40,79,45,77,74,44,31,34,43,36,36,37,37,52,80,53,83,88,74,60,65,59,68,65,59,59,47,65,72,31,58,45,62,41,40,28,41,38,41,33,36,74,57,83,70,65,94,84,66,56,74,73,47,102,80,47,34,44,32,78,60,84,132

Sequence (697 aa):
MVVNTSRFGKIARAARGTRTQDEIDVKGGPPRQRQAVIERGDPVDLSPAVLAQLDTAYGWSPGTAELLLTRQAPPLHLYQRLAALSPTAIGVTPSGSEITLPPVLATTSASQLLPLIRRWPGPVLIDHRVDIPLDDLLPATGHNGKQVHRTGCTNPENATPIAIDPISVIGSYRHAVQLLTVMDHFRAGDPPNRARALTLLFLAAETRRTGDGLAALTQFAETTQYPTQESHQRWLDFYHASNFSSRMLNPYNELPSDFEGILALRDSHLEVALVEQPDGALLPAPHATPTILPITDLDNMIVAYNSSLCPALPAILDWAYQGRRTPAPLLIVEGPYHYSHWQKMELANSHLIIVDDAADLDSPADTAPGCARLTHVTDHEPAVLVPPLDRPNDNTIQLTRIWLPTVAGRIVSHQIRESGDGINFYRRNRNKFSDFHIANILRENNAPGLILIDNDGNELHFWELPSGYQGSGPEEMATILAEAGFGTKHSMDQLTGPDLKTWPRTIYRPIPNLRLPTNNDAPAIELPPDSQVFIGGADSASRSTTVTTMLTKLCAERTPNELNLLAVTTKQPENWAAIADKPHTLTIARPSTETHKNVDILRWFTSTLNDEIQRRNQLLSAANVTDFRQFSRLGYGTCPKLLVVINEVPEAITPSHRELTERVKGLDIHYMFVTDEALPAGAQPVNDGVAAVVERL

Nearest PDB structures (foldseek):
  5fv0-assembly1_A  TM=6.839E-01  e=8.346E-06  Geobacillus thermodenitrificans
  4lya-assembly1_A  TM=6.602E-01  e=5.647E-06  Geobacillus thermodenitrificans NG80-2
  2ofy-assembly1_B  TM=8.255E-01  e=2.146E-01  Rhodococcus jostii RHA1
  6lk0-assembly1_A  TM=3.352E-01  e=3.906E+00  Homo sapiens
  2gzs-assembly1_A  TM=3.913E-01  e=6.825E+00  Escherichia coli

Organism: Mycobacterium avium (NCBI:txid1764)